Protein AF-0000000065783781 (afdb_homodimer)

pLDDT: mean 93.39, std 8.39, range [45.81, 98.94]

InterPro domains:
  IPR029063 S-adenosyl-L-methionine-dependent methyltransferase superfamily [G3DSA:3.40.50.150] (153-317)
  IPR029063 S-adenosyl-L-methionine-dependent methyltransferase superfamily [SSF53335] (139-315)
  IPR030899 2-ketoarginine methyltransferase [TIGR04543] (5-331)
  IPR036388 Winged helix-like DNA-binding domain superfamily [G3DSA:1.10.10.10] (6-95)
  IPR036390 Winged helix DNA-binding domain superfamily [SSF46785] (12-87)

Nearest PDB structures (foldseek):
  8r4z-assembly1_A  TM=9.096E-01  e=6.735E-35  Pseudomonas syringae
  8r4z-assembly2_B-2  TM=9.282E-01  e=1.749E-34  Pseudomonas syringae
  4m74-assembly1_B  TM=7.584E-01  e=4.268E-17  Streptomyces hygroscopicus
  8tji-assembly1_B  TM=6.276E-01  e=1.238E-12  uncultured bacterium
  8tjk-assembly1_B  TM=6.195E-01  e=2.429E-12  uncultured bacterium

Structure (mmCIF, N/CA/C/O backbone):
data_AF-0000000065783781-model_v1
#
loop_
_entity.id
_entity.type
_entity.pdbx_description
1 polymer '2-ketoarginine methyltransferase'
#
loop_
_atom_site.group_PDB
_atom_site.id
_atom_site.type_symbol
_atom_site.label_atom_id
_atom_site.label_alt_id
_atom_site.label_comp_id
_atom_site.label_asym_id
_atom_site.label_entity_id
_atom_site.label_seq_id
_atom_site.pdbx_PDB_ins_code
_atom_site.Cartn_x
_atom_site.Cartn_y
_atom_site.Cartn_z
_atom_site.occupancy
_atom_site.B_iso_or_equiv
_atom_site.auth_seq_id
_atom_site.auth_comp_id
_atom_site.auth_asym_id
_atom_site.auth_atom_id
_atom_site.pdbx_PDB_model_num
ATOM 1 N N . MET A 1 1 ? 18.641 -25.359 -0.852 1 66.5 1 MET A N 1
ATOM 2 C CA . MET A 1 1 ? 18.094 -24.234 -0.11 1 66.5 1 MET A CA 1
ATOM 3 C C . MET A 1 1 ? 18.266 -24.422 1.392 1 66.5 1 MET A C 1
ATOM 5 O O . MET A 1 1 ? 18.188 -25.547 1.891 1 66.5 1 MET A O 1
ATOM 9 N N . ASP A 1 2 ? 18.703 -23.359 1.989 1 77.12 2 ASP A N 1
ATOM 10 C CA . ASP A 1 2 ? 19.078 -23.469 3.396 1 77.12 2 ASP A CA 1
ATOM 11 C C . ASP A 1 2 ? 17.844 -23.547 4.289 1 77.12 2 ASP A C 1
ATOM 13 O O . ASP A 1 2 ? 16.766 -23.094 3.9 1 77.12 2 ASP A O 1
ATOM 17 N N . GLU A 1 3 ? 17.859 -24.266 5.387 1 80.88 3 GLU A N 1
ATOM 18 C CA . GLU A 1 3 ? 16.781 -24.609 6.316 1 80.88 3 GLU A CA 1
ATOM 19 C C . GLU A 1 3 ? 16.141 -23.344 6.898 1 80.88 3 GLU A C 1
ATOM 21 O O . GLU A 1 3 ? 14.977 -23.375 7.312 1 80.88 3 GLU A O 1
ATOM 26 N N . GLY A 1 4 ? 16.625 -22.25 6.766 1 92 4 GLY A N 1
ATOM 27 C CA . GLY A 1 4 ? 16.078 -21.062 7.375 1 92 4 GLY A CA 1
ATOM 28 C C . GLY A 1 4 ? 15.453 -20.109 6.371 1 92 4 GLY A C 1
ATOM 29 O O . GLY A 1 4 ? 14.961 -19.047 6.738 1 92 4 GLY A O 1
ATOM 30 N N . PHE A 1 5 ? 15.289 -20.609 5.184 1 94.81 5 PHE A N 1
ATOM 31 C CA . PHE A 1 5 ? 14.844 -19.719 4.121 1 94.81 5 PHE A CA 1
ATOM 32 C C . PHE A 1 5 ? 13.398 -19.281 4.34 1 94.81 5 PHE A C 1
ATOM 34 O O . PHE A 1 5 ? 13.078 -18.094 4.266 1 94.81 5 PHE A O 1
ATOM 41 N N . GLU A 1 6 ? 12.539 -20.219 4.609 1 95.38 6 GLU A N 1
ATOM 42 C CA . GLU A 1 6 ? 11.125 -19.906 4.758 1 95.38 6 GLU A CA 1
ATOM 43 C C . GLU A 1 6 ? 10.898 -18.922 5.891 1 95.38 6 GLU A C 1
ATOM 45 O O . GLU A 1 6 ? 10.117 -17.969 5.746 1 95.38 6 GLU A O 1
ATOM 50 N N . LEU A 1 7 ? 11.594 -19.141 7.008 1 95.81 7 LEU A N 1
ATOM 51 C CA . LEU A 1 7 ? 11.438 -18.25 8.156 1 95.81 7 LEU A CA 1
ATOM 52 C C . LEU A 1 7 ? 11.906 -16.844 7.809 1 95.81 7 LEU A C 1
ATOM 54 O O . LEU A 1 7 ? 11.266 -15.859 8.188 1 95.81 7 LEU A O 1
ATOM 58 N N . ARG A 1 8 ? 13.008 -16.75 7.125 1 96.81 8 ARG A N 1
ATOM 59 C CA . ARG A 1 8 ? 13.516 -15.445 6.695 1 96.81 8 ARG A CA 1
ATOM 60 C C . ARG A 1 8 ? 12.578 -14.805 5.676 1 96.81 8 ARG A C 1
ATOM 62 O O . ARG A 1 8 ? 12.414 -13.586 5.66 1 96.81 8 ARG A O 1
ATOM 69 N N . LEU A 1 9 ? 11.992 -15.625 4.824 1 97.38 9 LEU A N 1
ATOM 70 C CA . LEU A 1 9 ? 11.016 -15.133 3.855 1 97.38 9 LEU A CA 1
ATOM 71 C C . LEU A 1 9 ? 9.805 -14.539 4.559 1 97.38 9 LEU A C 1
ATOM 73 O O . LEU A 1 9 ? 9.336 -13.461 4.199 1 97.38 9 LEU A O 1
ATOM 77 N N . ILE A 1 10 ? 9.336 -15.273 5.566 1 97.69 10 ILE A N 1
ATOM 78 C CA . ILE A 1 10 ? 8.18 -14.805 6.328 1 97.69 10 ILE A CA 1
ATOM 79 C C . ILE A 1 10 ? 8.492 -13.438 6.945 1 97.69 10 ILE A C 1
ATOM 81 O O . ILE A 1 10 ? 7.68 -12.516 6.867 1 97.69 10 ILE A O 1
ATOM 85 N N . GLU A 1 11 ? 9.656 -13.305 7.488 1 97.5 11 GLU A N 1
ATOM 86 C CA . GLU A 1 11 ? 10.078 -12.031 8.078 1 97.5 11 GLU A CA 1
ATOM 87 C C . GLU A 1 11 ? 10.195 -10.945 7.012 1 97.5 11 GLU A C 1
ATOM 89 O O . GLU A 1 11 ? 9.742 -9.812 7.223 1 97.5 11 GLU A O 1
ATOM 94 N N . ALA A 1 12 ? 10.766 -11.281 5.883 1 97.94 12 ALA A N 1
ATOM 95 C CA . ALA A 1 12 ? 10.992 -10.328 4.801 1 97.94 12 ALA A CA 1
ATOM 96 C C . ALA A 1 12 ? 9.672 -9.844 4.211 1 97.94 12 ALA A C 1
ATOM 98 O O . ALA A 1 12 ? 9.602 -8.758 3.625 1 97.94 12 ALA A O 1
ATOM 99 N N . LEU A 1 13 ? 8.578 -10.602 4.41 1 98.44 13 LEU A N 1
ATOM 100 C CA . LEU A 1 13 ? 7.309 -10.297 3.762 1 98.44 13 LEU A CA 1
ATOM 101 C C . LEU A 1 13 ? 6.383 -9.539 4.711 1 98.44 13 LEU A C 1
ATOM 103 O O . LEU A 1 13 ? 5.285 -9.133 4.324 1 98.44 13 LEU A O 1
ATOM 107 N N . GLN A 1 14 ? 6.859 -9.266 5.949 1 98.38 14 GLN A N 1
ATOM 108 C CA . GLN A 1 14 ? 5.984 -8.586 6.902 1 98.38 14 GLN A CA 1
ATOM 109 C C . GLN A 1 14 ? 5.555 -7.219 6.383 1 98.38 14 GLN A C 1
ATOM 111 O O . GLN A 1 14 ? 4.395 -6.828 6.527 1 98.38 14 GLN A O 1
ATOM 116 N N . PRO A 1 15 ? 6.434 -6.449 5.723 1 98.56 15 PRO A N 1
ATOM 117 C CA . PRO A 1 15 ? 5.957 -5.195 5.133 1 98.56 15 PRO A CA 1
ATOM 118 C C . PRO A 1 15 ? 4.887 -5.414 4.066 1 98.56 15 PRO A C 1
ATOM 120 O O . PRO A 1 15 ? 3.92 -4.648 3.99 1 98.56 15 PRO A O 1
ATOM 123 N N . VAL A 1 16 ? 4.973 -6.449 3.303 1 98.5 16 VAL A N 1
ATOM 124 C CA . VAL A 1 16 ? 3.99 -6.762 2.271 1 98.5 16 VAL A CA 1
ATOM 125 C C . VAL A 1 16 ? 2.652 -7.113 2.918 1 98.5 16 VAL A C 1
ATOM 127 O O . VAL A 1 16 ? 1.595 -6.707 2.436 1 98.5 16 VAL A O 1
ATOM 130 N N . ARG A 1 17 ? 2.766 -7.91 4.027 1 98.56 17 ARG A N 1
ATOM 131 C CA . ARG A 1 17 ? 1.555 -8.203 4.785 1 98.56 17 ARG A CA 1
ATOM 132 C C . ARG A 1 17 ? 0.883 -6.922 5.266 1 98.56 17 ARG A C 1
ATOM 134 O O . ARG A 1 17 ? -0.334 -6.77 5.141 1 98.56 17 ARG A O 1
ATOM 141 N N . GLY A 1 18 ? 1.664 -6.008 5.793 1 98.5 18 GLY A N 1
ATOM 142 C CA . GLY A 1 18 ? 1.136 -4.723 6.223 1 98.5 18 GLY A CA 1
ATOM 143 C C . GLY A 1 18 ? 0.535 -3.916 5.09 1 98.5 18 GLY A C 1
ATOM 144 O O . GLY A 1 18 ? -0.519 -3.297 5.25 1 98.5 18 GLY A O 1
ATOM 145 N N . PHE A 1 19 ? 1.188 -3.973 3.969 1 98.56 19 PHE A N 1
ATOM 146 C CA . PHE A 1 19 ? 0.732 -3.277 2.771 1 98.56 19 PHE A CA 1
ATOM 147 C C . PHE A 1 19 ? -0.665 -3.742 2.373 1 98.56 19 PHE A C 1
ATOM 149 O O . PHE A 1 19 ? -1.574 -2.924 2.215 1 98.56 19 PHE A O 1
ATOM 156 N N . ALA A 1 20 ? -0.857 -5.023 2.234 1 98.62 20 ALA A N 1
ATOM 157 C CA . ALA A 1 20 ? -2.158 -5.57 1.859 1 98.62 20 ALA A CA 1
ATOM 158 C C . ALA A 1 20 ? -3.205 -5.277 2.93 1 98.62 20 ALA A C 1
ATOM 160 O O . ALA A 1 20 ? -4.344 -4.922 2.613 1 98.62 20 ALA A O 1
ATOM 161 N N . LEU A 1 21 ? -2.801 -5.387 4.18 1 98.81 21 LEU A N 1
ATOM 162 C CA . LEU A 1 21 ? -3.73 -5.195 5.285 1 98.81 21 LEU A CA 1
ATOM 163 C C . LEU A 1 21 ? -4.191 -3.744 5.363 1 98.81 21 LEU A C 1
ATOM 165 O O . LEU A 1 21 ? -5.367 -3.475 5.625 1 98.81 21 LEU A O 1
ATOM 169 N N . ALA A 1 22 ? -3.264 -2.809 5.188 1 98.88 22 ALA A N 1
ATOM 170 C CA . ALA A 1 22 ? -3.645 -1.397 5.191 1 98.88 22 ALA A CA 1
ATOM 171 C C . ALA A 1 22 ? -4.703 -1.111 4.133 1 98.88 22 ALA A C 1
ATOM 173 O O . ALA A 1 22 ? -5.672 -0.393 4.391 1 98.88 22 ALA A O 1
ATOM 174 N N . GLN A 1 23 ? -4.516 -1.652 2.922 1 98.69 23 GLN A N 1
ATOM 175 C CA . GLN A 1 23 ? -5.523 -1.535 1.872 1 98.69 23 GLN A CA 1
ATOM 176 C C . GLN A 1 23 ? -6.84 -2.182 2.295 1 98.69 23 GLN A C 1
ATOM 178 O O . GLN A 1 23 ? -7.91 -1.608 2.092 1 98.69 23 GLN A O 1
ATOM 183 N N . GLY A 1 24 ? -6.738 -3.348 2.895 1 98.81 24 GLY A N 1
ATOM 184 C CA . GLY A 1 24 ? -7.938 -4.023 3.367 1 98.81 24 GLY A CA 1
ATOM 185 C C . GLY A 1 24 ? -8.734 -3.195 4.355 1 98.81 24 GLY A C 1
ATOM 186 O O . GLY A 1 24 ? -9.961 -3.076 4.227 1 98.81 24 GLY A O 1
ATOM 187 N N . ILE A 1 25 ? -8.055 -2.629 5.324 1 98.94 25 ILE A N 1
ATOM 188 C CA . ILE A 1 25 ? -8.711 -1.839 6.363 1 98.94 25 ILE A CA 1
ATOM 189 C C . ILE A 1 25 ? -9.312 -0.58 5.746 1 98.94 25 ILE A C 1
ATOM 191 O O . ILE A 1 25 ? -10.461 -0.23 6.035 1 98.94 25 ILE A O 1
ATOM 195 N N . TYR A 1 26 ? -8.562 0.104 4.895 1 98.88 26 TYR A N 1
ATOM 196 C CA . TYR A 1 26 ? -9.094 1.285 4.223 1 98.88 26 TYR A CA 1
ATOM 197 C C . TYR A 1 26 ? -10.375 0.951 3.463 1 98.88 26 TYR A C 1
ATOM 199 O O . TYR A 1 26 ? -11.367 1.675 3.559 1 98.88 26 TYR A O 1
ATOM 207 N N . HIS A 1 27 ? -10.398 -0.127 2.721 1 98.88 27 HIS A N 1
ATOM 208 C CA . HIS A 1 27 ? -11.539 -0.45 1.869 1 98.88 27 HIS A CA 1
ATOM 209 C C . HIS A 1 27 ? -12.688 -1.021 2.686 1 98.88 27 HIS A C 1
ATOM 211 O O . HIS A 1 27 ? -13.844 -0.998 2.244 1 98.88 27 HIS A O 1
ATOM 217 N N . LEU A 1 28 ? -12.328 -1.609 3.896 1 98.88 28 LEU A N 1
ATOM 218 C CA . LEU A 1 28 ? -13.398 -1.927 4.84 1 98.88 28 LEU A CA 1
ATOM 219 C C . LEU A 1 28 ? -14.211 -0.682 5.18 1 98.88 28 LEU A C 1
ATOM 221 O O . LEU A 1 28 ? -15.445 -0.729 5.215 1 98.88 28 LEU A O 1
ATOM 225 N N . PHE A 1 29 ? -13.531 0.434 5.375 1 98.62 29 PHE A N 1
ATOM 226 C CA . PHE A 1 29 ? -14.188 1.71 5.625 1 98.62 29 PHE A CA 1
ATOM 227 C C . PHE A 1 29 ? -14.844 2.24 4.352 1 98.62 29 PHE A C 1
ATOM 229 O O . PHE A 1 29 ? -16.031 2.572 4.348 1 98.62 29 PHE A O 1
ATOM 236 N N . ASN A 1 30 ? -14.094 2.266 3.273 1 98 30 ASN A N 1
ATOM 237 C CA . ASN A 1 30 ? -14.484 2.939 2.039 1 98 30 ASN A CA 1
ATOM 238 C C . ASN A 1 30 ? -15.688 2.271 1.388 1 98 30 ASN A C 1
ATOM 240 O O . ASN A 1 30 ? -16.469 2.924 0.684 1 98 30 ASN A O 1
ATOM 244 N N . SER A 1 31 ? -15.922 1.004 1.597 1 98.25 31 SER A N 1
ATOM 245 C CA . SER A 1 31 ? -17.016 0.25 0.979 1 98.25 31 SER A CA 1
ATOM 246 C C . SER A 1 31 ? -18.312 0.431 1.746 1 98.25 31 SER A C 1
ATOM 248 O O . SER A 1 31 ? -19.375 0.018 1.278 1 98.25 31 SER A O 1
ATOM 250 N N . GLY A 1 32 ? -18.219 0.948 2.943 1 97.88 32 GLY A N 1
ATOM 251 C CA . GLY A 1 32 ? -19.391 1.062 3.791 1 97.88 32 GLY A CA 1
ATOM 252 C C . GLY A 1 32 ? -19.625 -0.156 4.664 1 97.88 32 GLY A C 1
ATOM 253 O O . GLY A 1 32 ? -20.516 -0.159 5.516 1 97.88 32 GLY A O 1
ATOM 254 N N . LEU A 1 33 ? -18.828 -1.147 4.531 1 98.75 33 LEU A N 1
ATOM 255 C CA . LEU A 1 33 ? -18.984 -2.395 5.273 1 98.75 33 LEU A CA 1
ATOM 256 C C . LEU A 1 33 ? -18.766 -2.164 6.766 1 98.75 33 LEU A C 1
ATOM 258 O O . LEU A 1 33 ? -19.5 -2.723 7.59 1 98.75 33 LEU A O 1
ATOM 262 N N . TYR A 1 34 ? -17.797 -1.378 7.141 1 98.75 34 TYR A N 1
ATOM 263 C CA . TYR A 1 34 ? -17.5 -1.153 8.555 1 98.75 34 TYR A CA 1
ATOM 264 C C . TYR A 1 34 ? -18.719 -0.582 9.273 1 98.75 34 TYR A C 1
ATOM 266 O O . TYR A 1 34 ? -19.062 -1.03 10.375 1 98.75 34 TYR A O 1
ATOM 274 N N . GLU A 1 35 ? -19.359 0.42 8.656 1 97.75 35 GLU A N 1
ATOM 275 C CA . GLU A 1 35 ? -20.531 1.056 9.273 1 97.75 35 GLU A CA 1
ATOM 276 C C . GLU A 1 35 ? -21.641 0.047 9.516 1 97.75 35 GLU A C 1
ATOM 278 O O . GLU A 1 35 ? -22.281 0.061 10.57 1 97.75 35 GLU A O 1
ATOM 283 N N . ARG A 1 36 ? -21.875 -0.758 8.57 1 97.94 36 ARG A N 1
ATOM 284 C CA . ARG A 1 36 ? -22.922 -1.776 8.703 1 97.94 36 ARG A CA 1
ATOM 285 C C . ARG A 1 36 ? -22.578 -2.748 9.828 1 97.94 36 ARG A C 1
ATOM 287 O O . ARG A 1 36 ? -23.453 -3.107 10.625 1 97.94 36 ARG A O 1
ATOM 294 N N . LEU A 1 37 ? -21.375 -3.162 9.859 1 98.56 37 LEU A N 1
ATOM 295 C CA . LEU A 1 37 ? -20.969 -4.16 10.836 1 98.56 37 LEU A CA 1
ATOM 296 C C . LEU A 1 37 ? -20.859 -3.551 12.227 1 98.56 37 LEU A C 1
ATOM 298 O O . LEU A 1 37 ? -20.953 -4.262 13.227 1 98.56 37 LEU A O 1
ATOM 302 N N . ALA A 1 38 ? -20.609 -2.25 12.32 1 97.88 38 ALA A N 1
ATOM 303 C CA . ALA A 1 38 ? -20.562 -1.561 13.609 1 97.88 38 ALA A CA 1
ATOM 304 C C . ALA A 1 38 ? -21.906 -1.611 14.305 1 97.88 38 ALA A C 1
ATOM 306 O O . ALA A 1 38 ? -21.984 -1.562 15.531 1 97.88 38 ALA A O 1
ATOM 307 N N . ASP A 1 39 ? -22.938 -1.729 13.516 1 96.38 39 ASP A N 1
ATOM 308 C CA . ASP A 1 39 ? -24.297 -1.817 14.062 1 96.38 39 ASP A CA 1
ATOM 309 C C . ASP A 1 39 ? -24.578 -3.213 14.617 1 96.38 39 ASP A C 1
ATOM 311 O O . ASP A 1 39 ? -25.531 -3.406 15.375 1 96.38 39 ASP A O 1
ATOM 315 N N . GLY A 1 40 ? -23.828 -4.164 14.289 1 97.5 40 GLY A N 1
ATOM 316 C CA . GLY A 1 40 ? -23.969 -5.535 14.75 1 97.5 40 GLY A CA 1
ATOM 317 C C . GLY A 1 40 ? -23.688 -6.562 13.672 1 97.5 40 GLY A C 1
ATOM 318 O O . GLY A 1 40 ? -23.422 -6.207 12.523 1 97.5 40 GLY A O 1
ATOM 319 N N . PRO A 1 41 ? -23.688 -7.871 14.055 1 98.19 41 PRO A N 1
ATOM 320 C CA . PRO A 1 41 ? -23.469 -8.938 13.086 1 98.19 41 PRO A CA 1
ATOM 321 C C . PRO A 1 41 ? -24.438 -8.891 11.914 1 98.19 41 PRO A C 1
ATOM 323 O O . PRO A 1 41 ? -25.609 -8.523 12.086 1 98.19 41 PRO A O 1
ATOM 326 N N . GLN A 1 42 ? -23.969 -9.211 10.734 1 98.31 42 GLN A N 1
ATOM 327 C CA . GLN A 1 42 ? -24.766 -9.164 9.508 1 98.31 42 GLN A CA 1
ATOM 328 C C . GLN A 1 42 ? -24.688 -10.492 8.758 1 98.31 42 GLN A C 1
ATOM 330 O O . GLN A 1 42 ? -23.688 -11.195 8.836 1 98.31 42 GLN A O 1
ATOM 335 N N . GLU A 1 43 ? -25.766 -10.82 8.031 1 97.88 43 GLU A N 1
ATOM 336 C CA . GLU A 1 43 ? -25.688 -11.859 7.008 1 97.88 43 GLU A CA 1
ATOM 337 C C . GLU A 1 43 ? -25.031 -11.328 5.73 1 97.88 43 GLU A C 1
ATOM 339 O O . GLU A 1 43 ? -25.453 -10.297 5.203 1 97.88 43 GLU A O 1
ATOM 344 N N . VAL A 1 44 ? -24.094 -12.094 5.176 1 97.44 44 VAL A N 1
ATOM 345 C CA . VAL A 1 44 ? -23.219 -11.586 4.117 1 97.44 44 VAL A CA 1
ATOM 346 C C . VAL A 1 44 ? -24.047 -11.32 2.859 1 97.44 44 VAL A C 1
ATOM 348 O O . VAL A 1 44 ? -23.953 -10.242 2.27 1 97.44 44 VAL A O 1
ATOM 351 N N . PRO A 1 45 ? -24.891 -12.234 2.434 1 96.56 45 PRO A N 1
ATOM 352 C CA . PRO A 1 45 ? -25.656 -11.961 1.21 1 96.56 45 PRO A CA 1
ATOM 353 C C . PRO A 1 45 ? -26.562 -10.75 1.342 1 96.56 45 PRO A C 1
ATOM 355 O O . PRO A 1 45 ? -26.609 -9.906 0.438 1 96.56 45 PRO A O 1
ATOM 358 N N . GLY A 1 46 ? -27.266 -10.609 2.422 1 97.31 46 GLY A N 1
ATOM 359 C CA . GLY A 1 46 ? -28.141 -9.477 2.652 1 97.31 46 GLY A CA 1
ATOM 360 C C . GLY A 1 46 ? -27.406 -8.156 2.74 1 97.31 46 GLY A C 1
ATOM 361 O O . GLY A 1 46 ? -27.828 -7.16 2.152 1 97.31 46 GLY A O 1
ATOM 362 N N . MET A 1 47 ? -26.328 -8.148 3.484 1 97.94 47 MET A N 1
ATOM 363 C CA . MET A 1 47 ? -25.516 -6.953 3.637 1 97.94 47 MET A CA 1
ATOM 364 C C . MET A 1 47 ? -24.938 -6.508 2.293 1 97.94 47 MET A C 1
ATOM 366 O O . MET A 1 47 ? -24.969 -5.324 1.964 1 97.94 47 MET A O 1
ATOM 370 N N . SER A 1 48 ? -24.453 -7.457 1.511 1 97.69 48 SER A N 1
ATOM 371 C CA . SER A 1 48 ? -23.875 -7.148 0.199 1 97.69 48 SER A CA 1
ATOM 372 C C . SER A 1 48 ? -24.938 -6.551 -0.728 1 97.69 48 SER A C 1
ATOM 374 O O . SER A 1 48 ? -24.672 -5.57 -1.426 1 97.69 48 SER A O 1
ATOM 376 N N . ALA A 1 49 ? -26.109 -7.117 -0.708 1 97.25 49 ALA A N 1
ATOM 377 C CA . ALA A 1 49 ? -27.203 -6.625 -1.544 1 97.25 49 ALA A CA 1
ATOM 378 C C . ALA A 1 49 ? -27.594 -5.207 -1.152 1 97.25 49 ALA A C 1
ATOM 380 O O . ALA A 1 49 ? -27.797 -4.352 -2.018 1 97.25 49 ALA A O 1
ATOM 381 N N . SER A 1 50 ? -27.688 -4.965 0.086 1 97.06 50 SER A N 1
ATOM 382 C CA . SER A 1 50 ? -28.109 -3.664 0.584 1 97.06 50 SER A CA 1
ATOM 383 C C . SER A 1 50 ? -27.094 -2.58 0.237 1 97.06 50 SER A C 1
ATOM 385 O O . SER A 1 50 ? -27.453 -1.415 0.058 1 97.06 50 SER A O 1
ATOM 387 N N . LEU A 1 51 ? -25.828 -2.973 0.102 1 97.56 51 LEU A N 1
ATOM 388 C CA . LEU A 1 51 ? -24.766 -2.016 -0.189 1 97.56 51 LEU A CA 1
ATOM 389 C C . LEU A 1 51 ? -24.453 -1.989 -1.681 1 97.56 51 LEU A C 1
ATOM 391 O O . LEU A 1 51 ? -23.578 -1.237 -2.123 1 97.56 51 LEU A O 1
ATOM 395 N N . GLY A 1 52 ? -25.156 -2.861 -2.418 1 97.5 52 GLY A N 1
ATOM 396 C CA . GLY A 1 52 ? -24.906 -2.926 -3.85 1 97.5 52 GLY A CA 1
ATOM 397 C C . GLY A 1 52 ? -23.578 -3.562 -4.199 1 97.5 52 GLY A C 1
ATOM 398 O O . GLY A 1 52 ? -22.969 -3.23 -5.219 1 97.5 52 GLY A O 1
ATOM 399 N N . LEU A 1 53 ? -23.094 -4.441 -3.359 1 98.12 53 LEU A N 1
ATOM 400 C CA . LEU A 1 53 ? -21.797 -5.086 -3.57 1 98.12 53 LEU A CA 1
ATOM 401 C C . LEU A 1 53 ? -21.984 -6.484 -4.152 1 98.12 53 LEU A C 1
ATOM 403 O O . LEU A 1 53 ? -23 -7.133 -3.914 1 98.12 53 LEU A O 1
ATOM 407 N N . ASP A 1 54 ? -21.016 -6.918 -4.969 1 96.69 54 ASP A N 1
ATOM 408 C CA . ASP A 1 54 ? -20.984 -8.305 -5.43 1 96.69 54 ASP A CA 1
ATOM 409 C C . ASP A 1 54 ? -20.797 -9.266 -4.262 1 96.69 54 ASP A C 1
ATOM 411 O O . ASP A 1 54 ? -19.781 -9.211 -3.561 1 96.69 54 ASP A O 1
ATOM 415 N N . ALA A 1 55 ? -21.703 -10.172 -4.074 1 95.06 55 ALA A N 1
ATOM 416 C CA . ALA A 1 55 ? -21.734 -11.016 -2.887 1 95.06 55 ALA A CA 1
ATOM 417 C C . ALA A 1 55 ? -20.516 -11.93 -2.824 1 95.06 55 ALA A C 1
ATOM 419 O O . ALA A 1 55 ? -19.922 -12.109 -1.758 1 95.06 55 ALA A O 1
ATOM 420 N N . SER A 1 56 ? -20.172 -12.578 -3.928 1 94.69 56 SER A N 1
ATOM 421 C CA . SER A 1 56 ? -19.047 -13.516 -3.955 1 94.69 56 SER A CA 1
ATOM 422 C C . SER A 1 56 ? -17.734 -12.82 -3.668 1 94.69 56 SER A C 1
ATOM 424 O O . SER A 1 56 ? -16.938 -13.289 -2.848 1 94.69 56 SER A O 1
ATOM 426 N N . ARG A 1 57 ? -17.531 -11.727 -4.312 1 97.06 57 ARG A N 1
ATOM 427 C CA . ARG A 1 57 ? -16.297 -10.977 -4.105 1 97.06 57 ARG A CA 1
ATOM 428 C C . ARG A 1 57 ? -16.234 -10.398 -2.697 1 97.06 57 ARG A C 1
ATOM 430 O O . ARG A 1 57 ? -15.172 -10.367 -2.074 1 97.06 57 ARG A O 1
ATOM 437 N N . THR A 1 58 ? -17.391 -9.906 -2.246 1 98.19 58 THR A N 1
ATOM 438 C CA . THR A 1 58 ? -17.453 -9.406 -0.878 1 98.19 58 THR A CA 1
ATOM 439 C C . THR A 1 58 ? -17.109 -10.508 0.119 1 98.19 58 THR A C 1
ATOM 441 O O . THR A 1 58 ? -16.359 -10.273 1.077 1 98.19 58 THR A O 1
ATOM 444 N N . SER A 1 59 ? -17.609 -11.695 -0.099 1 97.69 59 SER A N 1
ATOM 445 C CA . SER A 1 59 ? -17.297 -12.828 0.771 1 97.69 59 SER A CA 1
ATOM 446 C C . SER A 1 59 ? -15.789 -13.086 0.819 1 97.69 59 SER A C 1
ATOM 448 O O . SER A 1 59 ? -15.234 -13.359 1.886 1 97.69 59 SER A O 1
ATOM 450 N N . GLY A 1 60 ? -15.141 -13.055 -0.36 1 97.94 60 GLY A N 1
ATOM 451 C CA . GLY A 1 60 ? -13.695 -13.219 -0.402 1 97.94 60 GLY A CA 1
ATOM 452 C C . GLY A 1 60 ? -12.953 -12.141 0.369 1 97.94 60 GLY A C 1
ATOM 453 O O . GLY A 1 60 ? -11.992 -12.438 1.081 1 97.94 60 GLY A O 1
ATOM 454 N N . PHE A 1 61 ? -13.422 -10.906 0.235 1 98.81 61 PHE A N 1
ATOM 455 C CA . PHE A 1 61 ? -12.812 -9.773 0.93 1 98.81 61 PHE A CA 1
ATOM 456 C C . PHE A 1 61 ? -12.984 -9.914 2.438 1 98.81 61 PHE A C 1
ATOM 458 O O . PHE A 1 61 ? -12.031 -9.695 3.197 1 98.81 61 PHE A O 1
ATOM 465 N N . LEU A 1 62 ? -14.18 -10.312 2.904 1 98.81 62 LEU A N 1
ATOM 466 C CA . LEU A 1 62 ? -14.453 -10.508 4.324 1 98.81 62 LEU A CA 1
ATOM 467 C C . LEU A 1 62 ? -13.617 -11.648 4.887 1 98.81 62 LEU A C 1
ATOM 469 O O . LEU A 1 62 ? -13.133 -11.57 6.02 1 98.81 62 LEU A O 1
ATOM 473 N N . ARG A 1 63 ? -13.406 -12.719 4.129 1 98.5 63 ARG A N 1
ATOM 474 C CA . ARG A 1 63 ? -12.562 -13.836 4.543 1 98.5 63 ARG A CA 1
ATOM 475 C C . ARG A 1 63 ? -11.125 -13.375 4.77 1 98.5 63 ARG A C 1
ATOM 477 O O . ARG A 1 63 ? -10.484 -13.789 5.742 1 98.5 63 ARG A O 1
ATOM 484 N N . TYR A 1 64 ? -10.594 -12.539 3.902 1 98.75 64 TYR A N 1
ATOM 485 C CA . TYR A 1 64 ? -9.258 -11.977 4.062 1 98.75 64 TYR A CA 1
ATOM 486 C C . TYR A 1 64 ? -9.117 -11.281 5.41 1 98.75 64 TYR A C 1
ATOM 488 O O . TYR A 1 64 ? -8.172 -11.531 6.152 1 98.75 64 TYR A O 1
ATOM 496 N N . LEU A 1 65 ? -10.094 -10.391 5.738 1 98.88 65 LEU A N 1
ATOM 497 C CA . LEU A 1 65 ? -10.039 -9.602 6.969 1 98.88 65 LEU A CA 1
ATOM 498 C C . LEU A 1 65 ? -10.266 -10.484 8.188 1 98.88 65 LEU A C 1
ATOM 500 O O . LEU A 1 65 ? -9.719 -10.219 9.266 1 98.88 65 LEU A O 1
ATOM 504 N N . ALA A 1 66 ? -11.047 -11.562 8.023 1 98.69 66 ALA A N 1
ATOM 505 C CA . ALA A 1 66 ? -11.227 -12.516 9.117 1 98.69 66 ALA A CA 1
ATOM 506 C C . ALA A 1 66 ? -9.922 -13.219 9.453 1 98.69 66 ALA A C 1
ATOM 508 O O . ALA A 1 66 ? -9.602 -13.43 10.625 1 98.69 66 ALA A O 1
ATOM 509 N N . ASN A 1 67 ? -9.156 -13.586 8.422 1 98.5 67 ASN A N 1
ATOM 510 C CA . ASN A 1 67 ? -7.863 -14.227 8.633 1 98.5 67 ASN A CA 1
ATOM 511 C C . ASN A 1 67 ? -6.895 -13.312 9.375 1 98.5 67 ASN A C 1
ATOM 513 O O . ASN A 1 67 ? -5.984 -13.781 10.062 1 98.5 67 ASN A O 1
ATOM 517 N N . GLU A 1 68 ? -7.117 -12.008 9.289 1 98.25 68 GLU A N 1
ATOM 518 C CA . GLU A 1 68 ? -6.305 -11.023 9.992 1 98.25 68 GLU A CA 1
ATOM 519 C C . GLU A 1 68 ? -6.934 -10.648 11.336 1 98.25 68 GLU A C 1
ATOM 521 O O . GLU A 1 68 ? -6.469 -9.727 12.008 1 98.25 68 GLU A O 1
ATOM 526 N N . ASN A 1 69 ? -8.008 -11.234 11.664 1 98 69 ASN A N 1
ATOM 527 C CA . ASN A 1 69 ? -8.648 -11.172 12.969 1 98 69 ASN A CA 1
ATOM 528 C C . ASN A 1 69 ? -9.375 -9.844 13.172 1 98 69 ASN A C 1
ATOM 530 O O . ASN A 1 69 ? -9.508 -9.375 14.305 1 98 69 ASN A O 1
ATOM 534 N N . TYR A 1 70 ? -9.797 -9.203 12.133 1 98.69 70 TYR A N 1
ATOM 535 C CA . TYR A 1 70 ? -10.602 -7.992 12.266 1 98.69 70 TYR A CA 1
ATOM 536 C C . TYR A 1 70 ?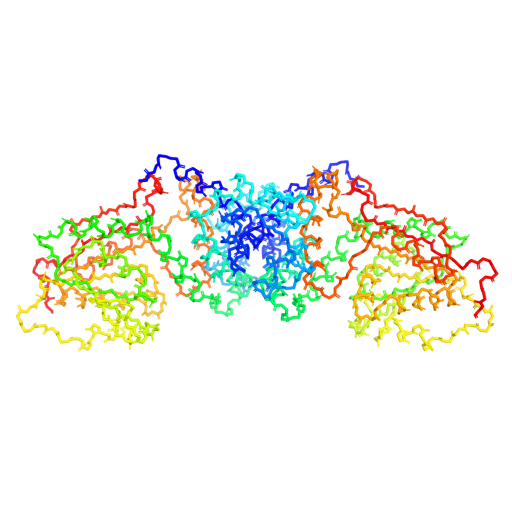 -12.086 -8.312 12.188 1 98.69 70 TYR A C 1
ATOM 538 O O . TYR A 1 70 ? -12.93 -7.543 12.656 1 98.69 70 TYR A O 1
ATOM 546 N N . LEU A 1 71 ? -12.352 -9.477 11.602 1 98.81 71 LEU A N 1
ATOM 547 C CA . LEU A 1 71 ? -13.719 -9.961 11.477 1 98.81 71 LEU A CA 1
ATOM 548 C C . LEU A 1 71 ? -13.828 -11.406 11.961 1 98.81 71 LEU A C 1
ATOM 550 O O . LEU A 1 71 ? -12.828 -12.117 12.023 1 98.81 71 LEU A O 1
ATOM 554 N N . ALA A 1 72 ? -14.961 -11.75 12.336 1 98.69 72 ALA A N 1
ATOM 555 C CA . ALA A 1 72 ? -15.312 -13.133 12.664 1 98.69 72 ALA A CA 1
ATOM 556 C C . ALA A 1 72 ? -16.406 -13.648 11.734 1 98.69 72 ALA A C 1
ATOM 558 O O . ALA A 1 72 ? -17.438 -13 11.555 1 98.69 72 ALA A O 1
ATOM 559 N N . LEU A 1 73 ? -16.125 -14.758 11.117 1 97.75 73 LEU A N 1
ATOM 560 C CA . LEU A 1 73 ? -17.078 -15.391 10.211 1 97.75 73 LEU A CA 1
ATOM 561 C C . LEU A 1 73 ? -17.656 -16.656 10.836 1 97.75 73 LEU A C 1
ATOM 563 O O . LEU A 1 73 ? -16.938 -17.469 11.414 1 97.75 73 LEU A O 1
ATOM 567 N N . SER A 1 74 ? -18.906 -16.781 10.859 1 96.5 74 SER A N 1
ATOM 568 C CA . SER A 1 74 ? -19.656 -17.953 11.289 1 96.5 74 SER A CA 1
ATOM 569 C C . SER A 1 74 ? -20.781 -18.281 10.312 1 96.5 74 SER A C 1
ATOM 571 O O . SER A 1 74 ? -21.844 -17.672 10.359 1 96.5 74 SER A O 1
ATOM 573 N N . GLY A 1 75 ? -20.547 -19.281 9.516 1 92.62 75 GLY A N 1
ATOM 574 C CA . GLY A 1 75 ? -21.484 -19.5 8.43 1 92.62 75 GLY A CA 1
ATOM 575 C C . GLY A 1 75 ? -21.578 -18.328 7.477 1 92.62 75 GLY A C 1
ATOM 576 O O . GLY A 1 75 ? -20.562 -17.875 6.953 1 92.62 75 GLY A O 1
ATOM 577 N N . ASP A 1 76 ? -22.781 -17.812 7.336 1 93.88 76 ASP A N 1
ATOM 578 C CA . ASP A 1 76 ? -22.984 -16.688 6.43 1 93.88 76 ASP A CA 1
ATOM 579 C C . ASP A 1 76 ? -23 -15.359 7.195 1 93.88 76 ASP A C 1
ATOM 581 O O . ASP A 1 76 ? -23.297 -14.312 6.625 1 93.88 76 ASP A O 1
ATOM 585 N N . THR A 1 77 ? -22.641 -15.469 8.43 1 97.88 77 THR A N 1
ATOM 586 C CA . THR A 1 77 ? -22.672 -14.273 9.258 1 97.88 77 THR A CA 1
ATOM 587 C C . THR A 1 77 ? -21.266 -13.719 9.477 1 97.88 77 THR A C 1
ATOM 589 O O . THR A 1 77 ? -20.312 -14.492 9.641 1 97.88 77 THR A O 1
ATOM 592 N N . VAL A 1 78 ? -21.219 -12.422 9.484 1 98.69 78 VAL A N 1
ATOM 593 C CA . VAL A 1 78 ? -19.953 -11.742 9.727 1 98.69 78 VAL A CA 1
ATOM 594 C C . VAL A 1 78 ? -20.141 -10.664 10.797 1 98.69 78 VAL A C 1
ATOM 596 O O . VAL A 1 78 ? -21.203 -10.031 10.867 1 98.69 78 VAL A O 1
ATOM 599 N N . ALA A 1 79 ? -19.141 -10.523 11.695 1 98.81 79 ALA A N 1
ATOM 600 C CA . ALA A 1 79 ? -19.141 -9.516 12.75 1 98.81 79 ALA A CA 1
ATOM 601 C C . ALA A 1 79 ? -17.75 -8.906 12.914 1 98.81 79 ALA A C 1
ATOM 603 O O . ALA A 1 79 ? -16.734 -9.531 12.57 1 98.81 79 ALA A O 1
ATOM 604 N N . LEU A 1 80 ? -17.719 -7.691 13.398 1 98.81 80 LEU A N 1
ATOM 605 C CA . LEU A 1 80 ? -16.438 -7.137 13.828 1 98.81 80 LEU A CA 1
ATOM 606 C C . LEU A 1 80 ? -15.914 -7.863 15.062 1 98.81 80 LEU A C 1
ATOM 608 O O . LEU A 1 80 ? -16.688 -8.164 15.984 1 98.81 80 LEU A O 1
ATOM 612 N N . THR A 1 81 ? -14.656 -8.234 15.094 1 98.75 81 THR A N 1
ATOM 613 C CA . THR A 1 81 ? -14.008 -8.602 16.344 1 98.75 81 THR A CA 1
ATOM 614 C C . THR A 1 81 ? -13.758 -7.375 17.219 1 98.75 81 THR A C 1
ATOM 616 O O . THR A 1 81 ? -14.086 -6.254 16.812 1 98.75 81 THR A O 1
ATOM 619 N N . GLU A 1 82 ? -13.227 -7.602 18.406 1 98.19 82 GLU A N 1
ATOM 620 C CA . GLU A 1 82 ? -12.828 -6.473 19.234 1 98.19 82 GLU A CA 1
ATOM 621 C C . GLU A 1 82 ? -11.773 -5.621 18.531 1 98.19 82 GLU A C 1
ATOM 623 O O . GLU A 1 82 ? -11.844 -4.391 18.562 1 98.19 82 GLU A O 1
ATOM 628 N N . LYS A 1 83 ? -10.844 -6.309 17.922 1 98.19 83 LYS A N 1
ATOM 629 C CA . LYS A 1 83 ? -9.797 -5.633 17.172 1 98.19 83 LYS A CA 1
ATOM 630 C C . LYS A 1 83 ? -10.383 -4.805 16.031 1 98.19 83 LYS A C 1
ATOM 632 O O . LYS A 1 83 ? -9.945 -3.68 15.781 1 98.19 83 LYS A O 1
ATOM 637 N N . GLY A 1 84 ? -11.391 -5.324 15.328 1 98.62 84 GLY A N 1
ATOM 638 C CA . GLY A 1 84 ? -12.07 -4.613 14.25 1 98.62 84 GLY A CA 1
ATOM 639 C C . GLY A 1 84 ? -12.844 -3.402 14.734 1 98.62 84 GLY A C 1
ATOM 640 O O . GLY A 1 84 ? -12.781 -2.336 14.117 1 98.62 84 GLY A O 1
ATOM 641 N N . ARG A 1 85 ? -13.523 -3.576 15.812 1 98.19 85 ARG A N 1
ATOM 642 C CA . ARG A 1 85 ? -14.32 -2.492 16.359 1 98.19 85 ARG A CA 1
ATOM 643 C C . ARG A 1 85 ? -13.438 -1.328 16.797 1 98.19 85 ARG A C 1
ATOM 645 O O . ARG A 1 85 ? -13.836 -0.166 16.688 1 98.19 85 ARG A O 1
ATOM 652 N N . ALA A 1 86 ? -12.273 -1.633 17.25 1 97.44 86 ALA A N 1
ATOM 653 C CA . ALA A 1 86 ? -11.352 -0.637 17.781 1 97.44 86 ALA A CA 1
ATOM 654 C C . ALA A 1 86 ? -10.797 0.248 16.656 1 97.44 86 ALA A C 1
ATOM 656 O O . ALA A 1 86 ? -10.195 1.291 16.922 1 97.44 86 ALA A O 1
ATOM 657 N N . LEU A 1 87 ? -11.047 -0.02 15.352 1 97.94 87 LEU A N 1
ATOM 658 C CA . LEU A 1 87 ? -10.5 0.72 14.219 1 97.94 87 LEU A CA 1
ATOM 659 C C . LEU A 1 87 ? -11.219 2.055 14.047 1 97.94 87 LEU A C 1
ATOM 661 O O . LEU A 1 87 ? -10.68 2.977 13.422 1 97.94 87 LEU A O 1
ATOM 665 N N . GLY A 1 88 ? -12.391 2.143 14.547 1 97.38 88 GLY A N 1
ATOM 666 C CA . GLY A 1 88 ? -13.312 3.234 14.25 1 97.38 88 GLY A CA 1
ATOM 667 C C . GLY A 1 88 ? -12.656 4.598 14.32 1 97.38 88 GLY A C 1
ATOM 668 O O . GLY A 1 88 ? -12.602 5.324 13.328 1 97.38 88 GLY A O 1
ATOM 669 N N . PRO A 1 89 ? -12.062 4.914 15.438 1 96.19 89 PRO A N 1
ATOM 670 C CA . PRO A 1 89 ? -11.492 6.25 15.633 1 96.19 89 PRO A CA 1
ATOM 671 C C . PRO A 1 89 ? -10.328 6.535 14.688 1 96.19 89 PRO A C 1
ATOM 673 O O . PRO A 1 89 ? -9.961 7.695 14.484 1 96.19 89 PRO A O 1
ATOM 676 N N . TYR A 1 90 ? -9.75 5.535 14.039 1 97.75 90 TYR A N 1
ATOM 677 C CA . TYR A 1 90 ? -8.492 5.719 13.32 1 97.75 90 TYR A CA 1
ATOM 678 C C . TYR A 1 90 ? -8.727 5.734 11.812 1 97.75 90 TYR A C 1
ATOM 680 O O . TYR A 1 90 ? -7.777 5.805 11.031 1 97.75 90 TYR A O 1
ATOM 688 N N . ARG A 1 91 ? -10.008 5.723 11.414 1 97.81 91 ARG A N 1
ATOM 689 C CA . ARG A 1 91 ? -10.422 5.773 10.023 1 97.81 91 ARG A CA 1
ATOM 690 C C . ARG A 1 91 ? -9.75 6.934 9.289 1 97.81 91 ARG A C 1
ATOM 692 O O . ARG A 1 91 ? -9.25 6.77 8.18 1 97.81 91 ARG A O 1
ATOM 699 N N . PRO A 1 92 ? -9.648 8.117 9.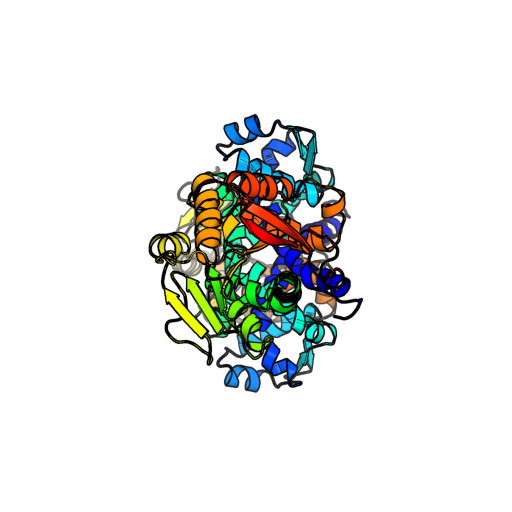875 1 96.56 92 PRO A N 1
ATOM 700 C CA . PRO A 1 92 ? -9.109 9.258 9.133 1 96.56 92 PRO A CA 1
ATOM 701 C C . PRO A 1 92 ? -7.656 9.047 8.703 1 96.56 92 PRO A C 1
ATOM 703 O O . PRO A 1 92 ? -7.25 9.516 7.637 1 96.56 92 PRO A O 1
ATOM 706 N N . TRP A 1 93 ? -6.859 8.359 9.516 1 98.38 93 TRP A N 1
ATOM 707 C CA . TRP A 1 93 ? -5.465 8.094 9.172 1 98.38 93 TRP A CA 1
ATOM 708 C C . TRP A 1 93 ? -5.367 7.176 7.957 1 98.38 93 TRP A C 1
ATOM 710 O O . TRP A 1 93 ? -4.488 7.348 7.105 1 98.38 93 TRP A O 1
ATOM 720 N N . TYR A 1 94 ? -6.242 6.184 7.875 1 98.75 94 TYR A N 1
ATOM 721 C CA . TYR A 1 94 ? -6.281 5.305 6.715 1 98.75 94 TYR A CA 1
ATOM 722 C C . TYR A 1 94 ? -6.777 6.051 5.48 1 98.75 94 TYR A C 1
ATOM 724 O O . TYR A 1 94 ? -6.285 5.832 4.375 1 98.75 94 TYR A O 1
ATOM 732 N N . GLU A 1 95 ? -7.777 6.918 5.684 1 97.12 95 GLU A N 1
ATOM 733 C CA . GLU A 1 95 ? -8.281 7.715 4.57 1 97.12 95 GLU A CA 1
ATOM 734 C C . GLU A 1 95 ? -7.207 8.641 4.02 1 97.12 95 GLU A C 1
ATOM 736 O O . GLU A 1 95 ? -7.109 8.836 2.805 1 97.12 95 GLU A O 1
ATOM 741 N N . LEU A 1 96 ? -6.402 9.18 4.871 1 97.12 96 LEU A N 1
ATOM 742 C CA . LEU A 1 96 ? -5.332 10.07 4.43 1 97.12 96 LEU A CA 1
ATOM 743 C C . LEU A 1 96 ? -4.203 9.281 3.775 1 97.12 96 LEU A C 1
ATOM 745 O O . LEU A 1 96 ? -3.914 9.469 2.592 1 97.12 96 LEU A O 1
ATOM 749 N N . LEU A 1 97 ? -3.607 8.312 4.516 1 98.31 97 LEU A N 1
ATOM 750 C CA . LEU A 1 97 ? -2.328 7.734 4.125 1 98.31 97 LEU A CA 1
ATOM 751 C C . LEU A 1 97 ? -2.521 6.652 3.07 1 98.31 97 LEU A C 1
ATOM 753 O O . LEU A 1 97 ? -1.621 6.395 2.266 1 98.31 97 LEU A O 1
ATOM 757 N N . VAL A 1 98 ? -3.654 5.969 3.072 1 98.5 98 VAL A N 1
ATOM 758 C CA . VAL A 1 98 ? -3.924 4.949 2.062 1 98.5 98 VAL A CA 1
ATOM 759 C C . VAL A 1 98 ? -4.852 5.516 0.99 1 98.5 98 VAL A C 1
ATOM 761 O O . VAL A 1 98 ? -4.453 5.66 -0.168 1 98.5 98 VAL A O 1
ATOM 764 N N . GLY A 1 99 ? -6.008 6.031 1.397 1 97.75 99 GLY A N 1
ATOM 765 C CA . GLY A 1 99 ? -6.926 6.617 0.432 1 97.75 99 GLY A CA 1
ATOM 766 C C . GLY A 1 99 ? -6.32 7.773 -0.343 1 97.75 99 GLY A C 1
ATOM 767 O O . GLY A 1 99 ? -6.367 7.793 -1.575 1 97.75 99 GLY A O 1
ATOM 768 N N . GLY A 1 100 ? -5.691 8.672 0.337 1 96.94 100 GLY A N 1
ATOM 769 C CA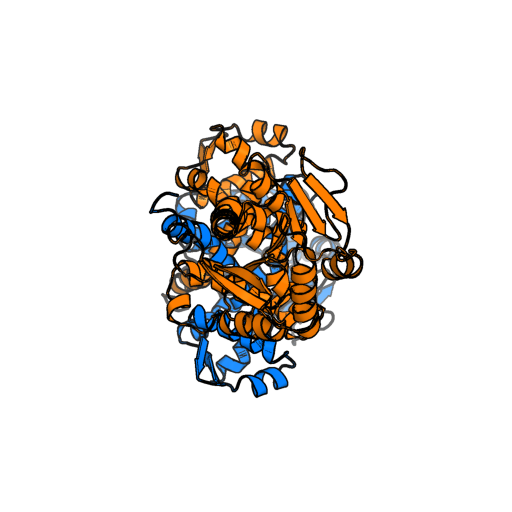 . GLY A 1 100 ? -5.18 9.898 -0.255 1 96.94 100 GLY A CA 1
ATOM 770 C C . GLY A 1 100 ? -3.84 9.719 -0.942 1 96.94 100 GLY A C 1
ATOM 771 O O . GLY A 1 100 ? -3.613 10.258 -2.025 1 96.94 100 GLY A O 1
ATOM 772 N N . TYR A 1 101 ? -2.982 8.812 -0.335 1 98.06 101 TYR A N 1
ATOM 773 C CA . TYR A 1 101 ? -1.593 8.914 -0.766 1 98.06 101 TYR A CA 1
ATOM 774 C C . TYR A 1 101 ? -1.085 7.574 -1.286 1 98.06 101 TYR A C 1
ATOM 776 O O . TYR A 1 101 ? 0.095 7.438 -1.62 1 98.06 101 TYR A O 1
ATOM 784 N N . ALA A 1 102 ? -1.914 6.52 -1.411 1 97.69 102 ALA A N 1
ATOM 785 C CA . ALA A 1 102 ? -1.432 5.242 -1.934 1 97.69 102 ALA A CA 1
ATOM 786 C C . ALA A 1 102 ? -0.771 5.426 -3.297 1 97.69 102 ALA A C 1
ATOM 788 O O . ALA A 1 102 ? 0.306 4.879 -3.551 1 97.69 102 ALA A O 1
ATOM 789 N N . GLU A 1 103 ? -1.41 6.176 -4.176 1 96.06 103 GLU A N 1
ATOM 790 C CA . GLU A 1 103 ? -0.849 6.375 -5.512 1 96.06 103 GLU A CA 1
ATOM 791 C C . GLU A 1 103 ? 0.475 7.129 -5.445 1 96.06 103 GLU A C 1
ATOM 793 O O . GLU A 1 103 ? 1.371 6.895 -6.258 1 96.06 103 GLU A O 1
ATOM 798 N N . THR A 1 104 ? 0.619 8.039 -4.457 1 98.06 104 THR A N 1
ATOM 799 C CA . THR A 1 104 ? 1.854 8.789 -4.266 1 98.06 104 THR A CA 1
ATOM 800 C C . THR A 1 104 ? 3.031 7.844 -4.043 1 98.06 104 THR A C 1
ATOM 802 O O . THR A 1 104 ? 4.07 7.973 -4.695 1 98.06 104 THR A O 1
ATOM 805 N N . PHE A 1 105 ? 2.838 6.863 -3.178 1 98.25 105 PHE A N 1
ATOM 806 C CA . PHE A 1 105 ? 3.904 5.934 -2.824 1 98.25 105 PHE A CA 1
ATOM 807 C C . PHE A 1 105 ? 4.262 5.043 -4.008 1 98.25 105 PHE A C 1
ATOM 809 O O . PHE A 1 105 ? 5.402 4.594 -4.133 1 98.25 105 PHE A O 1
ATOM 816 N N . GLN A 1 106 ? 3.336 4.816 -4.914 1 97.19 106 GLN A N 1
ATOM 817 C CA . GLN A 1 106 ? 3.578 3.982 -6.086 1 97.19 106 GLN A CA 1
ATOM 818 C C . GLN A 1 106 ? 4.445 4.707 -7.109 1 97.19 106 GLN A C 1
ATOM 820 O O . GLN A 1 106 ? 4.961 4.09 -8.047 1 97.19 106 GLN A O 1
ATOM 825 N N . GLN A 1 107 ? 4.625 5.988 -6.938 1 98.06 107 GLN A N 1
ATOM 826 C CA . GLN A 1 107 ? 5.309 6.789 -7.941 1 98.06 107 GLN A CA 1
ATOM 827 C C . GLN A 1 107 ? 6.711 7.18 -7.473 1 98.06 107 GLN A C 1
ATOM 829 O O . GLN A 1 107 ? 7.348 8.055 -8.062 1 98.06 107 GLN A O 1
ATOM 834 N N . ILE A 1 108 ? 7.211 6.551 -6.418 1 98.69 108 ILE A N 1
ATOM 835 C CA . ILE A 1 108 ? 8.484 6.922 -5.812 1 98.69 108 ILE A CA 1
ATOM 836 C C . ILE A 1 108 ? 9.578 6.938 -6.875 1 98.69 108 ILE A C 1
ATOM 838 O O . ILE A 1 108 ? 10.258 7.953 -7.062 1 98.69 108 ILE A O 1
ATOM 842 N N . THR A 1 109 ? 9.734 5.855 -7.637 1 98.44 109 THR A N 1
ATOM 843 C CA . THR A 1 109 ? 10.82 5.773 -8.617 1 98.44 109 THR A CA 1
ATOM 844 C C . THR A 1 109 ? 10.633 6.82 -9.711 1 98.44 109 THR A C 1
ATOM 846 O O . THR A 1 109 ? 11.609 7.422 -10.172 1 98.44 109 THR A O 1
ATOM 849 N N . ASP A 1 110 ? 9.398 7.039 -10.164 1 97.62 110 ASP A N 1
ATOM 850 C CA . ASP A 1 110 ? 9.133 8.062 -11.164 1 97.62 110 ASP A CA 1
ATOM 851 C C . ASP A 1 110 ? 9.586 9.438 -10.688 1 97.62 110 ASP A C 1
ATOM 853 O O . ASP A 1 110 ? 10.195 10.195 -11.445 1 97.62 110 ASP A O 1
ATOM 857 N N . VAL A 1 111 ? 9.258 9.734 -9.445 1 98.19 111 VAL A N 1
ATOM 858 C CA . VAL A 1 111 ? 9.609 11.023 -8.875 1 98.19 111 VAL A CA 1
ATOM 859 C C . VAL A 1 111 ? 11.133 11.133 -8.742 1 98.19 111 VAL A C 1
ATOM 861 O O . VAL A 1 111 ? 11.719 12.172 -9.055 1 98.19 111 VAL A O 1
ATOM 864 N N . LEU A 1 112 ? 11.797 10.047 -8.273 1 98.12 112 LEU A N 1
ATOM 865 C CA . LEU A 1 112 ? 13.25 10.055 -8.148 1 98.12 112 LEU A CA 1
ATOM 866 C C . LEU A 1 112 ? 13.914 10.25 -9.508 1 98.12 112 LEU A C 1
ATOM 868 O O . LEU A 1 112 ? 14.984 10.859 -9.594 1 98.12 112 LEU A O 1
ATOM 872 N N . ASN A 1 113 ? 13.258 9.797 -10.547 1 97.25 113 ASN A N 1
ATOM 873 C CA . ASN A 1 113 ? 13.781 9.906 -11.906 1 97.25 113 ASN A CA 1
ATOM 874 C C . ASN A 1 113 ? 13.539 11.297 -12.484 1 97.25 113 ASN A C 1
ATOM 876 O O . ASN A 1 113 ? 13.906 11.57 -13.633 1 97.25 113 ASN A O 1
ATOM 880 N N . GLY A 1 114 ? 12.891 12.172 -11.766 1 91 114 GLY A N 1
ATOM 881 C CA . GLY A 1 114 ? 12.727 13.562 -12.172 1 91 114 GLY A CA 1
ATOM 882 C C . GLY A 1 114 ? 11.461 13.805 -12.969 1 91 114 GLY A C 1
ATOM 883 O O . GLY A 1 114 ? 11.359 14.789 -13.695 1 91 114 GLY A O 1
ATOM 884 N N . LYS A 1 115 ? 10.5 12.914 -12.945 1 87.62 115 LYS A N 1
ATOM 885 C CA . LYS A 1 115 ? 9.266 13.039 -13.711 1 87.62 115 LYS A CA 1
ATOM 886 C C . LYS A 1 115 ? 8.281 13.969 -13.016 1 87.62 115 LYS A C 1
ATOM 888 O O . LYS A 1 115 ? 7.066 13.828 -13.172 1 87.62 115 LYS A O 1
ATOM 893 N N . GLY A 1 116 ? 8.773 14.898 -12.219 1 94.12 116 GLY A N 1
ATOM 894 C CA . GLY A 1 116 ? 7.871 15.812 -11.539 1 94.12 116 GLY A CA 1
ATOM 895 C C . GLY A 1 116 ? 7.406 15.289 -10.195 1 94.12 116 GLY A C 1
ATOM 896 O O . GLY A 1 116 ? 8.102 14.5 -9.547 1 94.12 116 GLY A O 1
ATOM 897 N N . TYR A 1 117 ? 6.238 15.836 -9.711 1 97.06 117 TYR A N 1
ATOM 898 C CA . TYR A 1 117 ? 5.719 15.461 -8.398 1 97.06 117 TYR A CA 1
ATOM 899 C C . TYR A 1 117 ? 4.73 14.305 -8.516 1 97.06 117 TYR A C 1
ATOM 901 O O . TYR A 1 117 ? 4.066 14.148 -9.539 1 97.06 117 TYR A O 1
ATOM 909 N N . ALA A 1 118 ? 4.691 13.516 -7.5 1 97.94 118 ALA A N 1
ATOM 910 C CA . ALA A 1 118 ? 3.699 12.445 -7.426 1 97.94 118 ALA A CA 1
ATOM 911 C C . ALA A 1 118 ? 2.291 13.008 -7.273 1 97.94 118 ALA A C 1
ATOM 913 O O . ALA A 1 118 ? 2.102 14.055 -6.645 1 97.94 118 ALA A O 1
ATOM 914 N N . THR A 1 119 ? 1.343 12.297 -7.828 1 96.44 119 THR A N 1
ATOM 915 C CA . THR A 1 119 ? -0.063 12.656 -7.68 1 96.44 119 THR A CA 1
ATOM 916 C C . THR A 1 119 ? -0.614 12.141 -6.352 1 96.44 119 THR A C 1
ATOM 918 O O . THR A 1 119 ? 0.022 11.32 -5.688 1 96.44 119 THR A O 1
ATOM 921 N N . ARG A 1 120 ? -1.741 12.664 -5.91 1 95.56 120 ARG A N 1
ATOM 922 C CA . ARG A 1 120 ? -2.504 12.234 -4.738 1 95.56 120 ARG A CA 1
ATOM 923 C C . ARG A 1 120 ? -4 12.398 -4.973 1 95.56 120 ARG A C 1
ATOM 925 O O . ARG A 1 120 ? -4.418 13.062 -5.926 1 95.56 120 ARG A O 1
ATOM 932 N N . ASP A 1 121 ? -4.793 11.695 -4.238 1 93.81 121 ASP A N 1
ATOM 933 C CA . ASP A 1 121 ? -6.23 11.945 -4.211 1 93.81 121 ASP A CA 1
ATOM 934 C C . ASP A 1 121 ? -6.57 13.086 -3.254 1 93.81 121 ASP A C 1
ATOM 936 O O . ASP A 1 121 ? -6.746 12.867 -2.053 1 93.81 121 ASP A O 1
ATOM 940 N N . GLY A 1 122 ? -6.738 14.266 -3.795 1 88.25 122 GLY A N 1
ATOM 941 C CA . GLY A 1 122 ? -6.945 15.461 -2.994 1 88.25 122 GLY A CA 1
ATOM 942 C C . GLY A 1 122 ? -8.188 15.391 -2.123 1 88.25 122 GLY A C 1
ATOM 943 O O . GLY A 1 122 ? -8.195 15.906 -1.004 1 88.25 122 GLY A O 1
ATOM 944 N N . ARG A 1 123 ? -9.219 14.773 -2.645 1 86.38 123 ARG A N 1
ATOM 945 C CA . ARG A 1 123 ? -10.453 14.641 -1.884 1 86.38 123 ARG A CA 1
ATOM 946 C C . ARG A 1 123 ? -10.242 13.805 -0.627 1 86.38 123 ARG A C 1
ATOM 948 O O . ARG A 1 123 ? -10.617 14.211 0.471 1 86.38 123 ARG A O 1
ATOM 955 N N . LEU A 1 124 ? -9.586 12.688 -0.742 1 91.75 124 LEU A N 1
ATOM 956 C CA . LEU A 1 124 ? -9.375 11.797 0.396 1 91.75 124 LEU A CA 1
ATOM 957 C C . LEU A 1 124 ? -8.328 12.375 1.346 1 91.75 124 LEU A C 1
ATOM 959 O O . LEU A 1 124 ? -8.406 12.164 2.559 1 91.75 124 LEU A O 1
ATOM 963 N N . VAL A 1 125 ? -7.355 13.086 0.822 1 91.94 125 VAL A N 1
ATOM 964 C CA . VAL A 1 125 ? -6.426 13.812 1.685 1 91.94 125 VAL A CA 1
ATOM 965 C C . VAL A 1 125 ? -7.195 14.789 2.566 1 91.94 125 VAL A C 1
ATOM 967 O O . VAL A 1 125 ? -6.961 14.859 3.775 1 91.94 125 VAL A O 1
ATOM 970 N N . GLY A 1 126 ? -8.117 15.508 1.931 1 85.69 126 GLY A N 1
ATOM 971 C CA . GLY A 1 126 ? -8.938 16.438 2.684 1 85.69 126 GLY A CA 1
ATOM 972 C C . GLY A 1 126 ? -9.773 15.773 3.756 1 85.69 126 GLY A C 1
ATOM 973 O O . GLY A 1 126 ? -9.797 16.219 4.906 1 85.69 126 GLY A O 1
ATOM 974 N N . ILE A 1 127 ? -10.453 14.672 3.422 1 87.62 127 ILE A N 1
ATOM 975 C CA . ILE A 1 127 ? -11.32 13.938 4.336 1 87.62 127 ILE A CA 1
ATOM 976 C C . ILE A 1 127 ? -10.492 13.391 5.5 1 87.62 127 ILE A C 1
ATOM 978 O O . ILE A 1 127 ? -10.859 13.57 6.664 1 87.62 127 ILE A O 1
ATOM 982 N N . GLY A 1 128 ? -9.398 12.758 5.184 1 93.25 128 GLY A N 1
ATOM 983 C CA . GLY A 1 128 ? -8.547 12.203 6.219 1 93.25 128 GLY A CA 1
ATOM 984 C C . GLY A 1 128 ? -7.969 13.258 7.145 1 93.25 128 GLY A C 1
ATOM 985 O O . GLY A 1 128 ? -7.996 13.102 8.367 1 93.25 128 GLY A O 1
ATOM 986 N N . SER A 1 129 ? -7.469 14.32 6.523 1 91.69 129 SER A N 1
ATOM 987 C CA . SER A 1 129 ? -6.879 15.398 7.305 1 91.69 129 SER A CA 1
ATOM 988 C C . SER A 1 129 ? -7.906 16.031 8.242 1 91.69 129 SER A C 1
ATOM 990 O O . SER A 1 129 ? -7.605 16.328 9.398 1 91.69 129 SER A O 1
ATOM 992 N N . CYS A 1 130 ? -9.078 16.234 7.758 1 86.88 130 CYS A N 1
ATOM 993 C CA . CYS A 1 130 ? -10.148 16.797 8.57 1 86.88 130 CYS A CA 1
ATOM 994 C C . CYS A 1 130 ? -10.492 15.867 9.734 1 86.88 130 CYS A C 1
ATOM 996 O O . CYS A 1 130 ? -10.656 16.312 10.867 1 86.88 130 CYS A O 1
ATOM 998 N N . GLY A 1 131 ? -10.633 14.609 9.438 1 91.5 131 GLY A N 1
ATOM 999 C CA . GLY A 1 131 ? -10.906 13.648 10.5 1 91.5 131 GLY A CA 1
ATOM 1000 C C . GLY A 1 131 ? -9.836 13.625 11.57 1 91.5 131 GLY A C 1
ATOM 1001 O O . GLY A 1 131 ? -10.148 13.602 12.766 1 91.5 131 GLY A O 1
ATOM 1002 N N . MET A 1 132 ? -8.617 13.664 11.164 1 95.69 132 MET A N 1
ATOM 1003 C CA . MET A 1 132 ? -7.504 13.68 12.109 1 95.69 132 MET A CA 1
ATOM 1004 C C . MET A 1 132 ? -7.52 14.961 12.945 1 95.69 132 MET A C 1
ATOM 1006 O O . MET A 1 132 ? -7.195 14.93 14.133 1 95.69 132 MET A O 1
ATOM 1010 N N . SER A 1 133 ? -7.883 16.016 12.305 1 93.81 133 SER A N 1
ATOM 1011 C CA . SER A 1 133 ? -7.812 17.328 12.938 1 93.81 133 SER A CA 1
ATOM 1012 C C . SER A 1 133 ? -8.758 17.422 14.133 1 93.81 133 SER A C 1
ATOM 1014 O O . SER A 1 133 ? -8.555 18.234 15.031 1 93.81 133 SER A O 1
ATOM 1016 N N . ALA A 1 134 ? -9.773 16.609 14.109 1 91.62 134 ALA A N 1
ATOM 1017 C CA . ALA A 1 134 ? -10.672 16.578 15.266 1 91.62 134 ALA A CA 1
ATOM 1018 C C . ALA A 1 134 ? -9.922 16.188 16.531 1 91.62 134 ALA A C 1
ATOM 1020 O O . ALA A 1 134 ? -10.297 16.609 17.641 1 91.62 134 ALA A O 1
ATOM 1021 N N . TYR A 1 135 ? -8.836 15.523 16.344 1 94.06 135 TYR A N 1
ATOM 1022 C CA . TYR A 1 135 ? -8.086 15.023 17.484 1 94.06 135 TYR A CA 1
ATOM 1023 C C . TYR A 1 135 ? -6.883 15.914 17.797 1 94.06 135 TYR A C 1
ATOM 1025 O O . TYR A 1 135 ? -6.434 15.992 18.938 1 94.06 135 TYR A O 1
ATOM 1033 N N . ASP A 1 136 ? -6.355 16.516 16.75 1 95.25 136 ASP A N 1
ATOM 1034 C CA . ASP A 1 136 ? -5.066 17.156 16.984 1 95.25 136 ASP A CA 1
ATOM 1035 C C . ASP A 1 136 ? -5.109 18.625 16.609 1 95.25 136 ASP A C 1
ATOM 1037 O O . ASP A 1 136 ? -5.094 19.5 17.484 1 95.25 136 ASP A O 1
ATOM 1041 N N . ALA A 1 137 ? -5.453 18.969 15.383 1 96.38 137 ALA A N 1
ATOM 1042 C CA . ALA A 1 137 ? -5.316 20.344 14.891 1 96.38 137 ALA A CA 1
ATOM 1043 C C . ALA A 1 137 ? -6.445 21.234 15.414 1 96.38 137 ALA A C 1
ATOM 1045 O O . ALA A 1 137 ? -6.227 22.391 15.75 1 96.38 137 ALA A O 1
ATOM 1046 N N . LEU A 1 138 ? -7.645 20.734 15.492 1 94.94 138 LEU A N 1
ATOM 1047 C CA . LEU A 1 138 ? -8.773 21.562 15.922 1 94.94 138 LEU A CA 1
ATOM 1048 C C . LEU A 1 138 ? -8.609 22 17.375 1 94.94 138 LEU A C 1
ATOM 1050 O O . LEU A 1 138 ? -8.688 23.203 17.672 1 94.94 138 LEU A O 1
ATOM 1054 N N . PRO A 1 139 ? -8.375 21.062 18.297 1 95.31 139 PRO A N 1
ATOM 1055 C CA . PRO A 1 139 ? -8.109 21.516 19.672 1 95.31 139 PRO A CA 1
ATOM 1056 C C . PRO A 1 139 ? -6.926 22.469 19.766 1 95.31 139 PRO A C 1
ATOM 1058 O O . PRO A 1 139 ? -6.953 23.422 20.547 1 95.31 139 PRO A O 1
ATOM 1061 N N . LEU A 1 140 ? -5.918 22.234 18.969 1 97.31 140 LEU A N 1
ATOM 1062 C CA . LEU A 1 140 ? -4.738 23.094 18.953 1 97.31 140 LEU A CA 1
ATOM 1063 C C . LEU A 1 140 ? -5.105 24.516 18.531 1 97.31 140 LEU A C 1
ATOM 1065 O O . LEU A 1 140 ? -4.699 25.484 19.172 1 97.31 140 LEU A O 1
ATOM 1069 N N . VAL A 1 141 ? -5.879 24.672 17.484 1 96.69 141 VAL A N 1
ATOM 1070 C CA . VAL A 1 141 ? -6.289 25.969 16.969 1 96.69 141 VAL A CA 1
ATOM 1071 C C . VAL A 1 141 ? -7.18 26.672 18 1 96.69 141 VAL A C 1
ATOM 1073 O O . VAL A 1 141 ? -7.066 27.875 18.219 1 96.69 141 VAL A O 1
ATOM 1076 N N . ARG A 1 142 ? -8.039 25.938 18.672 1 94.69 142 ARG A N 1
ATOM 1077 C CA . ARG A 1 142 ? -8.883 26.5 19.719 1 94.69 142 ARG A CA 1
ATOM 1078 C C . ARG A 1 142 ? -8.039 27.062 20.859 1 94.69 142 ARG A C 1
ATOM 1080 O O . ARG A 1 142 ? -8.344 28.125 21.406 1 94.69 142 ARG A O 1
ATOM 1087 N N . GLU A 1 143 ? -7.07 26.328 21.188 1 95.62 143 GLU A N 1
ATOM 1088 C CA . GLU A 1 143 ? -6.16 26.812 22.219 1 95.62 143 GLU A CA 1
ATOM 1089 C C . GLU A 1 143 ? -5.453 28.094 21.781 1 95.62 143 GLU A C 1
ATOM 1091 O O . GLU A 1 143 ? -5.305 29.031 22.578 1 95.62 143 GLU A O 1
ATOM 1096 N N . LEU A 1 144 ? -5.004 28.094 20.547 1 96.69 144 LEU A N 1
ATOM 1097 C CA . LEU A 1 144 ? -4.367 29.297 20.016 1 96.69 144 LEU A CA 1
ATOM 1098 C C . LEU A 1 144 ? -5.328 30.484 20.062 1 96.69 144 LEU A C 1
ATOM 1100 O O . LEU A 1 144 ? -4.938 31.578 20.453 1 96.69 144 LEU A O 1
ATOM 1104 N N . MET A 1 145 ? -6.535 30.266 19.672 1 93.25 145 MET A N 1
ATOM 1105 C CA . MET A 1 145 ? -7.543 31.312 19.641 1 93.25 145 MET A CA 1
ATOM 1106 C C . MET A 1 145 ? -7.844 31.844 21.047 1 93.25 145 MET A C 1
ATOM 1108 O O . MET A 1 145 ? -8.18 33 21.219 1 93.25 145 MET A O 1
ATOM 1112 N N . SER A 1 146 ? -7.719 30.953 22.047 1 93.19 146 SER A N 1
ATOM 1113 C CA . SER A 1 146 ? -7.949 31.359 23.422 1 93.19 146 SER A CA 1
ATOM 1114 C C . SER A 1 146 ? -6.898 32.344 23.891 1 93.19 146 SER A C 1
ATOM 1116 O O . SER A 1 146 ? -7.094 33.031 24.906 1 93.19 146 SER A O 1
ATOM 1118 N N . ASP A 1 147 ? -5.805 32.438 23.203 1 94.44 147 ASP A N 1
ATOM 1119 C CA . ASP A 1 147 ? -4.73 33.375 23.547 1 94.44 147 ASP A CA 1
ATOM 1120 C C . ASP A 1 147 ? -4.93 34.719 22.891 1 94.44 147 ASP A C 1
ATOM 1122 O O . ASP A 1 147 ? -4.141 35.656 23.094 1 94.44 147 ASP A O 1
ATOM 1126 N N . LEU A 1 148 ? -6 34.875 22.062 1 93.69 148 LEU A N 1
ATOM 1127 C CA . LEU A 1 148 ? -6.352 36.156 21.5 1 93.69 148 LEU A CA 1
ATOM 1128 C C . LEU A 1 148 ? -6.812 37.125 22.578 1 93.69 148 LEU A C 1
ATOM 1130 O O . LEU A 1 148 ? -7.34 36.719 23.609 1 93.69 148 LEU A O 1
ATOM 1134 N N . PRO A 1 149 ? -6.633 38.438 22.328 1 90.81 149 PRO A N 1
ATOM 1135 C CA . PRO A 1 149 ? -7.094 39.406 23.312 1 90.81 149 PRO A CA 1
ATOM 1136 C C . PRO A 1 149 ? -8.602 39.375 23.531 1 90.81 149 PRO A C 1
ATOM 1138 O O . PRO A 1 149 ? -9.078 39.656 24.641 1 90.81 149 PRO A O 1
ATOM 1141 N N . ALA A 1 150 ? -9.305 39.094 22.484 1 90.12 150 ALA A N 1
ATOM 1142 C CA . ALA A 1 150 ? -10.75 38.875 22.531 1 90.12 150 ALA A CA 1
ATOM 1143 C C . ALA A 1 150 ? -11.188 37.781 21.562 1 90.12 150 ALA A C 1
ATOM 1145 O O . ALA A 1 150 ? -10.508 37.5 20.578 1 90.12 150 ALA A O 1
ATOM 1146 N N . ALA A 1 151 ? -12.297 37.188 21.906 1 89 151 ALA A N 1
ATOM 1147 C CA . ALA A 1 151 ? -12.836 36.188 21.016 1 89 151 ALA A CA 1
ATOM 1148 C C . ALA A 1 151 ? -13.148 36.75 19.641 1 89 151 ALA A C 1
ATOM 1150 O O . ALA A 1 151 ? -13.781 37.781 19.516 1 89 151 ALA A O 1
ATOM 1151 N N . PRO A 1 152 ? -12.672 36.031 18.641 1 91.44 152 PRO A N 1
ATOM 1152 C CA . PRO A 1 152 ? -12.969 36.562 17.312 1 91.44 152 PRO A CA 1
ATOM 1153 C C . PRO A 1 152 ? -14.43 36.375 16.906 1 91.44 152 PRO A C 1
ATOM 1155 O O . PRO A 1 152 ? -15.062 35.406 17.312 1 91.44 152 PRO A O 1
ATOM 1158 N N . ALA A 1 153 ? -14.898 37.344 16.156 1 91.44 153 ALA A N 1
ATOM 1159 C CA . ALA A 1 153 ? -16.25 37.219 15.602 1 91.44 153 ALA A CA 1
ATOM 1160 C C . ALA A 1 153 ? -16.266 36.344 14.367 1 91.44 153 ALA A C 1
ATOM 1162 O O . ALA A 1 153 ? -17.297 35.719 14.047 1 91.44 153 ALA A O 1
ATOM 1163 N N . SER A 1 154 ? -15.117 36.25 13.703 1 93.38 154 SER A N 1
ATOM 1164 C CA . SER A 1 154 ? -15.055 35.469 12.484 1 93.38 154 SER A CA 1
ATOM 1165 C C . SER A 1 154 ? -13.664 34.875 12.273 1 93.38 154 SER A C 1
ATOM 1167 O O . SER A 1 154 ? -12.664 35.469 12.703 1 93.38 154 SER A O 1
ATOM 1169 N N . VAL A 1 155 ? -13.672 33.719 11.633 1 95.12 155 VAL A N 1
ATOM 1170 C CA . VAL A 1 155 ? -12.438 33.031 11.234 1 95.12 155 VAL A CA 1
ATOM 1171 C C . VAL A 1 155 ? -12.383 32.938 9.711 1 95.12 155 VAL A C 1
ATOM 1173 O O . VAL A 1 155 ? -13.352 32.5 9.078 1 95.12 155 VAL A O 1
ATOM 1176 N N . VAL A 1 156 ? -11.305 33.375 9.156 1 95.19 156 VAL A N 1
ATOM 1177 C CA . VAL A 1 156 ? -11.047 33.188 7.734 1 95.19 156 VAL A CA 1
ATOM 1178 C C . VAL A 1 156 ? -10.047 32.062 7.547 1 95.19 156 VAL A C 1
ATOM 1180 O O . VAL A 1 156 ? -8.852 32.219 7.797 1 95.19 156 VAL A O 1
ATOM 1183 N N . ASP A 1 157 ? -10.523 30.922 7.082 1 96.19 157 ASP A N 1
ATOM 1184 C CA . ASP A 1 157 ? -9.688 29.75 6.852 1 96.19 157 ASP A CA 1
ATOM 1185 C C . ASP A 1 157 ? -9.078 29.766 5.453 1 96.19 157 ASP A C 1
ATOM 1187 O O . ASP A 1 157 ? -9.75 29.438 4.473 1 96.19 157 ASP A O 1
ATOM 1191 N N . LEU A 1 158 ? -7.777 30.172 5.43 1 95.62 158 LEU A N 1
ATOM 1192 C CA . LEU A 1 158 ? -7.043 30.172 4.168 1 95.62 158 LEU A CA 1
ATOM 1193 C C . LEU A 1 158 ? -6.668 28.75 3.758 1 95.62 158 LEU A C 1
ATOM 1195 O O . LEU A 1 158 ? -5.918 28.078 4.461 1 95.62 158 LEU A O 1
ATOM 1199 N N . GLY A 1 159 ? -7.219 28.203 2.729 1 92.19 159 GLY A N 1
ATOM 1200 C CA . GLY A 1 159 ? -7.066 26.812 2.35 1 92.19 159 GLY A CA 1
ATOM 1201 C C . GLY A 1 159 ? -8 25.875 3.1 1 92.19 159 GLY A C 1
ATOM 1202 O O . GLY A 1 159 ? -7.559 24.906 3.719 1 92.19 159 GLY A O 1
ATOM 1203 N N . CYS A 1 160 ? -9.281 26.094 2.979 1 90.5 160 CYS A N 1
ATOM 1204 C CA . CYS A 1 160 ? -10.258 25.422 3.82 1 90.5 160 CYS A CA 1
ATOM 1205 C C . CYS A 1 160 ? -10.578 24.031 3.273 1 90.5 160 CYS A C 1
ATOM 1207 O O . CYS A 1 160 ? -11.203 23.219 3.955 1 90.5 160 CYS A O 1
ATOM 1209 N N . GLY A 1 161 ? -10.078 23.75 2.041 1 85.38 161 GLY A N 1
ATOM 1210 C CA . GLY A 1 161 ? -10.445 22.469 1.444 1 85.38 161 GLY A CA 1
ATOM 1211 C C . GLY A 1 161 ? -11.945 22.281 1.312 1 85.38 161 GLY A C 1
ATOM 1212 O O . GLY A 1 161 ? -12.641 23.141 0.754 1 85.38 161 GLY A O 1
ATOM 1213 N N . ASP A 1 162 ? -12.461 21.266 1.884 1 81.69 162 ASP A N 1
ATOM 1214 C CA . ASP A 1 162 ? -13.891 21.016 1.784 1 81.69 162 ASP A CA 1
ATOM 1215 C C . ASP A 1 162 ? -14.656 21.703 2.908 1 81.69 162 ASP A C 1
ATOM 1217 O O . ASP A 1 162 ? -15.875 21.562 3.02 1 81.69 162 ASP A O 1
ATOM 1221 N N . GLY A 1 163 ? -13.922 22.328 3.756 1 87.38 163 GLY A N 1
ATOM 1222 C CA . GLY A 1 163 ? -14.547 23.172 4.762 1 87.38 163 GLY A CA 1
ATOM 1223 C C . GLY A 1 163 ? -14.867 22.438 6.047 1 87.38 163 GLY A C 1
ATOM 1224 O O . GLY A 1 163 ? -15.32 23.047 7.023 1 87.38 163 GLY A O 1
ATOM 1225 N N . THR A 1 164 ? -14.586 21.188 6.148 1 84.5 164 THR A N 1
ATOM 1226 C CA . THR A 1 164 ? -14.953 20.391 7.305 1 84.5 164 THR A CA 1
ATOM 1227 C C . THR A 1 164 ? -14.211 20.859 8.555 1 84.5 164 THR A C 1
ATOM 1229 O O . THR A 1 164 ? -14.789 20.922 9.641 1 84.5 164 THR A O 1
ATOM 1232 N N . PHE A 1 165 ? -12.984 21.172 8.398 1 88.94 165 PHE A N 1
ATOM 1233 C CA . PHE A 1 165 ? -12.203 21.672 9.508 1 88.94 165 PHE A CA 1
ATOM 1234 C C . PHE A 1 165 ? -12.805 22.969 10.047 1 88.94 165 PHE A C 1
ATOM 1236 O O . PHE A 1 165 ? -12.977 23.125 11.25 1 88.94 165 PHE A O 1
ATOM 1243 N N . LEU A 1 166 ? -13.109 23.828 9.148 1 91.62 166 LEU A N 1
ATOM 1244 C CA . LEU A 1 166 ? -13.688 25.125 9.508 1 91.62 166 LEU A CA 1
ATOM 1245 C C . LEU A 1 166 ? -15.039 24.953 10.18 1 91.62 166 LEU A C 1
ATOM 1247 O O . LEU A 1 166 ? -15.352 25.641 11.156 1 91.62 166 LEU A O 1
ATOM 1251 N N . ALA A 1 167 ? -15.797 24.062 9.641 1 89.19 167 ALA A N 1
ATOM 1252 C CA . ALA A 1 167 ? -17.094 23.766 10.25 1 89.19 167 ALA A CA 1
ATOM 1253 C C . ALA A 1 167 ? -16.938 23.297 11.688 1 89.19 167 ALA A C 1
ATOM 1255 O O . ALA A 1 167 ? -17.688 23.688 12.57 1 89.19 167 ALA A O 1
ATOM 1256 N N . GLY A 1 168 ? -15.977 22.453 11.883 1 87.88 168 GLY A N 1
ATOM 1257 C CA . GLY A 1 168 ? -15.688 21.984 13.227 1 87.88 168 GLY A CA 1
ATOM 1258 C C . GLY A 1 168 ? -15.266 23.094 14.18 1 87.88 168 GLY A C 1
ATOM 1259 O O . GLY A 1 168 ? -15.617 23.062 15.359 1 87.88 168 GLY A O 1
ATOM 1260 N N . LEU A 1 169 ? -14.578 23.984 13.68 1 89.56 169 LEU A N 1
ATOM 1261 C CA . LEU A 1 169 ? -14.109 25.109 14.484 1 89.56 169 LEU A CA 1
ATOM 1262 C C . LEU A 1 169 ? -15.273 26.016 14.875 1 89.56 169 LEU A C 1
ATOM 1264 O O . LEU A 1 169 ? -15.359 26.469 16.016 1 89.56 169 LEU A O 1
ATOM 1268 N N . VAL A 1 170 ? -16.188 26.297 13.938 1 87.75 170 VAL A N 1
ATOM 1269 C CA . VAL A 1 170 ? -17.328 27.188 14.141 1 87.75 170 VAL A CA 1
ATOM 1270 C C . VAL A 1 170 ? -18.344 26.531 15.062 1 87.75 170 VAL A C 1
ATOM 1272 O O . VAL A 1 170 ? -18.953 27.203 15.914 1 87.75 170 VAL A O 1
ATOM 1275 N N . ASP A 1 171 ? -18.625 25.297 14.852 1 82.12 171 ASP A N 1
ATOM 1276 C CA . ASP A 1 171 ? -19.609 24.547 15.641 1 82.12 171 ASP A CA 1
ATOM 1277 C C . ASP A 1 171 ? -19.234 24.578 17.125 1 82.12 171 ASP A C 1
ATOM 1279 O O . ASP A 1 171 ? -20.109 24.656 17.984 1 82.12 171 ASP A O 1
ATOM 1283 N N . GLY A 1 172 ? -18.062 24.578 17.422 1 70.94 172 GLY A N 1
ATOM 1284 C CA . GLY A 1 172 ? -17.625 24.516 18.812 1 70.94 172 GLY A CA 1
ATOM 1285 C C . GLY A 1 172 ? -17.562 25.875 19.484 1 70.94 172 GLY A C 1
ATOM 1286 O O . GLY A 1 172 ? -17.344 25.969 20.688 1 70.94 172 GLY A O 1
ATOM 1287 N N . SER A 1 173 ? -17.781 26.953 18.734 1 68.88 173 SER A N 1
ATOM 1288 C CA . SER A 1 173 ? -17.516 28.281 19.312 1 68.88 173 SER A CA 1
ATOM 1289 C C . SER A 1 173 ? -18.797 29.094 19.422 1 68.88 173 SER A C 1
ATOM 1291 O O . SER A 1 173 ? -18.828 30.125 20.094 1 68.88 173 SER A O 1
ATOM 1293 N N . GLY A 1 174 ? -20.031 28.578 19.156 1 64.44 174 GLY A N 1
ATOM 1294 C CA . GLY A 1 174 ? -21.375 29.125 19.297 1 64.44 174 GLY A CA 1
ATOM 1295 C C . GLY A 1 174 ? -21.578 30.422 18.516 1 64.44 174 GLY A C 1
ATOM 1296 O O . GLY A 1 174 ? -22.625 30.625 17.906 1 64.44 174 GLY A O 1
ATOM 1297 N N . THR A 1 175 ? -20.656 31.438 18.609 1 77.19 175 THR A N 1
ATOM 1298 C CA . THR A 1 175 ? -20.953 32.781 18.094 1 77.19 175 THR A CA 1
ATOM 1299 C C . THR A 1 175 ? -19.969 33.156 16.984 1 77.19 175 THR A C 1
ATOM 1301 O O . THR A 1 175 ? -20.094 34.188 16.375 1 77.19 175 THR A O 1
ATOM 1304 N N . VAL A 1 176 ? -19.109 32.312 16.547 1 87.25 176 VAL A N 1
ATOM 1305 C CA . VAL A 1 176 ? -18.078 32.656 15.562 1 87.25 176 VAL A CA 1
ATOM 1306 C C . VAL A 1 176 ? -18.547 32.219 14.172 1 87.25 176 VAL A C 1
ATOM 1308 O O . VAL A 1 176 ? -19.094 31.141 14 1 87.25 176 VAL A O 1
ATOM 1311 N N . THR A 1 177 ? -18.422 33.156 13.219 1 92.38 177 THR A N 1
ATOM 1312 C CA . THR A 1 177 ? -18.703 32.781 11.828 1 92.38 177 THR A CA 1
ATOM 1313 C C . THR A 1 177 ? -17.406 32.438 11.094 1 92.38 177 THR A C 1
ATOM 1315 O O . THR A 1 177 ? -16.312 32.719 11.57 1 92.38 177 THR A O 1
ATOM 1318 N N . GLY A 1 178 ? -17.594 31.641 10.039 1 94 178 GLY A N 1
ATOM 1319 C CA . GLY A 1 178 ? -16.438 31.156 9.289 1 94 178 GLY A CA 1
ATOM 1320 C C . GLY A 1 178 ? -16.5 31.516 7.82 1 94 178 GLY A C 1
ATOM 1321 O O . GLY A 1 178 ? -17.562 31.469 7.203 1 94 178 GLY A O 1
ATOM 1322 N N . ILE A 1 179 ? -15.391 31.984 7.289 1 93.06 179 ILE A N 1
ATOM 1323 C CA . ILE A 1 179 ? -15.195 32.188 5.855 1 93.06 179 ILE A CA 1
ATOM 1324 C C . ILE A 1 179 ? -14.086 31.25 5.359 1 93.06 179 ILE A C 1
ATOM 1326 O O . ILE A 1 179 ? -12.945 31.328 5.82 1 93.06 179 ILE A O 1
ATOM 1330 N N . GLY A 1 180 ? -14.438 30.359 4.457 1 95.12 180 GLY A N 1
ATOM 1331 C CA . GLY A 1 180 ? -13.461 29.438 3.891 1 95.12 180 GLY A CA 1
ATOM 1332 C C . GLY A 1 180 ? -13.008 29.828 2.5 1 95.12 180 GLY A C 1
ATOM 1333 O O . GLY A 1 180 ? -13.828 30.094 1.619 1 95.12 180 GLY A O 1
ATOM 1334 N N . ILE A 1 181 ? -11.68 29.906 2.32 1 94.19 181 ILE A N 1
ATOM 1335 C CA . ILE A 1 181 ? -11.086 30.266 1.038 1 94.19 181 ILE A CA 1
ATOM 1336 C C . ILE A 1 181 ? -10.367 29.047 0.443 1 94.19 181 ILE A C 1
ATOM 1338 O O . ILE A 1 181 ? -9.43 28.531 1.038 1 94.19 181 ILE A O 1
ATOM 1342 N N . ASP A 1 182 ? -10.805 28.594 -0.722 1 92.81 182 ASP A N 1
ATOM 1343 C CA . ASP A 1 182 ? -10.156 27.5 -1.448 1 92.81 182 ASP A CA 1
ATOM 1344 C C . ASP A 1 182 ? -10.648 27.438 -2.893 1 92.81 182 ASP A C 1
ATOM 1346 O O . ASP A 1 182 ? -11.828 27.656 -3.162 1 92.81 182 ASP A O 1
ATOM 1350 N N . PRO A 1 183 ? -9.711 27.125 -3.801 1 87.94 183 PRO A N 1
ATOM 1351 C CA . PRO A 1 183 ? -10.164 27.016 -5.188 1 87.94 183 PRO A CA 1
ATOM 1352 C C . PRO A 1 183 ? -11.227 25.922 -5.375 1 87.94 183 PRO A C 1
ATOM 1354 O O . PRO A 1 183 ? -12.031 26 -6.305 1 87.94 183 PRO A O 1
ATOM 1357 N N . TYR A 1 184 ? -11.258 24.984 -4.488 1 82.56 184 TYR A N 1
ATOM 1358 C CA . TYR A 1 184 ? -12.172 23.844 -4.629 1 82.56 184 TYR A CA 1
ATOM 1359 C C . TYR A 1 184 ? -13.172 23.797 -3.482 1 82.56 184 TYR A C 1
ATOM 1361 O O . TYR A 1 184 ? -13.695 22.734 -3.152 1 82.56 184 TYR A O 1
ATOM 1369 N N . ALA A 1 185 ? -13.336 24.922 -2.809 1 86.25 185 ALA A N 1
ATOM 1370 C CA . ALA A 1 185 ? -14.297 25 -1.71 1 86.25 185 ALA A CA 1
ATOM 1371 C C . ALA A 1 185 ? -15.703 24.641 -2.184 1 86.25 185 ALA A C 1
ATOM 1373 O O . ALA A 1 185 ? -16.016 24.766 -3.371 1 86.25 185 ALA A O 1
ATOM 1374 N N . PRO A 1 186 ? -16.484 24.109 -1.291 1 84.5 186 PRO A N 1
ATOM 1375 C CA . PRO A 1 186 ? -17.859 23.781 -1.67 1 84.5 186 PRO A CA 1
ATOM 1376 C C . PRO A 1 186 ? -18.625 24.984 -2.211 1 84.5 186 PRO A C 1
ATOM 1378 O O . PRO A 1 186 ? -18.359 26.125 -1.81 1 84.5 186 PRO A O 1
ATOM 1381 N N . GLU A 1 187 ? -19.531 24.703 -3.098 1 81.19 187 GLU A N 1
ATOM 1382 C CA . GLU A 1 187 ? -20.359 25.75 -3.654 1 81.19 187 GLU A CA 1
ATOM 1383 C C . GLU A 1 187 ? -21.391 26.234 -2.635 1 81.19 187 GLU A C 1
ATOM 1385 O O . GLU A 1 187 ? -21.672 27.438 -2.547 1 81.19 187 GLU A O 1
ATOM 1390 N N . GLU A 1 188 ? -21.906 25.203 -1.938 1 76.5 188 GLU A N 1
ATOM 1391 C CA . GLU A 1 188 ? -22.922 25.547 -0.946 1 76.5 188 GLU A CA 1
ATOM 1392 C C . GLU A 1 188 ? -22.406 25.297 0.471 1 76.5 188 GLU A C 1
ATOM 1394 O O . GLU A 1 188 ? -21.562 24.438 0.689 1 76.5 188 GLU A O 1
ATOM 1399 N N . SER A 1 189 ? -22.844 26.25 1.32 1 70.81 189 SER A N 1
ATOM 1400 C CA . SER A 1 189 ? -22.453 26.125 2.721 1 70.81 189 SER A CA 1
ATOM 1401 C C . SER A 1 189 ? -23.297 25.078 3.445 1 70.81 189 SER A C 1
ATOM 1403 O O . SER A 1 189 ? -24.531 25.109 3.367 1 70.81 189 SER A O 1
ATOM 1405 N N . PRO A 1 190 ? -22.609 24.172 4.074 1 64.69 190 PRO A N 1
ATOM 1406 C CA . PRO A 1 190 ? -23.375 23.109 4.746 1 64.69 190 PRO A CA 1
ATOM 1407 C C . PRO A 1 190 ? -24.062 23.594 6.023 1 64.69 190 PRO A C 1
ATOM 1409 O O . PRO A 1 190 ? -24.891 22.891 6.594 1 64.69 190 PRO A O 1
ATOM 1412 N N . ALA A 1 191 ? -23.641 24.766 6.496 1 72 191 ALA A N 1
ATOM 1413 C CA . ALA A 1 191 ? -24.156 25.141 7.805 1 72 191 ALA A CA 1
ATOM 1414 C C . ALA A 1 191 ? -24.297 26.656 7.926 1 72 191 ALA A C 1
ATOM 1416 O O . ALA A 1 191 ? -23.656 27.406 7.18 1 72 191 ALA A O 1
ATOM 1417 N N . GLU A 1 192 ? -25.203 27.094 8.828 1 78.12 192 GLU A N 1
ATOM 1418 C CA . GLU A 1 192 ? -25.344 28.516 9.141 1 78.12 192 GLU A CA 1
ATOM 1419 C C . GLU A 1 192 ? -24.047 29.078 9.703 1 78.12 192 GLU A C 1
ATOM 1421 O O . GLU A 1 192 ? -23.359 28.406 10.469 1 78.12 192 GLU A O 1
ATOM 1426 N N . GLY A 1 193 ? -23.641 30.234 9.242 1 85.69 193 GLY A N 1
ATOM 1427 C CA . GLY A 1 193 ? -22.469 30.906 9.766 1 85.69 193 GLY A CA 1
ATOM 1428 C C . GLY A 1 193 ? -21.203 30.625 8.977 1 85.69 193 GLY A C 1
ATOM 1429 O O . GLY A 1 193 ? -20.125 31.109 9.32 1 85.69 193 GLY A O 1
ATOM 1430 N N . LEU A 1 194 ? -21.406 29.781 7.957 1 90.75 194 LEU A N 1
ATOM 1431 C CA . LEU A 1 194 ? -20.266 29.453 7.109 1 90.75 194 LEU A CA 1
ATOM 1432 C C . LEU A 1 194 ? -20.453 30 5.699 1 90.75 194 LEU A C 1
ATOM 1434 O O . LEU A 1 194 ? -21.562 29.922 5.141 1 90.75 194 LEU A O 1
ATOM 1438 N N . ARG A 1 195 ? -19.453 30.641 5.227 1 91.44 195 ARG A N 1
ATOM 1439 C CA . ARG A 1 195 ? -19.391 31.094 3.84 1 91.44 195 ARG A CA 1
ATOM 1440 C C . ARG A 1 195 ? -18.125 30.609 3.156 1 91.44 195 ARG A C 1
ATOM 1442 O O . ARG A 1 195 ? -17.047 30.594 3.768 1 91.44 195 ARG A O 1
ATOM 1449 N N . PHE A 1 196 ? -18.234 30.25 1.877 1 93.25 196 PHE A N 1
ATOM 1450 C CA . PHE A 1 196 ? -17.078 29.781 1.123 1 93.25 196 PHE A CA 1
ATOM 1451 C C . PHE A 1 196 ? -16.812 30.688 -0.074 1 93.25 196 PHE A C 1
ATOM 1453 O O . PHE A 1 196 ? -17.75 31.203 -0.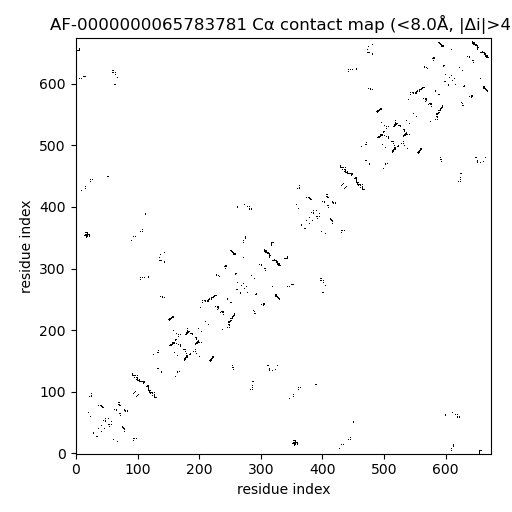696 1 93.25 196 PHE A O 1
ATOM 1460 N N . VAL A 1 197 ? -15.617 30.953 -0.317 1 91.81 197 VAL A N 1
ATOM 1461 C CA . VAL A 1 197 ? -15.156 31.719 -1.475 1 91.81 197 VAL A CA 1
ATOM 1462 C C . VAL A 1 197 ? -14.18 30.875 -2.293 1 91.81 197 VAL A C 1
ATOM 1464 O O . VAL A 1 197 ? -13.148 30.422 -1.778 1 91.81 197 VAL A O 1
ATOM 1467 N N . ARG A 1 198 ? -14.516 30.625 -3.533 1 92.62 198 ARG A N 1
ATOM 1468 C CA . ARG A 1 198 ? -13.656 29.859 -4.414 1 92.62 198 ARG A CA 1
ATOM 1469 C C . ARG A 1 198 ? -12.523 30.719 -4.977 1 92.62 198 ARG A C 1
ATOM 1471 O O . ARG A 1 198 ? -12.695 31.375 -6.004 1 92.62 198 ARG A O 1
ATOM 1478 N N . SER A 1 199 ? -11.438 30.672 -4.301 1 92.12 199 SER A N 1
ATOM 1479 C CA . SER A 1 199 ? -10.242 31.422 -4.645 1 92.12 199 SER A CA 1
ATOM 1480 C C . SER A 1 199 ? -9.008 30.859 -3.957 1 92.12 199 SER A C 1
ATOM 1482 O O . SER A 1 199 ? -9.117 30.172 -2.945 1 92.12 199 SER A O 1
ATOM 1484 N N . GLY A 1 200 ? -7.883 31.141 -4.555 1 92.31 200 GLY A N 1
ATOM 1485 C CA . GLY A 1 200 ? -6.656 30.844 -3.83 1 92.31 200 GLY A CA 1
ATOM 1486 C C . GLY A 1 200 ? -6.406 31.797 -2.674 1 92.31 200 GLY A C 1
ATOM 1487 O O . GLY A 1 200 ? -6.82 32.969 -2.719 1 92.31 200 GLY A O 1
ATOM 1488 N N . ALA A 1 201 ? -5.746 31.312 -1.678 1 92.75 201 ALA A N 1
ATOM 1489 C CA . ALA A 1 201 ? -5.477 32.094 -0.478 1 92.75 201 ALA A CA 1
ATOM 1490 C C . ALA A 1 201 ? -4.738 33.406 -0.823 1 92.75 201 ALA A C 1
ATOM 1492 O O . ALA A 1 201 ? -5.102 34.469 -0.346 1 92.75 201 ALA A O 1
ATOM 1493 N N . THR A 1 202 ? -3.719 33.281 -1.656 1 90.12 202 THR A N 1
ATOM 1494 C CA . THR A 1 202 ? -2.908 34.438 -2.033 1 90.12 202 THR A CA 1
ATOM 1495 C C . THR A 1 202 ? -3.742 35.438 -2.811 1 90.12 202 THR A C 1
ATOM 1497 O O . THR A 1 202 ? -3.674 36.656 -2.543 1 90.12 202 THR A O 1
ATOM 1500 N N . ASP A 1 203 ? -4.488 34.969 -3.73 1 91 203 ASP A N 1
ATOM 1501 C CA . ASP A 1 203 ? -5.336 35.844 -4.535 1 91 203 ASP A CA 1
ATOM 1502 C C . ASP A 1 203 ? -6.395 36.531 -3.674 1 91 203 ASP A C 1
ATOM 1504 O O . ASP A 1 203 ? -6.652 37.719 -3.832 1 91 203 ASP A O 1
ATOM 1508 N N . TYR A 1 204 ? -6.996 35.781 -2.846 1 92.88 204 TYR A N 1
ATOM 1509 C CA . TYR A 1 204 ? -8.016 36.312 -1.948 1 92.88 204 TYR A CA 1
ATOM 1510 C C . TYR A 1 204 ? -7.453 37.438 -1.098 1 92.88 204 TYR A C 1
ATOM 1512 O O . TYR A 1 204 ? -8.078 38.5 -0.972 1 92.88 204 TYR A O 1
ATOM 1520 N N . LEU A 1 205 ? -6.293 37.281 -0.508 1 91.62 205 LEU A N 1
ATOM 1521 C CA . LEU A 1 205 ? -5.695 38.281 0.387 1 91.62 205 LEU A CA 1
ATOM 1522 C C . LEU A 1 205 ? -5.254 39.5 -0.384 1 91.62 205 LEU A C 1
ATOM 1524 O O . LEU A 1 205 ? -5.273 40.625 0.154 1 91.62 205 LEU A O 1
ATOM 1528 N N . ARG A 1 206 ? -4.863 39.281 -1.615 1 85.62 206 ARG A N 1
ATOM 1529 C CA . ARG A 1 206 ? -4.457 40.406 -2.457 1 85.62 206 ARG A CA 1
ATOM 1530 C C . ARG A 1 206 ? -5.656 41.281 -2.834 1 85.62 206 ARG A C 1
ATOM 1532 O O . ARG A 1 206 ? -5.535 42.5 -2.945 1 85.62 206 ARG A O 1
ATOM 1539 N N . GLU A 1 207 ? -6.711 40.625 -3.084 1 83.94 207 GLU A N 1
ATOM 1540 C CA . GLU A 1 207 ? -7.902 41.312 -3.561 1 83.94 207 GLU A CA 1
ATOM 1541 C C . GLU A 1 207 ? -8.688 41.906 -2.4 1 83.94 207 GLU A C 1
ATOM 1543 O O . GLU A 1 207 ? -9.492 42.812 -2.6 1 83.94 207 GLU A O 1
ATOM 1548 N N . ALA A 1 208 ? -8.461 41.312 -1.335 1 75.19 208 ALA A N 1
ATOM 1549 C CA . ALA A 1 208 ? -9.242 41.75 -0.184 1 75.19 208 ALA A CA 1
ATOM 1550 C C . ALA A 1 208 ? -8.852 43.188 0.216 1 75.19 208 ALA A C 1
ATOM 1552 O O . ALA A 1 208 ? -7.664 43.531 0.23 1 75.19 208 ALA A O 1
ATOM 1553 N N . ASP A 1 209 ? -9.836 44 0.317 1 67.31 209 ASP A N 1
ATOM 1554 C CA . ASP A 1 209 ? -9.625 45.375 0.725 1 67.31 209 ASP A CA 1
ATOM 1555 C C . ASP A 1 209 ? -9.148 45.469 2.174 1 67.31 209 ASP A C 1
ATOM 1557 O O . ASP A 1 209 ? -9.672 44.75 3.043 1 67.31 209 ASP A O 1
ATOM 1561 N N . THR A 1 210 ? -7.934 45.969 2.332 1 67.38 210 THR A N 1
ATOM 1562 C CA . THR A 1 210 ? -7.535 46.281 3.703 1 67.38 210 THR A CA 1
ATOM 1563 C C . THR A 1 210 ? -8.414 47.375 4.293 1 67.38 210 THR A C 1
ATOM 1565 O O . THR A 1 210 ? -8.625 48.438 3.666 1 67.38 210 THR A O 1
ATOM 1568 N N . PRO A 1 211 ? -8.977 47.031 5.371 1 64.31 211 PRO A N 1
ATOM 1569 C CA . PRO A 1 211 ? -9.797 48.094 5.965 1 64.31 211 PRO A CA 1
ATOM 1570 C C . PRO A 1 211 ? -9.023 49.375 6.156 1 64.31 211 PRO A C 1
ATOM 1572 O O . PRO A 1 211 ? -7.828 49.344 6.465 1 64.31 211 PRO A O 1
ATOM 1575 N N . GLU A 1 212 ? -9.68 50.406 5.828 1 64.38 212 GLU A N 1
ATOM 1576 C CA . GLU A 1 212 ? -9.086 51.719 6.008 1 64.38 212 GLU A CA 1
ATOM 1577 C C . GLU A 1 212 ? -8.633 51.938 7.449 1 64.38 212 GLU A C 1
ATOM 1579 O O . GLU A 1 212 ? -7.625 52.594 7.699 1 64.38 212 GLU A O 1
ATOM 1584 N N . SER A 1 213 ? -9.414 51.375 8.312 1 69.25 213 SER A N 1
ATOM 1585 C CA . SER A 1 213 ? -9.188 51.625 9.734 1 69.25 213 SER A CA 1
ATOM 1586 C C . SER A 1 213 ? -8.133 50.656 10.289 1 69.25 213 SER A C 1
ATOM 1588 O O . SER A 1 213 ? -7.824 50.688 11.484 1 69.25 213 SER A O 1
ATOM 1590 N N . GLY A 1 214 ? -7.605 49.875 9.43 1 73.38 214 GLY A N 1
ATOM 1591 C CA . GLY A 1 214 ? -6.633 48.906 9.906 1 73.38 214 GLY A CA 1
ATOM 1592 C C . GLY A 1 214 ? -7.172 47.5 9.945 1 73.38 214 GLY A C 1
ATOM 1593 O O . GLY A 1 214 ? -8.258 47.219 9.422 1 73.38 214 GLY A O 1
ATOM 1594 N N . PRO A 1 215 ? -6.355 46.719 10.461 1 75.06 215 PRO A N 1
ATOM 1595 C CA . PRO A 1 215 ? -6.777 45.312 10.508 1 75.06 215 PRO A CA 1
ATOM 1596 C C . PRO A 1 215 ? -8.078 45.125 11.289 1 75.06 215 PRO A C 1
ATOM 1598 O O . PRO A 1 215 ? -8.32 45.812 12.273 1 75.06 215 PRO A O 1
ATOM 1601 N N . ASP A 1 216 ? -8.953 44.25 10.797 1 79.88 216 ASP A N 1
ATOM 1602 C CA . ASP A 1 216 ? -10.164 43.875 11.523 1 79.88 216 ASP A CA 1
ATOM 1603 C C . ASP A 1 216 ? -9.844 42.969 12.688 1 79.88 216 ASP A C 1
ATOM 1605 O O . ASP A 1 216 ? -9.672 41.75 12.492 1 79.88 216 ASP A O 1
ATOM 1609 N N . SER A 1 217 ? -9.789 43.5 13.875 1 78.56 217 SER A N 1
ATOM 1610 C CA . SER A 1 217 ? -9.359 42.75 15.055 1 78.56 217 SER A CA 1
ATOM 1611 C C . SER A 1 217 ? -10.398 41.719 15.461 1 78.56 217 SER A C 1
ATOM 1613 O O . SER A 1 217 ? -10.117 40.844 16.297 1 78.56 217 SER A O 1
ATOM 1615 N N . SER A 1 218 ? -11.523 41.812 14.891 1 84.75 218 SER A N 1
ATOM 1616 C CA . SER A 1 218 ? -12.562 40.844 15.203 1 84.75 218 SER A CA 1
ATOM 1617 C C . SER A 1 218 ? -12.438 39.594 14.328 1 84.75 218 SER A C 1
ATOM 1619 O O . SER A 1 218 ? -13.172 38.625 14.523 1 84.75 218 SER A O 1
ATOM 1621 N N . GLN A 1 219 ? -11.445 39.656 13.445 1 91.12 219 GLN A N 1
ATOM 1622 C CA . GLN A 1 219 ? -11.242 38.531 12.523 1 91.12 219 GLN A CA 1
ATOM 1623 C C . GLN A 1 219 ? -9.867 37.906 12.734 1 91.12 219 GLN A C 1
ATOM 1625 O O . GLN A 1 219 ? -8.891 38.594 13.023 1 91.12 219 GLN A O 1
ATOM 1630 N N . ILE A 1 220 ? -9.844 36.594 12.648 1 94.81 220 ILE A N 1
ATOM 1631 C CA . ILE A 1 220 ? -8.555 35.906 12.641 1 94.81 220 ILE A CA 1
ATOM 1632 C C . ILE A 1 220 ? -8.422 35.062 11.367 1 94.81 220 ILE A C 1
ATOM 1634 O O . ILE A 1 220 ? -9.391 34.438 10.938 1 94.81 220 ILE A O 1
ATOM 1638 N N . CYS A 1 221 ? -7.285 35.156 10.773 1 96.5 221 CYS A N 1
ATOM 1639 C CA . CYS A 1 221 ? -6.969 34.25 9.664 1 96.5 221 CYS A CA 1
ATOM 1640 C C . CYS A 1 221 ? -6.336 32.969 10.172 1 96.5 221 CYS A C 1
ATOM 1642 O O . CYS A 1 221 ? -5.664 32.938 11.211 1 96.5 221 CYS A O 1
ATOM 1644 N N . LEU A 1 222 ? -6.656 31.922 9.484 1 97.56 222 LEU A N 1
ATOM 1645 C CA . LEU A 1 222 ? -6.113 30.594 9.797 1 97.56 222 LEU A CA 1
ATOM 1646 C C . LEU A 1 222 ? -5.441 29.984 8.57 1 97.56 222 LEU A C 1
ATOM 1648 O O . LEU A 1 222 ? -6.004 30.016 7.473 1 97.56 222 LEU A O 1
ATOM 1652 N N . ALA A 1 223 ? -4.23 29.562 8.695 1 97.5 223 ALA A N 1
ATOM 1653 C CA . ALA A 1 223 ? -3.506 28.766 7.707 1 97.5 223 ALA A CA 1
ATOM 1654 C C . ALA A 1 223 ? -3.029 27.453 8.305 1 97.5 223 ALA A C 1
ATOM 1656 O O . ALA A 1 223 ? -1.932 27.375 8.859 1 97.5 223 ALA A O 1
ATOM 1657 N N . ALA A 1 224 ? -3.855 26.453 8.18 1 96.44 224 ALA A N 1
ATOM 1658 C CA . ALA A 1 224 ? -3.51 25.125 8.688 1 96.44 224 ALA A CA 1
ATOM 1659 C C . ALA A 1 224 ? -3.043 24.203 7.566 1 96.44 224 ALA A C 1
ATOM 1661 O O . ALA A 1 224 ? -3.828 23.844 6.688 1 96.44 224 ALA A O 1
ATOM 1662 N N . PHE A 1 225 ? -1.753 23.797 7.602 1 95.56 225 PHE A N 1
ATOM 1663 C CA . PHE A 1 225 ? -1.143 22.906 6.625 1 95.56 225 PHE A CA 1
ATOM 1664 C C . PHE A 1 225 ? -1.196 23.5 5.227 1 95.56 225 PHE A C 1
ATOM 1666 O O . PHE A 1 225 ? -1.36 22.781 4.238 1 95.56 225 PHE A O 1
ATOM 1673 N N . LEU A 1 226 ? -1.156 24.812 5.148 1 95.19 226 LEU A N 1
ATOM 1674 C CA . LEU A 1 226 ? -1.262 25.547 3.891 1 95.19 226 LEU A CA 1
ATOM 1675 C C . LEU A 1 226 ? 0.099 26.078 3.453 1 95.19 226 LEU A C 1
ATOM 1677 O O . LEU A 1 226 ? 0.427 26.047 2.266 1 95.19 226 LEU A O 1
ATOM 1681 N N . LEU A 1 227 ? 0.859 26.625 4.426 1 97.75 227 LEU A N 1
ATOM 1682 C CA . LEU A 1 227 ? 2.096 27.312 4.082 1 97.75 227 LEU A CA 1
ATOM 1683 C C . LEU A 1 227 ? 3.068 26.375 3.381 1 97.75 227 LEU A C 1
ATOM 1685 O O . LEU A 1 227 ? 3.828 26.797 2.504 1 97.75 227 LEU A O 1
ATOM 1689 N N . GLN A 1 228 ? 3.049 25.094 3.777 1 97.31 228 GLN A N 1
ATOM 1690 C CA . GLN A 1 228 ? 3.893 24.094 3.133 1 97.31 228 GLN A CA 1
ATOM 1691 C C . GLN A 1 228 ? 3.576 23.984 1.645 1 97.31 228 GLN A C 1
ATOM 1693 O O . GLN A 1 228 ? 4.465 23.734 0.832 1 97.31 228 GLN A O 1
ATOM 1698 N N . GLU A 1 229 ? 2.316 24.125 1.258 1 95.12 229 GLU A N 1
ATOM 1699 C CA . GLU A 1 229 ? 1.913 24.109 -0.144 1 95.12 229 GLU A CA 1
ATOM 1700 C C . GLU A 1 229 ? 2.375 25.359 -0.876 1 95.12 229 GLU A C 1
ATOM 1702 O O . GLU A 1 229 ? 2.971 25.281 -1.952 1 95.12 229 GLU A O 1
ATOM 1707 N N . VAL A 1 230 ? 2.129 26.531 -0.314 1 96.19 230 VAL A N 1
ATOM 1708 C CA . VAL A 1 230 ? 2.51 27.797 -0.922 1 96.19 230 VAL A CA 1
ATOM 1709 C C . VAL A 1 230 ? 4.027 27.859 -1.091 1 96.19 230 VAL A C 1
ATOM 1711 O O . VAL A 1 230 ? 4.527 28.328 -2.119 1 96.19 230 VAL A O 1
ATOM 1714 N N . LEU A 1 231 ? 4.703 27.359 -0.095 1 97.75 231 LEU A N 1
ATOM 1715 C CA . LEU A 1 231 ? 6.16 27.375 -0.124 1 97.75 231 LEU A CA 1
ATOM 1716 C C . LEU A 1 231 ? 6.688 26.594 -1.316 1 97.75 231 LEU A C 1
ATOM 1718 O O . LEU A 1 231 ? 7.566 27.062 -2.041 1 97.75 231 LEU A O 1
ATOM 1722 N N . GLU A 1 232 ? 6.184 25.391 -1.543 1 96.44 232 GLU A N 1
ATOM 1723 C CA . GLU A 1 232 ? 6.66 24.547 -2.631 1 96.44 232 GLU A CA 1
ATOM 1724 C C . GLU A 1 232 ? 6.195 25.078 -3.986 1 96.44 232 GLU A C 1
ATOM 1726 O O . GLU A 1 232 ? 6.957 25.062 -4.953 1 96.44 232 GLU A O 1
ATOM 1731 N N . GLN A 1 233 ? 5.039 25.578 -4.031 1 94.69 233 GLN A N 1
ATOM 1732 C CA . GLN A 1 233 ? 4.402 25.906 -5.301 1 94.69 233 GLN A CA 1
ATOM 1733 C C . GLN A 1 233 ? 4.789 27.312 -5.762 1 94.69 233 GLN A C 1
ATOM 1735 O O . GLN A 1 233 ? 4.887 27.578 -6.961 1 94.69 233 GLN A O 1
ATOM 1740 N N . GLU A 1 234 ? 5.004 28.219 -4.797 1 95.56 234 GLU A N 1
ATOM 1741 C CA . GLU A 1 234 ? 5.164 29.625 -5.168 1 95.56 234 GLU A CA 1
ATOM 1742 C C . GLU A 1 234 ? 6.457 30.203 -4.594 1 95.56 234 GLU A C 1
ATOM 1744 O O . GLU A 1 234 ? 6.895 31.281 -5.004 1 95.56 234 GLU A O 1
ATOM 1749 N N . GLY A 1 235 ? 7.059 29.531 -3.613 1 96.88 235 GLY A N 1
ATOM 1750 C CA . GLY A 1 235 ? 8.352 29.953 -3.105 1 96.88 235 GLY A CA 1
ATOM 1751 C C . GLY A 1 235 ? 8.266 30.703 -1.792 1 96.88 235 GLY A C 1
ATOM 1752 O O . GLY A 1 235 ? 7.164 31.031 -1.329 1 96.88 235 GLY A O 1
ATOM 1753 N N . ARG A 1 236 ? 9.375 30.969 -1.189 1 97.81 236 ARG A N 1
ATOM 1754 C CA . ARG A 1 236 ? 9.508 31.594 0.12 1 97.81 236 ARG A CA 1
ATOM 1755 C C . ARG A 1 236 ? 8.883 33 0.122 1 97.81 236 ARG A C 1
ATOM 1757 O O . ARG A 1 236 ? 8.18 33.344 1.064 1 97.81 236 ARG A O 1
ATOM 1764 N N . GLY A 1 237 ? 9.117 33.719 -0.909 1 97.44 237 GLY A N 1
ATOM 1765 C CA . GLY A 1 237 ? 8.57 35.062 -1.007 1 97.44 237 GLY A CA 1
ATOM 1766 C C . GLY A 1 237 ? 7.059 35.094 -0.966 1 97.44 237 GLY A C 1
ATOM 1767 O O . GLY A 1 237 ? 6.469 36 -0.365 1 97.44 237 GLY A O 1
ATOM 1768 N N . ALA A 1 238 ? 6.457 34.156 -1.56 1 96.75 238 ALA A N 1
ATOM 1769 C CA . ALA A 1 238 ? 4.996 34.094 -1.579 1 96.75 238 ALA A CA 1
ATOM 1770 C C . ALA A 1 238 ? 4.441 33.812 -0.183 1 96.75 238 ALA A C 1
ATOM 1772 O O . ALA A 1 238 ? 3.393 34.344 0.188 1 96.75 238 ALA A O 1
ATOM 1773 N N . VAL A 1 239 ? 5.117 33 0.582 1 98.06 239 VAL A N 1
ATOM 1774 C CA . VAL A 1 239 ? 4.684 32.719 1.945 1 98.06 239 VAL A CA 1
ATOM 1775 C C . VAL A 1 239 ? 4.812 33.969 2.805 1 98.06 239 VAL A C 1
ATOM 1777 O O . VAL A 1 239 ? 3.916 34.281 3.588 1 98.06 239 VAL A O 1
ATOM 1780 N N . VAL A 1 240 ? 5.938 34.656 2.666 1 97.69 240 VAL A N 1
ATOM 1781 C CA . VAL A 1 240 ? 6.16 35.906 3.398 1 97.69 240 VAL A CA 1
ATOM 1782 C C . VAL A 1 240 ? 5.031 36.875 3.104 1 97.69 240 VAL A C 1
ATOM 1784 O O . VAL A 1 240 ? 4.457 37.469 4.023 1 97.69 240 VAL A O 1
ATOM 1787 N N . GLU A 1 241 ? 4.707 37.031 1.851 1 95.69 241 GLU A N 1
ATOM 1788 C CA . GLU A 1 241 ? 3.65 37.938 1.452 1 95.69 241 GLU A CA 1
ATOM 1789 C C . GLU A 1 241 ? 2.295 37.5 1.99 1 95.69 241 GLU A C 1
ATOM 1791 O O . GLU A 1 241 ? 1.478 38.344 2.393 1 95.69 241 GLU A O 1
ATOM 1796 N N . LEU A 1 242 ? 2.008 36.25 1.941 1 96.81 242 LEU A N 1
ATOM 1797 C CA . LEU A 1 242 ? 0.753 35.719 2.463 1 96.81 242 LEU A CA 1
ATOM 1798 C C . LEU A 1 242 ? 0.594 36.031 3.941 1 96.81 242 LEU A C 1
ATOM 1800 O O . LEU A 1 242 ? -0.472 36.469 4.371 1 96.81 242 LEU A O 1
ATOM 1804 N N . VAL A 1 243 ? 1.673 35.812 4.703 1 97.38 243 VAL A N 1
ATOM 1805 C CA . VAL A 1 243 ? 1.654 36.094 6.137 1 97.38 243 VAL A CA 1
ATOM 1806 C C . VAL A 1 243 ? 1.427 37.594 6.367 1 97.38 243 VAL A C 1
ATOM 1808 O O . VAL A 1 243 ? 0.576 37.969 7.172 1 97.38 243 VAL A O 1
ATOM 1811 N N . ARG A 1 244 ? 2.117 38.438 5.613 1 94.69 244 ARG A N 1
ATOM 1812 C CA . ARG A 1 244 ? 1.97 39.875 5.734 1 94.69 244 ARG A CA 1
ATOM 1813 C C . ARG A 1 244 ? 0.54 40.312 5.426 1 94.69 244 ARG A C 1
ATOM 1815 O O . ARG A 1 244 ? -0.053 41.094 6.176 1 94.69 244 ARG A O 1
ATOM 1822 N N . ALA A 1 245 ? 0.058 39.812 4.332 1 93.88 245 ALA A N 1
ATOM 1823 C CA . ALA A 1 245 ? -1.276 40.188 3.875 1 93.88 245 ALA A CA 1
ATOM 1824 C C . ALA A 1 245 ? -2.344 39.719 4.867 1 93.88 245 ALA A C 1
ATOM 1826 O O . ALA A 1 245 ? -3.311 40.469 5.121 1 93.88 245 ALA A O 1
ATOM 1827 N N . ALA A 1 246 ? -2.213 38.562 5.41 1 95.19 246 ALA A N 1
ATOM 1828 C CA . ALA A 1 246 ? -3.16 38.031 6.398 1 95.19 246 ALA A CA 1
ATOM 1829 C C . ALA A 1 246 ? -3.168 38.906 7.652 1 95.19 246 ALA A C 1
ATOM 1831 O O . ALA A 1 246 ? -4.234 39.219 8.195 1 95.19 246 ALA A O 1
ATOM 1832 N N . LEU A 1 247 ? -1.983 39.312 8.086 1 93.62 247 LEU A N 1
ATOM 1833 C CA . LEU A 1 247 ? -1.863 40.125 9.289 1 93.62 247 LEU A CA 1
ATOM 1834 C C . LEU A 1 247 ? -2.373 41.531 9.039 1 93.62 247 LEU A C 1
ATOM 1836 O O . LEU A 1 247 ? -2.898 42.188 9.945 1 93.62 247 LEU A O 1
ATOM 1840 N N . ARG A 1 248 ? -2.18 42 7.812 1 90.31 248 ARG A N 1
ATOM 1841 C CA . ARG A 1 248 ? -2.729 43.312 7.453 1 90.31 248 ARG A CA 1
ATOM 1842 C C . ARG A 1 248 ? -4.254 43.281 7.5 1 90.31 248 ARG A C 1
ATOM 1844 O O . ARG A 1 248 ? -4.875 44.281 7.855 1 90.31 248 ARG A O 1
ATOM 1851 N N . ARG A 1 249 ? -4.797 42.219 7.219 1 89 249 ARG A N 1
ATOM 1852 C CA . ARG A 1 249 ? -6.25 42.094 7.148 1 89 249 ARG A CA 1
ATOM 1853 C C . ARG A 1 249 ? -6.852 41.906 8.539 1 89 249 ARG A C 1
ATOM 1855 O O . ARG A 1 249 ? -7.785 42.625 8.914 1 89 249 ARG A O 1
ATOM 1862 N N . SER A 1 250 ? -6.359 40.969 9.352 1 89.38 250 SER A N 1
ATOM 1863 C CA . SER A 1 250 ? -7.043 40.562 10.57 1 89.38 250 SER A CA 1
ATOM 1864 C C . SER A 1 250 ? -6.227 40.906 11.812 1 89.38 250 SER A C 1
ATOM 1866 O O . SER A 1 250 ? -6.723 40.812 12.93 1 89.38 250 SER A O 1
ATOM 1868 N N . GLY A 1 251 ? -5.02 41.312 11.695 1 89.94 251 GLY A N 1
ATOM 1869 C CA . GLY A 1 251 ? -4.16 41.594 12.828 1 89.94 251 GLY A CA 1
ATOM 1870 C C . GLY A 1 251 ? -3.545 40.375 13.461 1 89.94 251 GLY A C 1
ATOM 1871 O O . GLY A 1 251 ? -2.5 40.438 14.102 1 89.94 251 GLY A O 1
ATOM 1872 N N . HIS A 1 252 ? -4.293 39.219 13.398 1 95.88 252 HIS A N 1
ATOM 1873 C CA . HIS A 1 252 ? -3.773 37.969 13.906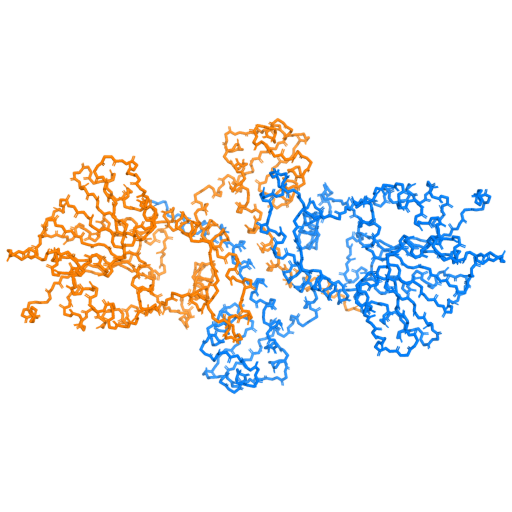 1 95.88 252 HIS A CA 1
ATOM 1874 C C . HIS A 1 252 ? -3.904 36.875 12.867 1 95.88 252 HIS A C 1
ATOM 1876 O O . HIS A 1 252 ? -4.828 36.875 12.055 1 95.88 252 HIS A O 1
ATOM 1882 N N . LEU A 1 253 ? -2.963 35.969 12.906 1 97.44 253 LEU A N 1
ATOM 1883 C CA . LEU A 1 253 ? -2.928 34.781 12.039 1 97.44 253 LEU A CA 1
ATOM 1884 C C . LEU A 1 253 ? -2.551 33.531 12.828 1 97.44 253 LEU A C 1
ATOM 1886 O O . LEU A 1 253 ? -1.527 33.5 13.516 1 97.44 253 LEU A O 1
ATOM 1890 N N . ALA A 1 254 ? -3.418 32.562 12.836 1 98.19 254 ALA A N 1
ATOM 1891 C CA . ALA A 1 254 ? -3.08 31.234 13.375 1 98.19 254 ALA A CA 1
ATOM 1892 C C . ALA A 1 254 ? -2.51 30.328 12.289 1 98.19 254 ALA A C 1
ATOM 1894 O O . ALA A 1 254 ? -3.066 30.25 11.188 1 98.19 254 ALA A O 1
ATOM 1895 N N . VAL A 1 255 ? -1.371 29.703 12.57 1 98.69 255 VAL A N 1
ATOM 1896 C CA . VAL A 1 255 ? -0.713 28.797 11.633 1 98.69 255 VAL A CA 1
ATOM 1897 C C . VAL A 1 255 ? -0.521 27.422 12.289 1 98.69 255 VAL A C 1
ATOM 1899 O O . VAL A 1 255 ? -0.157 27.344 13.461 1 98.69 255 VAL A O 1
ATOM 1902 N N . VAL A 1 256 ? -0.832 26.375 11.609 1 98.38 256 VAL A N 1
ATOM 1903 C CA . VAL A 1 256 ? -0.525 25.016 12.039 1 98.38 256 VAL A CA 1
ATOM 1904 C C . VAL A 1 256 ? 0.299 24.312 10.969 1 98.38 256 VAL A C 1
ATOM 1906 O O . VAL A 1 256 ? -0.084 24.281 9.797 1 98.38 256 VAL A O 1
ATOM 1909 N N . GLU A 1 257 ? 1.453 23.812 11.258 1 98.25 257 GLU A N 1
ATOM 1910 C CA . GLU A 1 257 ? 2.334 23.031 10.383 1 98.25 257 GLU A CA 1
ATOM 1911 C C . GLU A 1 257 ? 2.932 21.844 11.117 1 98.25 257 GLU A C 1
ATOM 1913 O O . GLU A 1 257 ? 2.736 21.688 12.32 1 98.25 257 GLU A O 1
ATOM 1918 N N . VAL A 1 258 ? 3.578 21 10.398 1 98.25 258 VAL A N 1
ATOM 1919 C CA . VAL A 1 258 ? 4.301 19.859 10.969 1 98.25 258 VAL A CA 1
ATOM 1920 C C . VAL A 1 258 ? 5.801 20.156 10.969 1 98.25 258 VAL A C 1
ATOM 1922 O O . VAL A 1 258 ? 6.371 20.484 9.922 1 98.25 258 VAL A O 1
ATOM 1925 N N . ASP A 1 259 ? 6.426 20.078 12.141 1 98.56 259 ASP A N 1
ATOM 1926 C CA . ASP A 1 259 ? 7.867 20.266 12.281 1 98.56 259 ASP A CA 1
ATOM 1927 C C . ASP A 1 259 ? 8.633 19.188 11.531 1 98.56 259 ASP A C 1
ATOM 1929 O O . ASP A 1 259 ? 8.477 17.984 11.812 1 98.56 259 ASP A O 1
ATOM 1933 N N . HIS A 1 260 ? 9.484 19.531 10.562 1 98.5 260 HIS A N 1
ATOM 1934 C CA . HIS A 1 260 ? 10.234 18.594 9.742 1 98.5 260 HIS A CA 1
ATOM 1935 C C . HIS A 1 260 ? 11.531 18.172 10.43 1 98.5 260 HIS A C 1
ATOM 1937 O O . HIS A 1 260 ? 12.555 18.859 10.312 1 98.5 260 HIS A O 1
ATOM 1943 N N . ARG A 1 261 ? 11.555 16.938 11 1 98 261 ARG A N 1
ATOM 1944 C CA . ARG A 1 261 ? 12.719 16.438 11.727 1 98 261 ARG A CA 1
ATOM 1945 C C . ARG A 1 261 ? 12.992 14.977 11.391 1 98 261 ARG A C 1
ATOM 1947 O O . ARG A 1 261 ? 13.133 14.148 12.289 1 98 261 ARG A O 1
ATOM 1954 N N . PRO A 1 262 ? 13.133 14.656 10.133 1 97.38 262 PRO A N 1
ATOM 1955 C CA . PRO A 1 262 ? 13.297 13.25 9.75 1 97.38 262 PRO A CA 1
ATOM 1956 C C . PRO A 1 262 ? 14.625 12.664 10.219 1 97.38 262 PRO A C 1
ATOM 1958 O O . PRO A 1 262 ? 14.758 11.438 10.32 1 97.38 262 PRO A O 1
ATOM 1961 N N . ALA A 1 263 ? 15.641 13.492 10.477 1 96.75 263 ALA A N 1
ATOM 1962 C CA . ALA A 1 263 ? 16.969 13.016 10.852 1 96.75 263 ALA A CA 1
ATOM 1963 C C . ALA A 1 263 ? 17.109 12.961 12.367 1 96.75 263 ALA A C 1
ATOM 1965 O O . ALA A 1 263 ? 18.172 12.586 12.883 1 96.75 263 ALA A O 1
ATOM 1966 N N . ASP A 1 264 ? 16.078 13.336 13.109 1 96.88 264 ASP A N 1
ATOM 1967 C CA . ASP A 1 264 ? 16.141 13.336 14.562 1 96.88 264 ASP A CA 1
ATOM 1968 C C . ASP A 1 264 ? 15.891 11.945 15.133 1 96.88 264 ASP A C 1
ATOM 1970 O O . ASP A 1 264 ? 14.766 11.43 15.07 1 96.88 264 ASP A O 1
ATOM 1974 N N . PRO A 1 265 ? 16.859 11.344 15.734 1 94.31 265 PRO A N 1
ATOM 1975 C CA . PRO A 1 265 ? 16.703 9.977 16.219 1 94.31 265 PRO A CA 1
ATOM 1976 C C . PRO A 1 265 ? 15.641 9.844 17.312 1 94.31 265 PRO A C 1
ATOM 1978 O O . PRO A 1 265 ? 14.992 8.805 17.422 1 94.31 265 PRO A O 1
ATOM 1981 N N . GLN A 1 266 ? 15.523 10.875 18.094 1 93.81 266 GLN A N 1
ATOM 1982 C CA . GLN A 1 266 ? 14.516 10.82 19.141 1 93.81 266 GLN A CA 1
ATOM 1983 C C . GLN A 1 266 ? 13.109 10.711 18.547 1 93.81 266 GLN A C 1
ATOM 1985 O O . GLN A 1 266 ? 12.273 9.961 19.062 1 93.81 266 GLN A O 1
ATOM 1990 N N . VAL A 1 267 ? 12.852 11.461 17.5 1 94.06 267 VAL A N 1
ATOM 1991 C CA . VAL A 1 267 ? 11.57 11.414 16.797 1 94.06 267 VAL A CA 1
ATOM 1992 C C . VAL A 1 267 ? 11.375 10.031 16.188 1 94.06 267 VAL A C 1
ATOM 1994 O O . VAL A 1 267 ? 10.305 9.43 16.312 1 94.06 267 VAL A O 1
ATOM 1997 N N . MET A 1 268 ? 12.422 9.484 15.609 1 94.44 268 MET A N 1
ATOM 1998 C CA . MET A 1 268 ? 12.289 8.273 14.805 1 94.44 268 MET A CA 1
ATOM 1999 C C . MET A 1 268 ? 12.336 7.027 15.68 1 94.44 268 MET A C 1
ATOM 2001 O O . MET A 1 268 ? 12.055 5.922 15.211 1 94.44 268 MET A O 1
ATOM 2005 N N . ARG A 1 269 ? 12.594 7.164 16.969 1 93.88 269 ARG A N 1
ATOM 2006 C CA . ARG A 1 269 ? 12.508 6.062 17.922 1 93.88 269 ARG A CA 1
ATOM 2007 C C . ARG A 1 269 ? 11.117 5.98 18.547 1 93.88 269 ARG A C 1
ATOM 2009 O O . ARG A 1 269 ? 10.758 4.977 19.156 1 93.88 269 ARG A O 1
ATOM 2016 N N . HIS A 1 270 ? 10.406 7.07 18.406 1 96 270 HIS A N 1
ATOM 2017 C CA . HIS A 1 270 ? 9.031 7.113 18.891 1 96 270 HIS A CA 1
ATOM 2018 C C . HIS A 1 270 ? 8.102 6.305 18 1 96 270 HIS A C 1
ATOM 2020 O O . HIS A 1 270 ? 8.25 6.312 16.766 1 96 270 HIS A O 1
ATOM 2026 N N . GLY A 1 271 ? 7.141 5.578 18.562 1 96.94 271 GLY A N 1
ATOM 2027 C CA . GLY A 1 271 ? 6.203 4.77 17.812 1 96.94 271 GLY A CA 1
ATOM 2028 C C . GLY A 1 271 ? 5.465 5.551 16.734 1 96.94 271 GLY A C 1
ATOM 2029 O O . GLY A 1 271 ? 5.336 5.094 15.602 1 96.94 271 GLY A O 1
ATOM 2030 N N . LEU A 1 272 ? 5.016 6.734 17.031 1 96.75 272 LEU A N 1
ATOM 2031 C CA . LEU A 1 272 ? 4.312 7.574 16.062 1 96.75 272 LEU A CA 1
ATOM 2032 C C . LEU A 1 272 ? 5.281 8.133 15.031 1 96.75 272 LEU A C 1
ATOM 2034 O O . LEU A 1 272 ? 4.887 8.406 13.898 1 96.75 272 LEU A O 1
ATOM 2038 N N . GLY A 1 273 ? 6.52 8.32 15.477 1 97.44 273 GLY A N 1
ATOM 2039 C CA . GLY A 1 273 ? 7.547 8.727 14.531 1 97.44 273 GLY A CA 1
ATOM 2040 C C . GLY A 1 273 ? 7.691 7.777 13.359 1 97.44 273 GLY A C 1
ATOM 2041 O O . GLY A 1 273 ? 7.672 8.211 12.203 1 97.44 273 GLY A O 1
ATOM 2042 N N . LEU A 1 274 ? 7.68 6.508 13.633 1 96.06 274 LEU A N 1
ATOM 2043 C CA . LEU A 1 274 ? 7.891 5.504 12.594 1 96.06 274 LEU A CA 1
ATOM 2044 C C . LEU A 1 274 ? 6.582 5.188 11.875 1 96.06 274 LEU A C 1
ATOM 2046 O O . LEU A 1 274 ? 6.566 5.043 10.648 1 96.06 274 LEU A O 1
ATOM 2050 N N . ALA A 1 275 ? 5.52 5.125 12.672 1 97.06 275 ALA A N 1
ATOM 2051 C CA . ALA A 1 275 ? 4.273 4.609 12.109 1 97.06 275 ALA A CA 1
ATOM 2052 C C . ALA A 1 275 ? 3.551 5.68 11.297 1 97.06 275 ALA A C 1
ATOM 2054 O O . ALA A 1 275 ? 2.846 5.363 10.336 1 97.06 275 ALA A O 1
ATOM 2055 N N . TYR A 1 276 ? 3.744 6.918 11.617 1 98.12 276 TYR A N 1
ATOM 2056 C CA . TYR A 1 276 ? 3.01 7.98 10.938 1 98.12 276 TYR A CA 1
ATOM 2057 C C . TYR A 1 276 ? 3.963 8.984 10.305 1 98.12 276 TYR A C 1
ATOM 2059 O O . TYR A 1 276 ? 3.91 9.219 9.094 1 98.12 276 TYR A O 1
ATOM 2067 N N . TYR A 1 277 ? 4.879 9.539 11.047 1 98.5 277 TYR A N 1
ATOM 2068 C CA . TYR A 1 277 ? 5.609 10.719 10.586 1 98.5 277 TYR A CA 1
ATOM 2069 C C . TYR A 1 277 ? 6.664 10.336 9.555 1 98.5 277 TYR A C 1
ATOM 2071 O O . TYR A 1 277 ? 6.938 11.102 8.625 1 98.5 277 TYR A O 1
ATOM 2079 N N . ASN A 1 278 ? 7.332 9.188 9.703 1 98.62 278 ASN A N 1
ATOM 2080 C CA . ASN A 1 278 ? 8.312 8.766 8.703 1 98.62 278 ASN A CA 1
ATOM 2081 C C . ASN A 1 278 ? 7.688 8.648 7.32 1 98.62 278 ASN A C 1
ATOM 2083 O O . ASN A 1 278 ? 8.188 9.234 6.355 1 98.62 278 ASN A O 1
ATOM 2087 N N . PRO A 1 279 ? 6.551 7.945 7.211 1 98.62 279 PRO A N 1
ATOM 2088 C CA . PRO A 1 279 ? 5.879 7.949 5.91 1 98.62 279 PRO A CA 1
ATOM 2089 C C . PRO A 1 279 ? 5.375 9.336 5.508 1 98.62 279 PRO A C 1
ATOM 2091 O O . PRO A 1 279 ? 5.363 9.672 4.324 1 98.62 279 PRO A O 1
ATOM 2094 N N . TYR A 1 280 ? 4.926 10.109 6.438 1 98.44 280 TYR A N 1
ATOM 2095 C CA . TYR A 1 280 ? 4.449 11.461 6.176 1 98.44 280 TYR A CA 1
ATOM 2096 C C . TYR A 1 280 ? 5.562 12.336 5.605 1 98.44 280 TYR A C 1
ATOM 2098 O O . TYR A 1 280 ? 5.348 13.078 4.645 1 98.44 280 TYR A O 1
ATOM 2106 N N . TYR A 1 281 ? 6.758 12.25 6.168 1 98.5 281 TYR A N 1
ATOM 2107 C CA . TYR A 1 281 ? 7.91 12.977 5.641 1 98.5 281 TYR A CA 1
ATOM 2108 C C . TYR A 1 281 ? 8.242 12.523 4.227 1 98.5 281 TYR A C 1
ATOM 2110 O O . TYR A 1 281 ? 8.555 13.344 3.361 1 98.5 281 TYR A O 1
ATOM 2118 N N . LEU A 1 282 ? 8.148 11.219 3.99 1 98.56 282 LEU A N 1
ATOM 2119 C CA . LEU A 1 282 ? 8.445 10.688 2.662 1 98.56 282 LEU A CA 1
ATOM 2120 C C . LEU A 1 282 ? 7.469 11.242 1.628 1 98.56 282 LEU A C 1
ATOM 2122 O O . LEU A 1 282 ? 7.879 11.648 0.537 1 98.56 282 LEU A O 1
ATOM 2126 N N . LEU A 1 283 ? 6.172 11.219 1.957 1 97.88 283 LEU A N 1
ATOM 2127 C CA . LEU A 1 283 ? 5.211 11.664 0.954 1 97.88 283 LEU A CA 1
ATOM 2128 C C . LEU A 1 283 ? 5.426 13.133 0.605 1 97.88 283 LEU A C 1
ATOM 2130 O O . LEU A 1 283 ? 5.141 13.562 -0.516 1 97.88 283 LEU A O 1
ATOM 2134 N N . HIS A 1 284 ? 6.043 13.914 1.48 1 97.88 284 HIS A N 1
ATOM 2135 C CA . HIS A 1 284 ? 6.293 15.328 1.206 1 97.88 284 HIS A CA 1
ATOM 2136 C C . HIS A 1 284 ? 7.566 15.508 0.391 1 97.88 284 HIS A C 1
ATOM 2138 O O . HIS A 1 284 ? 7.801 16.578 -0.168 1 97.88 284 HIS A O 1
ATOM 2144 N N . VAL A 1 285 ? 8.422 14.508 0.357 1 97.19 285 VAL A N 1
ATOM 2145 C CA . VAL A 1 285 ? 9.523 14.453 -0.598 1 97.19 285 VAL A CA 1
ATOM 2146 C C . VAL A 1 285 ? 8.977 14.234 -2.006 1 97.19 285 VAL A C 1
ATOM 2148 O O . VAL A 1 285 ? 9.539 14.727 -2.984 1 97.19 285 VAL A O 1
ATOM 2151 N N . LEU A 1 286 ? 7.852 13.602 -2.111 1 98.25 286 LEU A N 1
ATOM 2152 C CA . LEU A 1 286 ? 7.34 13.078 -3.375 1 98.25 286 LEU A CA 1
ATOM 2153 C C . LEU A 1 286 ? 6.312 14.031 -3.98 1 98.25 286 LEU A C 1
ATOM 2155 O O . LEU A 1 286 ? 6.109 14.039 -5.199 1 98.25 286 LEU A O 1
ATOM 2159 N N . THR A 1 287 ? 5.652 14.773 -3.16 1 97.62 287 THR A N 1
ATOM 2160 C CA . THR A 1 287 ? 4.535 15.594 -3.615 1 97.62 287 THR A CA 1
ATOM 2161 C C . THR A 1 287 ? 4.93 17.078 -3.658 1 97.62 287 THR A C 1
ATOM 2163 O O . THR A 1 287 ? 6.035 17.438 -3.258 1 97.62 287 THR A O 1
ATOM 2166 N N . GLU A 1 288 ? 4.047 17.875 -4.203 1 95.69 288 GLU A N 1
ATOM 2167 C CA . GLU A 1 288 ? 4.309 19.312 -4.344 1 95.69 288 GLU A CA 1
ATOM 2168 C C . GLU A 1 288 ? 3.977 20.062 -3.057 1 95.69 288 GLU A C 1
ATOM 2170 O O . GLU A 1 288 ? 3.27 21.062 -3.086 1 95.69 288 GLU A O 1
ATOM 2175 N N . GLN A 1 289 ? 4.391 19.547 -1.929 1 95.88 289 GLN A N 1
ATOM 2176 C CA . GLN A 1 289 ? 4.324 20.094 -0.575 1 95.88 289 GLN A CA 1
ATOM 2177 C C . GLN A 1 289 ? 5.688 20.031 0.109 1 95.88 289 GLN A C 1
ATOM 2179 O O . GLN A 1 289 ? 6.41 19.031 -0.027 1 95.88 289 GLN A O 1
ATOM 2184 N N . ARG A 1 290 ? 6.027 21.062 0.755 1 97.25 290 ARG A N 1
ATOM 2185 C CA . ARG A 1 290 ? 7.355 21.094 1.357 1 97.25 290 ARG A CA 1
ATOM 2186 C C . ARG A 1 290 ? 7.27 21.359 2.857 1 97.25 290 ARG A C 1
ATOM 2188 O O . ARG A 1 290 ? 6.758 22.391 3.283 1 97.25 290 ARG A O 1
ATOM 2195 N N . LEU A 1 291 ? 7.75 20.453 3.633 1 98.19 291 LEU A N 1
ATOM 2196 C CA . LEU A 1 291 ? 7.84 20.641 5.078 1 98.19 291 LEU A CA 1
ATOM 2197 C C . LEU A 1 291 ? 9.133 21.359 5.453 1 98.19 291 LEU A C 1
ATOM 2199 O O . LEU A 1 291 ? 10.148 21.219 4.773 1 98.19 291 LEU A O 1
ATOM 2203 N N . GLU A 1 292 ? 9.062 22.109 6.422 1 98.56 292 GLU A N 1
ATOM 2204 C CA . GLU A 1 292 ? 10.242 22.766 6.988 1 98.56 292 GLU A CA 1
ATOM 2205 C C . GLU A 1 292 ? 10.211 22.719 8.516 1 98.56 292 GLU A C 1
ATOM 2207 O O . GLU A 1 292 ? 9.172 22.438 9.109 1 98.56 292 GLU A O 1
ATOM 2212 N N . SER A 1 293 ? 11.328 23 9.102 1 98.38 293 SER A N 1
ATOM 2213 C CA . SER A 1 293 ? 11.484 22.906 10.547 1 98.38 293 SER A CA 1
ATOM 2214 C C . SER A 1 293 ? 10.781 24.047 11.258 1 98.38 293 SER A C 1
ATOM 2216 O O . SER A 1 293 ? 10.508 25.094 10.648 1 98.38 293 SER A O 1
ATOM 2218 N N . ASP A 1 294 ? 10.5 23.828 12.5 1 98.31 294 ASP A N 1
ATOM 2219 C CA . ASP A 1 294 ? 10 24.875 13.383 1 98.31 294 ASP A CA 1
ATOM 2220 C C . ASP A 1 294 ? 10.867 26.125 13.297 1 98.31 294 ASP A C 1
ATOM 2222 O O . ASP A 1 294 ? 10.352 27.234 13.211 1 98.31 294 ASP A O 1
ATOM 2226 N N . ALA A 1 295 ? 12.164 25.969 13.297 1 98.12 295 ALA A N 1
ATOM 2227 C CA . ALA A 1 295 ? 13.109 27.078 13.227 1 98.12 295 ALA A CA 1
ATOM 2228 C C . ALA A 1 295 ? 12.961 27.844 11.906 1 98.12 295 ALA A C 1
ATOM 2230 O O . ALA A 1 295 ? 13.008 29.078 11.891 1 98.12 295 ALA A O 1
ATOM 2231 N N . PHE A 1 296 ? 12.812 27.109 10.867 1 98.56 296 PHE A N 1
ATOM 2232 C CA . PHE A 1 296 ? 12.625 27.703 9.555 1 98.56 296 PHE A CA 1
ATOM 2233 C C . PHE A 1 296 ? 11.383 28.594 9.539 1 98.56 296 PHE A C 1
ATOM 2235 O O . PHE A 1 296 ? 11.438 29.734 9.062 1 98.56 296 PHE A O 1
ATOM 2242 N N . TRP A 1 297 ? 10.266 28.125 10.055 1 98.69 297 TRP A N 1
ATOM 2243 C CA . TRP A 1 297 ? 9.016 28.875 10.039 1 98.69 297 TRP A CA 1
ATOM 2244 C C . TRP A 1 297 ? 9.125 30.141 10.891 1 98.69 297 TRP A C 1
ATOM 2246 O O . TRP A 1 297 ? 8.68 31.203 10.484 1 98.69 297 TRP A O 1
ATOM 2256 N N . ARG A 1 298 ? 9.734 30.031 12.023 1 98.38 298 ARG A N 1
ATOM 2257 C CA . ARG A 1 298 ? 9.883 31.188 12.898 1 98.38 298 ARG A CA 1
ATOM 2258 C C . ARG A 1 298 ? 10.742 32.25 12.25 1 98.38 298 ARG A C 1
ATOM 2260 O O . ARG A 1 298 ? 10.461 33.438 12.383 1 98.38 298 ARG A O 1
ATOM 2267 N N . GLU A 1 299 ? 11.773 31.812 11.57 1 98.31 299 GLU A N 1
ATOM 2268 C CA . GLU A 1 299 ? 12.594 32.75 10.828 1 98.31 299 GLU A CA 1
ATOM 2269 C C . GLU A 1 299 ? 11.789 33.438 9.719 1 98.31 299 GLU A C 1
ATOM 2271 O O . GLU A 1 299 ? 11.914 34.656 9.5 1 98.31 299 GLU A O 1
ATOM 2276 N N . LEU A 1 300 ? 11.016 32.688 9.047 1 98.5 300 LEU A N 1
ATOM 2277 C CA . LEU A 1 300 ? 10.18 33.188 7.965 1 98.5 300 LEU A CA 1
ATOM 2278 C C . LEU A 1 300 ? 9.156 34.188 8.5 1 98.5 300 LEU A C 1
ATOM 2280 O O . LEU A 1 300 ? 8.891 35.219 7.867 1 98.5 300 LEU A O 1
ATOM 2284 N N . PHE A 1 301 ? 8.539 33.938 9.648 1 98.5 301 PHE A N 1
ATOM 2285 C CA . PHE A 1 301 ? 7.594 34.844 10.273 1 98.5 301 PHE A CA 1
ATOM 2286 C C . PHE A 1 301 ? 8.266 36.156 10.602 1 98.5 301 PHE A C 1
ATOM 2288 O O . PHE A 1 301 ? 7.684 37.219 10.383 1 98.5 301 PHE A O 1
ATOM 2295 N N . GLN A 1 302 ? 9.477 36.094 11.102 1 97.5 302 GLN A N 1
ATOM 2296 C CA . GLN A 1 302 ? 10.234 37.312 11.391 1 97.5 302 GLN A CA 1
ATOM 2297 C C . GLN A 1 302 ? 10.469 38.125 10.125 1 97.5 302 GLN A C 1
ATOM 2299 O O . GLN A 1 302 ? 10.32 39.344 10.133 1 97.5 302 GLN A O 1
ATOM 2304 N N . GLU A 1 303 ? 10.852 37.438 9.094 1 97.56 303 GLU A N 1
ATOM 2305 C CA . GLU A 1 303 ? 11.062 38.062 7.801 1 97.56 303 GLU A CA 1
ATOM 2306 C C . GLU A 1 303 ? 9.789 38.75 7.32 1 97.56 303 GLU A C 1
ATOM 2308 O O . GLU A 1 303 ? 9.852 39.812 6.68 1 97.56 303 GLU A O 1
ATOM 2313 N N . ALA A 1 304 ? 8.656 38.219 7.625 1 97.31 304 ALA A N 1
ATOM 2314 C CA . ALA A 1 304 ? 7.363 38.75 7.215 1 97.31 304 ALA A CA 1
ATOM 2315 C C . ALA A 1 304 ? 6.922 39.906 8.133 1 97.31 304 ALA A C 1
ATOM 2317 O O . ALA A 1 304 ? 5.848 40.469 7.945 1 97.31 304 ALA A O 1
ATOM 2318 N N . GLY A 1 305 ? 7.727 40.156 9.117 1 96.69 305 GLY A N 1
ATOM 2319 C CA . GLY A 1 305 ? 7.363 41.219 10.07 1 96.69 305 GLY A CA 1
ATOM 2320 C C . GLY A 1 305 ? 6.359 40.75 11.109 1 96.69 305 GLY A C 1
ATOM 2321 O O . GLY A 1 305 ? 5.629 41.562 11.68 1 96.69 305 GLY A O 1
ATOM 2322 N N . ALA A 1 306 ? 6.27 39.5 11.336 1 97.69 306 ALA A N 1
ATOM 2323 C CA . ALA A 1 306 ? 5.328 38.938 12.305 1 97.69 306 ALA A CA 1
ATOM 2324 C C . ALA A 1 306 ? 6.031 38.562 13.609 1 97.69 306 ALA A C 1
ATOM 2326 O O . ALA A 1 306 ? 7.211 38.219 13.609 1 97.69 306 ALA A O 1
ATOM 2327 N N . ARG A 1 307 ? 5.34 38.719 14.625 1 96.94 307 ARG A N 1
ATOM 2328 C CA . ARG A 1 307 ? 5.758 38.25 15.938 1 96.94 307 ARG A CA 1
ATOM 2329 C C . ARG A 1 307 ? 4.918 37.062 16.375 1 96.94 307 ARG A C 1
ATOM 2331 O O . ARG A 1 307 ? 3.701 37.031 16.188 1 96.94 307 ARG A O 1
ATOM 2338 N N . VAL A 1 308 ? 5.582 36.125 17.047 1 98.06 308 VAL A N 1
ATOM 2339 C CA . VAL A 1 308 ? 4.879 34.969 17.594 1 98.06 308 VAL A CA 1
ATOM 2340 C C . VAL A 1 308 ? 4.332 35.312 18.984 1 98.06 308 VAL A C 1
ATOM 2342 O O . VAL A 1 308 ? 5.098 35.469 19.938 1 98.06 308 VAL A O 1
ATOM 2345 N N . VAL A 1 309 ? 3.041 35.375 19.094 1 96.69 309 VAL A N 1
ATOM 2346 C CA . VAL A 1 309 ? 2.375 35.594 20.375 1 96.69 309 VAL A CA 1
ATOM 2347 C C . VAL A 1 309 ? 2.465 34.344 21.234 1 96.69 309 VAL A C 1
ATOM 2349 O O . VAL A 1 309 ? 2.762 34.438 22.438 1 96.69 309 VAL A O 1
ATOM 2352 N N . THR A 1 310 ? 2.207 33.25 20.641 1 98.06 310 THR A N 1
ATOM 2353 C CA . THR A 1 310 ? 2.285 31.984 21.328 1 98.06 310 THR A CA 1
ATOM 2354 C C . THR A 1 310 ? 2.578 30.844 20.359 1 98.06 310 THR A C 1
ATOM 2356 O O . THR A 1 310 ? 2.318 30.969 19.156 1 98.06 310 THR A O 1
ATOM 2359 N N . ARG A 1 311 ? 3.275 29.875 20.797 1 98.38 311 ARG A N 1
ATOM 2360 C CA . ARG A 1 311 ? 3.562 28.625 20.125 1 98.38 311 ARG A CA 1
ATOM 2361 C C . ARG A 1 311 ? 3.088 27.438 20.953 1 98.38 311 ARG A C 1
ATOM 2363 O O . ARG A 1 311 ? 3.375 27.344 22.156 1 98.38 311 ARG A O 1
ATOM 2370 N N . ARG A 1 312 ? 2.34 26.609 20.344 1 98.12 312 ARG A N 1
ATOM 2371 C CA . ARG A 1 312 ? 1.821 25.422 21.031 1 98.12 312 ARG A CA 1
ATOM 2372 C C . ARG A 1 312 ? 1.975 24.172 20.141 1 98.12 312 ARG A C 1
ATOM 2374 O O . ARG A 1 312 ? 2.283 24.281 18.953 1 98.12 312 ARG A O 1
ATOM 2381 N N . VAL A 1 313 ? 1.848 23 20.781 1 98.06 313 VAL A N 1
ATOM 2382 C CA . VAL A 1 313 ? 1.874 21.75 20.062 1 98.06 313 VAL A CA 1
ATOM 2383 C C . VAL A 1 313 ? 0.594 20.953 20.344 1 98.06 313 VAL A C 1
ATOM 2385 O O . VAL A 1 313 ? -0.188 21.328 21.219 1 98.06 313 VAL A O 1
ATOM 2388 N N . ALA A 1 314 ? 0.36 19.938 19.578 1 96.75 314 ALA A N 1
ATOM 2389 C CA . ALA A 1 314 ? -0.832 19.109 19.734 1 96.75 314 ALA A CA 1
ATOM 2390 C C . ALA A 1 314 ? -0.882 18.484 21.125 1 96.75 314 ALA A C 1
ATOM 2392 O O . ALA A 1 314 ? 0.152 18.312 21.781 1 96.75 314 ALA A O 1
ATOM 2393 N N . ASP A 1 315 ? -2.115 18.172 21.609 1 95.62 315 ASP A N 1
ATOM 2394 C CA . ASP A 1 315 ? -2.34 17.484 22.875 1 95.62 315 ASP A CA 1
ATOM 2395 C C . ASP A 1 315 ? -1.479 16.219 22.969 1 95.62 315 ASP A C 1
ATOM 2397 O O . ASP A 1 315 ? -1.588 15.32 22.141 1 95.62 315 ASP A O 1
ATOM 2401 N N . PRO A 1 316 ? -0.65 16.125 23.969 1 94.75 316 PRO A N 1
ATOM 2402 C CA . PRO A 1 316 ? 0.269 14.992 24.094 1 94.75 316 PRO A CA 1
ATOM 2403 C C . PRO A 1 316 ? -0.457 13.664 24.25 1 94.75 316 PRO A C 1
ATOM 2405 O O . PRO A 1 316 ? 0.134 12.602 24.047 1 94.75 316 PRO A O 1
ATOM 2408 N N . ARG A 1 317 ? -1.707 13.664 24.781 1 94.69 317 ARG A N 1
ATOM 2409 C CA . ARG A 1 317 ? -2.486 12.43 24.875 1 94.69 317 ARG A CA 1
ATOM 2410 C C . ARG A 1 317 ? -2.766 11.852 23.5 1 94.69 317 ARG A C 1
ATOM 2412 O O . ARG A 1 317 ? -3.062 10.656 23.375 1 94.69 317 ARG A O 1
ATOM 2419 N N . VAL A 1 318 ? -2.713 12.695 22.406 1 95.62 318 VAL A N 1
ATOM 2420 C CA . VAL A 1 318 ? -2.955 12.289 21.031 1 95.62 318 VAL A CA 1
ATOM 2421 C C . VAL A 1 318 ? -1.624 12.125 20.297 1 95.62 318 VAL A C 1
ATOM 2423 O O . VAL A 1 318 ? -1.43 11.156 19.562 1 95.62 318 VAL A O 1
ATOM 2426 N N . ASP A 1 319 ? -0.778 12.984 20.484 1 96.25 319 ASP A N 1
ATOM 2427 C CA . ASP A 1 319 ? 0.525 13.031 19.828 1 96.25 319 ASP A CA 1
ATOM 2428 C C . ASP A 1 319 ? 1.573 13.672 20.734 1 96.25 319 ASP A C 1
ATOM 2430 O O . ASP A 1 319 ? 1.647 14.898 20.844 1 96.25 319 ASP A O 1
ATOM 2434 N N . SER A 1 320 ? 2.404 12.844 21.344 1 96.31 320 SER A N 1
ATOM 2435 C CA . SER A 1 320 ? 3.369 13.344 22.328 1 96.31 320 SER A CA 1
ATOM 2436 C C . SER A 1 320 ? 4.703 13.68 21.656 1 96.31 320 SER A C 1
ATOM 2438 O O . SER A 1 320 ? 5.668 14.031 22.344 1 96.31 320 SER A O 1
ATOM 2440 N N . THR A 1 321 ? 4.797 13.594 20.281 1 96.44 321 THR A N 1
ATOM 2441 C CA . THR A 1 321 ? 6.047 13.852 19.578 1 96.44 321 THR A CA 1
ATOM 2442 C C . THR A 1 321 ? 6.363 15.344 19.578 1 96.44 321 THR A C 1
ATOM 2444 O O . THR A 1 321 ? 7.52 15.734 19.406 1 96.44 321 THR A O 1
ATOM 2447 N N . GLY A 1 322 ? 5.277 16.156 19.641 1 96.62 322 GLY A N 1
ATOM 2448 C CA . GLY A 1 322 ? 5.441 17.609 19.578 1 96.62 322 GLY A CA 1
ATOM 2449 C C . GLY A 1 322 ? 5.68 18.109 18.172 1 96.62 322 GLY A C 1
ATOM 2450 O O . GLY A 1 322 ? 6.098 19.266 17.984 1 96.62 322 GLY A O 1
ATOM 2451 N N . LEU A 1 323 ? 5.414 17.359 17.156 1 98 323 LEU A N 1
ATOM 2452 C CA . LEU A 1 323 ? 5.781 17.703 15.789 1 98 323 LEU A CA 1
ATOM 2453 C C . LEU A 1 323 ? 4.695 18.547 15.141 1 98 323 LEU A C 1
ATOM 2455 O O . LEU A 1 323 ? 4.965 19.281 14.18 1 98 323 LEU A O 1
ATOM 2459 N N . GLU A 1 324 ? 3.467 18.391 15.531 1 98.19 324 GLU A N 1
ATOM 2460 C CA . GLU A 1 324 ? 2.43 19.328 15.086 1 98.19 324 GLU A CA 1
ATOM 2461 C C . GLU A 1 324 ? 2.463 20.609 15.891 1 98.19 324 GLU A C 1
ATOM 2463 O O . GLU A 1 324 ? 2.133 20.625 17.078 1 98.19 324 GLU A O 1
ATOM 2468 N N . VAL A 1 325 ? 2.779 21.672 15.242 1 98.5 325 VAL A N 1
ATOM 2469 C CA . VAL A 1 325 ? 3.039 22.938 15.922 1 98.5 325 VAL A CA 1
ATOM 2470 C C . VAL A 1 325 ? 2.055 24 15.438 1 98.5 325 VAL A C 1
ATOM 2472 O O . VAL A 1 325 ? 1.737 24.062 14.25 1 98.5 325 VAL A O 1
ATOM 2475 N N . GLY A 1 326 ? 1.561 24.75 16.328 1 98.69 326 GLY A N 1
ATOM 2476 C CA . GLY A 1 326 ? 0.712 25.891 16.062 1 98.69 326 GLY A CA 1
ATOM 2477 C C . GLY A 1 326 ? 1.321 27.203 16.516 1 98.69 326 GLY A C 1
ATOM 2478 O O . GLY A 1 326 ? 2 27.266 17.547 1 98.69 326 GLY A O 1
ATOM 2479 N N . TYR A 1 327 ? 1.108 28.203 15.742 1 98.75 327 TYR A N 1
ATOM 2480 C CA . TYR A 1 327 ? 1.579 29.547 16.047 1 98.75 327 TYR A CA 1
ATOM 2481 C C . TYR A 1 327 ? 0.432 30.547 16 1 98.75 327 TYR A C 1
ATOM 2483 O O . TYR A 1 327 ? -0.41 30.5 15.102 1 98.75 327 TYR A O 1
ATOM 2491 N N . LEU A 1 328 ? 0.333 31.375 16.969 1 98.44 328 LEU A N 1
ATOM 2492 C CA . LEU A 1 328 ? -0.45 32.594 16.859 1 98.44 328 LEU A CA 1
ATOM 2493 C C . LEU A 1 328 ? 0.45 33.812 16.578 1 98.44 328 LEU A C 1
ATOM 2495 O O . LEU A 1 328 ? 1.345 34.094 17.375 1 98.44 328 LEU A O 1
ATOM 2499 N N . LEU A 1 329 ? 0.216 34.406 15.453 1 98.06 329 LEU A N 1
ATOM 2500 C CA . LEU A 1 329 ? 1.075 35.5 14.992 1 98.06 329 LEU A CA 1
ATOM 2501 C C . LEU A 1 329 ? 0.345 36.844 15.062 1 98.06 329 LEU A C 1
ATOM 2503 O O . LEU A 1 329 ? -0.879 36.875 14.93 1 98.06 329 LEU A O 1
ATOM 2507 N N . THR A 1 330 ? 1.066 37.906 15.305 1 96.31 330 THR A N 1
ATOM 2508 C CA . THR A 1 330 ? 0.613 39.281 15.156 1 96.31 330 THR A CA 1
ATOM 2509 C C . THR A 1 330 ? 1.701 40.156 14.531 1 96.31 330 THR A C 1
ATOM 2511 O O . THR A 1 330 ? 2.811 39.656 14.273 1 96.31 330 THR A O 1
ATOM 2514 N N . ARG A 1 331 ? 1.32 41.344 14.117 1 93.31 331 ARG A N 1
ATOM 2515 C CA . ARG A 1 331 ? 2.301 42.25 13.523 1 93.31 331 ARG A CA 1
ATOM 2516 C C . ARG A 1 331 ? 3.291 42.75 14.562 1 93.31 331 ARG A C 1
ATOM 2518 O O . ARG A 1 331 ? 2.906 43.062 15.695 1 93.31 331 ARG A O 1
ATOM 2525 N N . ARG A 1 332 ? 4.527 42.719 14.18 1 88.69 332 ARG A N 1
ATOM 2526 C CA . ARG A 1 332 ? 5.531 43.312 15.039 1 88.69 332 ARG A CA 1
ATOM 2527 C C . ARG A 1 332 ? 5.32 44.844 15.133 1 88.69 332 ARG A C 1
ATOM 2529 O O . ARG A 1 332 ? 4.965 45.469 14.148 1 88.69 332 ARG A O 1
ATOM 2536 N N . GLU A 1 333 ? 5.414 45.438 16.406 1 74.88 333 GLU A N 1
ATOM 2537 C CA . GLU A 1 333 ? 5.34 46.875 16.562 1 74.88 333 GLU A CA 1
ATOM 2538 C C . GLU A 1 333 ? 6.387 47.562 15.703 1 74.88 333 GLU A C 1
ATOM 2540 O O . GLU A 1 333 ? 7.551 47.156 15.672 1 74.88 333 GLU A O 1
ATOM 2545 N N . GLY A 1 334 ? 6.023 48.594 14.938 1 62.41 334 GLY A N 1
ATOM 2546 C CA . GLY A 1 334 ? 6.926 49.406 14.125 1 62.41 334 GLY A CA 1
ATOM 2547 C C . GLY A 1 334 ? 7.176 48.812 12.75 1 62.41 334 GLY A C 1
ATOM 2548 O O . GLY A 1 334 ? 7.934 49.375 11.961 1 62.41 334 GLY A O 1
ATOM 2549 N N . ALA A 1 335 ? 6.93 47.562 12.508 1 55.06 335 ALA A N 1
ATOM 2550 C CA . ALA A 1 335 ? 7.125 46.969 11.18 1 55.06 335 ALA A CA 1
ATOM 2551 C C . ALA A 1 335 ? 6.316 47.719 10.125 1 55.06 335 ALA A C 1
ATOM 2553 O O . ALA A 1 335 ? 5.172 48.094 10.375 1 55.06 335 ALA A O 1
ATOM 2554 N N . ALA A 1 336 ? 7.117 48.406 9.195 1 49.12 336 ALA A N 1
ATOM 2555 C CA . ALA A 1 336 ? 6.617 49.281 8.117 1 49.12 336 ALA A CA 1
ATOM 2556 C C . ALA A 1 336 ? 5.445 48.625 7.391 1 49.12 336 ALA A C 1
ATOM 2558 O O . ALA A 1 336 ? 5.492 47.406 7.082 1 49.12 336 ALA A O 1
ATOM 2559 N N . GLN A 1 337 ? 4.23 49.344 7.168 1 45.81 337 GLN A N 1
ATOM 2560 C CA . GLN A 1 337 ? 3.014 49.031 6.43 1 45.81 337 GLN A CA 1
ATOM 2561 C C . GLN A 1 337 ? 3.334 48.594 5.008 1 45.81 337 GLN A C 1
ATOM 2563 O O . GLN A 1 337 ? 4.227 49.125 4.363 1 45.81 337 GLN A O 1
ATOM 2568 N N . MET B 1 1 ? -9.508 13.422 25.828 1 66.5 1 MET B N 1
ATOM 2569 C CA . MET B 1 1 ? -8.914 12.25 25.172 1 66.5 1 MET B CA 1
ATOM 2570 C C . MET B 1 1 ? -8.242 11.344 26.203 1 66.5 1 MET B C 1
ATOM 2572 O O . MET B 1 1 ? -7.668 11.82 27.172 1 66.5 1 MET B O 1
ATOM 2576 N N . ASP B 1 2 ? -8.523 10.094 26.016 1 77 2 ASP B N 1
ATOM 2577 C CA . ASP B 1 2 ? -8.086 9.148 27.031 1 77 2 ASP B CA 1
ATOM 2578 C C . ASP B 1 2 ? -6.59 8.875 26.922 1 77 2 ASP B C 1
ATOM 2580 O O . ASP B 1 2 ? -5.996 9.055 25.859 1 77 2 ASP B O 1
ATOM 2584 N N . GLU B 1 3 ? -5.883 8.625 27.984 1 80.88 3 GLU B N 1
ATOM 2585 C CA . GLU B 1 3 ? -4.441 8.477 28.172 1 80.88 3 GLU B CA 1
ATOM 2586 C C . GLU B 1 3 ? -3.893 7.352 27.297 1 80.88 3 GLU B C 1
ATOM 2588 O O . GLU B 1 3 ? -2.711 7.355 26.938 1 80.88 3 GLU B O 1
ATOM 2593 N N . GLY B 1 4 ? -4.617 6.578 26.734 1 92.12 4 GLY B N 1
ATOM 2594 C CA . GLY B 1 4 ? -4.125 5.453 25.953 1 92.12 4 GLY B CA 1
ATOM 2595 C C . GLY B 1 4 ? -4.332 5.621 24.453 1 92.12 4 GLY B C 1
ATOM 2596 O O . GLY B 1 4 ? -3.982 4.738 23.672 1 92.12 4 GLY B O 1
ATOM 2597 N N . PHE B 1 5 ? -4.688 6.812 24.078 1 95 5 PHE B N 1
ATOM 2598 C CA . PHE B 1 5 ? -5.066 7.012 22.688 1 95 5 PHE B CA 1
ATOM 2599 C C . PHE B 1 5 ? -3.854 6.898 21.781 1 95 5 PHE B C 1
ATOM 2601 O O . PHE B 1 5 ? -3.895 6.191 20.766 1 95 5 PHE B O 1
ATOM 2608 N N . GLU B 1 6 ? -2.795 7.566 22.109 1 95.5 6 GLU B N 1
ATOM 2609 C CA . GLU B 1 6 ? -1.613 7.566 21.266 1 95.5 6 GLU B CA 1
ATOM 2610 C C . GLU B 1 6 ? -1.072 6.152 21.062 1 95.5 6 GLU B C 1
ATOM 2612 O O . GLU B 1 6 ? -0.715 5.77 19.953 1 95.5 6 GLU B O 1
ATOM 2617 N N . LEU B 1 7 ? -1.034 5.398 22.172 1 95.94 7 LEU B N 1
ATOM 2618 C CA . LEU B 1 7 ? -0.528 4.031 22.094 1 95.94 7 LEU B CA 1
ATOM 2619 C C . LEU B 1 7 ? -1.41 3.178 21.188 1 95.94 7 LEU B C 1
ATOM 2621 O O . LEU B 1 7 ? -0.904 2.379 20.391 1 95.94 7 LEU B O 1
ATOM 2625 N N . ARG B 1 8 ? -2.693 3.33 21.328 1 96.88 8 ARG B N 1
ATOM 2626 C CA . ARG B 1 8 ? -3.627 2.598 20.469 1 96.88 8 ARG B CA 1
ATOM 2627 C C . ARG B 1 8 ? -3.52 3.059 19.031 1 96.88 8 ARG B C 1
ATOM 2629 O O . ARG B 1 8 ? -3.668 2.256 18.094 1 96.88 8 ARG B O 1
ATOM 2636 N N . LEU B 1 9 ? -3.279 4.336 18.828 1 97.44 9 LEU B N 1
ATOM 2637 C CA . LEU B 1 9 ? -3.08 4.867 17.484 1 97.44 9 LEU B CA 1
ATOM 2638 C C . LEU B 1 9 ? -1.844 4.258 16.828 1 97.44 9 LEU B C 1
ATOM 2640 O O . LEU B 1 9 ? -1.886 3.852 15.672 1 97.44 9 LEU B O 1
ATOM 2644 N N . ILE B 1 10 ? -0.778 4.188 17.625 1 97.69 10 ILE B N 1
ATOM 2645 C CA . ILE B 1 10 ? 0.458 3.602 17.125 1 97.69 10 ILE B CA 1
ATOM 2646 C C . ILE B 1 10 ? 0.202 2.162 16.672 1 97.69 10 ILE B C 1
ATOM 2648 O O . ILE B 1 10 ? 0.627 1.758 15.586 1 97.69 10 ILE B O 1
ATOM 2652 N N . GLU B 1 11 ? -0.515 1.436 17.453 1 97.5 11 GLU B N 1
ATOM 2653 C CA . GLU B 1 11 ? -0.852 0.056 17.109 1 97.5 11 GLU B CA 1
ATOM 2654 C C . GLU B 1 11 ? -1.739 -0.008 15.875 1 97.5 11 GLU B C 1
ATOM 2656 O O . GLU B 1 11 ? -1.52 -0.838 14.992 1 97.5 11 GLU B O 1
ATOM 2661 N N . ALA B 1 12 ? -2.711 0.865 15.805 1 98 12 ALA B N 1
ATOM 2662 C CA . ALA B 1 12 ? -3.67 0.882 14.703 1 98 12 ALA B CA 1
ATOM 2663 C C . ALA B 1 12 ? -2.986 1.247 13.383 1 98 12 ALA B C 1
ATOM 2665 O O . ALA B 1 12 ? -3.475 0.9 12.305 1 98 12 ALA B O 1
ATOM 2666 N N . LEU B 1 13 ? -1.81 1.895 13.445 1 98.44 13 LEU B N 1
ATOM 2667 C CA . LEU B 1 13 ? -1.161 2.41 12.242 1 98.44 13 LEU B CA 1
ATOM 2668 C C . LEU B 1 13 ? -0.081 1.45 11.758 1 98.44 13 LEU B C 1
ATOM 2670 O O . LEU B 1 13 ? 0.535 1.681 10.711 1 98.44 13 LEU B O 1
ATOM 2674 N N . GLN B 1 14 ? 0.101 0.307 12.469 1 98.38 14 GLN B N 1
ATOM 2675 C CA . GLN B 1 14 ? 1.158 -0.615 12.062 1 98.38 14 GLN B CA 1
ATOM 2676 C C . GLN B 1 14 ? 0.936 -1.115 10.641 1 98.38 14 GLN B C 1
ATOM 2678 O O . GLN B 1 14 ? 1.885 -1.226 9.859 1 98.38 14 GLN B O 1
ATOM 2683 N N . PRO B 1 15 ? -0.303 -1.403 10.219 1 98.56 15 PRO B N 1
ATOM 2684 C CA . PRO B 1 15 ? -0.493 -1.767 8.812 1 98.56 15 PRO B CA 1
ATOM 2685 C C . PRO B 1 15 ? -0.098 -0.645 7.855 1 98.56 15 PRO B C 1
ATOM 2687 O O . PRO B 1 15 ? 0.489 -0.905 6.801 1 98.56 15 PRO B O 1
ATOM 2690 N N . VAL B 1 16 ? -0.325 0.58 8.203 1 98.5 16 VAL B N 1
ATOM 2691 C CA . VAL B 1 16 ? 0.037 1.723 7.367 1 98.5 16 VAL B CA 1
ATOM 2692 C C . VAL B 1 16 ? 1.557 1.83 7.27 1 98.5 16 VAL B C 1
ATOM 2694 O O . VAL B 1 16 ? 2.098 2.115 6.195 1 98.5 16 VAL B O 1
ATOM 2697 N N . ARG B 1 17 ? 2.207 1.598 8.453 1 98.56 17 ARG B N 1
ATOM 2698 C CA . ARG B 1 17 ? 3.666 1.561 8.43 1 98.56 17 ARG B CA 1
ATOM 2699 C C . ARG B 1 17 ? 4.176 0.493 7.469 1 98.56 17 ARG B C 1
ATOM 2701 O O . ARG B 1 17 ? 5.09 0.744 6.684 1 98.56 17 ARG B O 1
ATOM 2708 N N . GLY B 1 18 ? 3.588 -0.684 7.523 1 98.5 18 GLY B N 1
ATOM 2709 C CA . GLY B 1 18 ? 3.955 -1.751 6.605 1 98.5 18 GLY B CA 1
ATOM 2710 C C . GLY B 1 18 ? 3.695 -1.402 5.152 1 98.5 18 GLY B C 1
ATOM 2711 O O . GLY B 1 18 ? 4.512 -1.702 4.281 1 98.5 18 GLY B O 1
ATOM 2712 N N . PHE B 1 19 ? 2.592 -0.744 4.934 1 98.56 19 PHE B N 1
ATOM 2713 C CA . PHE B 1 19 ? 2.201 -0.309 3.6 1 98.56 19 PHE B CA 1
ATOM 2714 C C . PHE B 1 19 ? 3.264 0.601 2.994 1 98.56 19 PHE B C 1
ATOM 2716 O O . PHE B 1 19 ? 3.75 0.347 1.892 1 98.56 19 PHE B O 1
ATOM 2723 N N . ALA B 1 20 ? 3.648 1.632 3.693 1 98.62 20 ALA B N 1
ATOM 2724 C CA . ALA B 1 20 ? 4.66 2.566 3.207 1 98.62 20 ALA B CA 1
ATOM 2725 C C . ALA B 1 20 ? 6.008 1.875 3.037 1 98.62 20 ALA B C 1
ATOM 2727 O O . ALA B 1 20 ? 6.707 2.1 2.047 1 98.62 20 ALA B O 1
ATOM 2728 N N . LEU B 1 21 ? 6.332 1.005 3.975 1 98.81 21 LEU B N 1
ATOM 2729 C CA . LEU B 1 21 ? 7.625 0.331 3.951 1 98.81 21 LEU B CA 1
ATOM 2730 C C . LEU B 1 21 ? 7.719 -0.627 2.768 1 98.81 21 LEU B C 1
ATOM 2732 O O . LEU B 1 21 ? 8.766 -0.725 2.123 1 98.81 21 LEU B O 1
ATOM 2736 N N . ALA B 1 22 ? 6.648 -1.373 2.516 1 98.88 22 ALA B N 1
ATOM 2737 C CA . ALA B 1 22 ? 6.645 -2.271 1.365 1 98.88 22 ALA B CA 1
ATOM 2738 C C . ALA B 1 22 ? 6.918 -1.509 0.072 1 98.88 22 ALA B C 1
ATOM 2740 O O . ALA B 1 22 ? 7.688 -1.966 -0.776 1 98.88 22 ALA B O 1
ATOM 2741 N N . GLN B 1 23 ? 6.27 -0.345 -0.099 1 98.69 23 GLN B N 1
ATOM 2742 C CA . GLN B 1 23 ? 6.543 0.518 -1.244 1 98.69 23 GLN B CA 1
ATOM 2743 C C . GLN B 1 23 ? 7.996 0.977 -1.251 1 98.69 23 GLN B C 1
ATOM 2745 O O . GLN B 1 23 ? 8.656 0.961 -2.295 1 98.69 23 GLN B O 1
ATOM 2750 N N . GLY B 1 24 ? 8.484 1.358 -0.094 1 98.81 24 GLY B N 1
ATOM 2751 C CA . GLY B 1 24 ? 9.875 1.776 0.003 1 98.81 24 GLY B CA 1
ATOM 2752 C C . GLY B 1 24 ? 10.852 0.708 -0.45 1 98.81 24 GLY B C 1
ATOM 2753 O O . GLY B 1 24 ? 11.773 0.989 -1.22 1 98.81 24 GLY B O 1
ATOM 2754 N N . ILE B 1 25 ? 10.648 -0.505 0.025 1 98.94 25 ILE B N 1
ATOM 2755 C CA . ILE B 1 25 ? 11.539 -1.613 -0.299 1 98.94 25 ILE B CA 1
ATOM 2756 C C . ILE B 1 25 ? 11.445 -1.935 -1.789 1 98.94 25 ILE B C 1
ATOM 2758 O O . ILE B 1 25 ? 12.461 -2.117 -2.459 1 98.94 25 ILE B O 1
ATOM 2762 N N . TYR B 1 26 ? 10.227 -2 -2.324 1 98.88 26 TYR B N 1
ATOM 2763 C CA . TYR B 1 26 ? 10.062 -2.248 -3.752 1 98.88 26 TYR B CA 1
ATOM 2764 C C . TYR B 1 26 ? 10.812 -1.21 -4.578 1 98.88 26 TYR B C 1
ATOM 2766 O O . TYR B 1 26 ? 11.523 -1.556 -5.527 1 98.88 26 TYR B O 1
ATOM 2774 N N . HIS B 1 27 ? 10.703 0.05 -4.246 1 98.88 27 HIS B N 1
ATOM 2775 C CA . HIS B 1 27 ? 11.281 1.112 -5.055 1 98.88 27 HIS B CA 1
ATOM 2776 C C . HIS B 1 27 ? 12.789 1.216 -4.824 1 98.88 27 HIS B C 1
ATOM 2778 O O . HIS B 1 27 ? 13.516 1.753 -5.664 1 98.88 27 HIS B O 1
ATOM 2784 N N . LEU B 1 28 ? 13.234 0.723 -3.605 1 98.88 28 LEU B N 1
ATOM 2785 C CA . LEU B 1 28 ? 14.68 0.548 -3.438 1 98.88 28 LEU B CA 1
ATOM 2786 C C . LEU B 1 28 ? 15.242 -0.367 -4.52 1 98.88 28 LEU B C 1
ATOM 2788 O O . LEU B 1 28 ? 16.297 -0.077 -5.094 1 98.88 28 LEU B O 1
ATOM 2792 N N . PHE B 1 29 ? 14.531 -1.428 -4.82 1 98.62 29 PHE B N 1
ATOM 2793 C CA . PHE B 1 29 ? 14.914 -2.338 -5.895 1 98.62 29 PHE B CA 1
ATOM 2794 C C . PHE B 1 29 ? 14.688 -1.695 -7.254 1 98.62 29 PHE B C 1
ATOM 2796 O O . PHE B 1 29 ? 15.594 -1.655 -8.094 1 98.62 29 PHE B O 1
ATOM 2803 N N . ASN B 1 30 ? 13.523 -1.15 -7.469 1 97.94 30 ASN B N 1
ATOM 2804 C CA . ASN B 1 30 ? 13.055 -0.692 -8.773 1 97.94 30 ASN B CA 1
ATOM 2805 C C . ASN B 1 30 ? 13.875 0.489 -9.281 1 97.94 30 ASN B C 1
ATOM 2807 O O . ASN B 1 30 ? 14.016 0.683 -10.484 1 97.94 30 ASN B O 1
ATOM 2811 N N . SER B 1 31 ? 14.461 1.283 -8.43 1 98.25 31 SER B N 1
ATOM 2812 C CA . SER B 1 31 ? 15.211 2.477 -8.797 1 98.25 31 SER B CA 1
ATOM 2813 C C . SER B 1 31 ? 16.656 2.129 -9.18 1 98.25 31 SER B C 1
ATOM 2815 O O . SER B 1 31 ? 17.391 2.977 -9.688 1 98.25 31 SER B O 1
ATOM 2817 N N . GLY B 1 32 ? 17.062 0.929 -8.852 1 97.88 32 GLY B N 1
ATOM 2818 C CA . GLY B 1 32 ? 18.453 0.543 -9.078 1 97.88 32 GLY B CA 1
ATOM 2819 C C . GLY B 1 32 ? 19.359 0.849 -7.906 1 97.88 32 GLY B C 1
ATOM 2820 O O . GLY B 1 32 ? 20.531 0.477 -7.91 1 97.88 32 GLY B O 1
ATOM 2821 N N . LEU B 1 33 ? 18.844 1.449 -6.898 1 98.75 33 LEU B N 1
ATOM 2822 C CA . LEU B 1 33 ? 19.641 1.847 -5.734 1 98.75 33 LEU B CA 1
ATOM 2823 C C . LEU B 1 33 ? 20.172 0.624 -5 1 98.75 33 LEU B C 1
ATOM 2825 O O . LEU B 1 33 ? 21.328 0.619 -4.555 1 98.75 33 LEU B O 1
ATOM 2829 N N . TYR B 1 34 ? 19.375 -0.394 -4.848 1 98.75 34 TYR B N 1
ATOM 2830 C CA . TYR B 1 34 ? 19.797 -1.578 -4.113 1 98.75 34 TYR B CA 1
ATOM 2831 C C . TYR B 1 34 ? 21.047 -2.188 -4.738 1 98.75 34 TYR B C 1
ATOM 2833 O O . TYR B 1 34 ? 22 -2.541 -4.035 1 98.75 34 TYR B O 1
ATOM 2841 N N . GLU B 1 35 ? 21.047 -2.318 -6.074 1 97.75 35 GLU B N 1
ATOM 2842 C CA . GLU B 1 35 ? 22.188 -2.914 -6.773 1 97.75 35 GLU B CA 1
ATOM 2843 C C . GLU B 1 35 ? 23.453 -2.115 -6.531 1 97.75 35 GLU B C 1
ATOM 2845 O O . GLU B 1 35 ? 24.531 -2.691 -6.312 1 97.75 35 GLU B O 1
ATOM 2850 N N . ARG B 1 36 ? 23.344 -0.857 -6.602 1 97.94 36 ARG B N 1
ATOM 2851 C CA . ARG B 1 36 ? 24.5 -0 -6.363 1 97.94 36 ARG B CA 1
ATOM 2852 C C . ARG B 1 36 ? 25.016 -0.166 -4.941 1 97.94 36 ARG B C 1
ATOM 2854 O O . ARG B 1 36 ? 26.234 -0.251 -4.723 1 97.94 36 ARG B O 1
ATOM 2861 N N . LEU B 1 37 ? 24.125 -0.174 -4.035 1 98.56 37 LEU B N 1
ATOM 2862 C CA . LEU B 1 37 ? 24.516 -0.237 -2.629 1 98.56 37 LEU B CA 1
ATOM 2863 C C . LEU B 1 37 ? 25 -1.632 -2.262 1 98.56 37 LEU B C 1
ATOM 2865 O O . LEU B 1 37 ? 25.75 -1.796 -1.29 1 98.56 37 LEU B O 1
ATOM 2869 N N . ALA B 1 38 ? 24.547 -2.652 -2.965 1 97.81 38 ALA B N 1
ATOM 2870 C CA . ALA B 1 38 ? 25.016 -4.02 -2.732 1 97.81 38 ALA B CA 1
ATOM 2871 C C . ALA B 1 38 ? 26.5 -4.148 -3.02 1 97.81 38 ALA B C 1
ATOM 2873 O O . ALA B 1 38 ? 27.188 -5 -2.441 1 97.81 38 ALA B O 1
ATOM 2874 N N . ASP B 1 39 ? 26.984 -3.299 -3.877 1 96.31 39 ASP B N 1
ATOM 2875 C CA . ASP B 1 39 ? 28.406 -3.301 -4.219 1 96.31 39 ASP B CA 1
ATOM 2876 C C . ASP B 1 39 ? 29.234 -2.635 -3.121 1 96.31 39 ASP B C 1
ATOM 2878 O O . ASP B 1 39 ? 30.453 -2.789 -3.08 1 96.31 39 ASP B O 1
ATOM 2882 N N . GLY B 1 40 ? 28.672 -1.921 -2.266 1 97.5 40 GLY B N 1
ATOM 2883 C CA . GLY B 1 40 ? 29.328 -1.247 -1.161 1 97.5 40 GLY B CA 1
ATOM 2884 C C . GLY B 1 40 ? 28.781 0.136 -0.883 1 97.5 40 GLY B C 1
ATOM 2885 O O . GLY B 1 40 ? 27.891 0.608 -1.597 1 97.5 40 GLY B O 1
ATOM 2886 N N . PRO B 1 41 ? 29.266 0.792 0.204 1 98.19 41 PRO B N 1
ATOM 2887 C CA . PRO B 1 41 ? 28.828 2.148 0.534 1 98.19 41 PRO B CA 1
ATOM 2888 C C . PRO B 1 41 ? 29.031 3.133 -0.615 1 98.19 41 PRO B C 1
ATOM 2890 O O . PRO B 1 41 ? 30 3.025 -1.36 1 98.19 41 PRO B O 1
ATOM 2893 N N . GLN B 1 42 ? 28.109 4.039 -0.785 1 98.31 42 GLN B N 1
ATOM 2894 C CA . GLN B 1 42 ? 28.141 5.023 -1.86 1 98.31 42 GLN B CA 1
ATOM 2895 C C . GLN B 1 42 ? 27.984 6.441 -1.313 1 98.31 42 GLN B C 1
ATOM 2897 O O . GLN B 1 42 ? 27.359 6.648 -0.277 1 98.31 42 GLN B O 1
ATOM 2902 N N . GLU B 1 43 ? 28.578 7.406 -2.016 1 97.88 43 GLU B N 1
ATOM 2903 C CA . GLU B 1 43 ? 28.234 8.812 -1.81 1 97.88 43 GLU B CA 1
ATOM 2904 C C . GLU B 1 43 ? 26.922 9.164 -2.512 1 97.88 43 GLU B C 1
ATOM 2906 O O . GLU B 1 43 ? 26.75 8.898 -3.705 1 97.88 43 GLU B O 1
ATOM 2911 N N . VAL B 1 44 ? 26.016 9.844 -1.8 1 97.44 44 VAL B N 1
ATOM 2912 C CA . VAL B 1 44 ? 24.641 10.016 -2.258 1 97.44 44 VAL B CA 1
ATOM 2913 C C . VAL B 1 44 ? 24.625 10.875 -3.521 1 97.44 44 VAL B C 1
ATOM 2915 O O . VAL B 1 44 ? 24 10.508 -4.52 1 97.44 44 VAL B O 1
ATOM 2918 N N . PRO B 1 45 ? 25.328 12 -3.557 1 96.56 45 PRO B N 1
ATOM 2919 C CA . PRO B 1 45 ? 25.266 12.812 -4.773 1 96.56 45 PRO B CA 1
ATOM 2920 C C . PRO B 1 45 ? 25.812 12.086 -6 1 96.56 45 PRO B C 1
ATOM 2922 O O . PRO B 1 45 ? 25.203 12.133 -7.07 1 96.56 45 PRO B O 1
ATOM 2925 N N . GLY B 1 46 ? 26.906 11.414 -5.875 1 97.31 46 GLY B N 1
ATOM 2926 C CA . GLY B 1 46 ? 27.5 10.672 -6.977 1 97.31 46 GLY B CA 1
ATOM 2927 C C . GLY B 1 46 ? 26.625 9.523 -7.449 1 97.31 46 GLY B C 1
ATOM 2928 O O . GLY B 1 46 ? 26.453 9.32 -8.656 1 97.31 46 GLY B O 1
ATOM 2929 N N . MET B 1 47 ? 26.125 8.758 -6.512 1 97.94 47 MET B N 1
ATOM 2930 C CA . MET B 1 47 ? 25.25 7.633 -6.832 1 97.94 47 MET B CA 1
ATOM 2931 C C . MET B 1 47 ? 23.984 8.109 -7.547 1 97.94 47 MET B C 1
ATOM 2933 O O . MET B 1 47 ? 23.578 7.516 -8.539 1 97.94 47 MET B O 1
ATOM 2937 N N . SER B 1 48 ? 23.391 9.195 -7.062 1 97.75 48 SER B N 1
ATOM 2938 C CA . SER B 1 48 ? 22.188 9.75 -7.672 1 97.75 48 SER B CA 1
ATOM 2939 C C . SER B 1 48 ? 22.453 10.203 -9.102 1 97.75 48 SER B C 1
ATOM 2941 O O . SER B 1 48 ? 21.656 9.938 -10 1 97.75 48 SER B O 1
ATOM 2943 N N . ALA B 1 49 ? 23.562 10.844 -9.297 1 97.25 49 ALA B N 1
ATOM 2944 C CA . ALA B 1 49 ? 23.938 11.32 -10.625 1 97.25 49 ALA B CA 1
ATOM 2945 C C . ALA B 1 49 ? 24.141 10.156 -11.594 1 97.25 49 ALA B C 1
ATOM 2947 O O . ALA B 1 49 ? 23.672 10.195 -12.734 1 97.25 49 ALA B O 1
ATOM 2948 N N . SER B 1 50 ? 24.797 9.164 -11.141 1 97.06 50 SER B N 1
ATOM 2949 C CA . SER B 1 50 ? 25.109 8.016 -11.984 1 97.06 50 SER B CA 1
ATOM 2950 C C . SER B 1 50 ? 23.859 7.262 -12.391 1 97.06 50 SER B C 1
ATOM 2952 O O . SER B 1 50 ? 23.797 6.652 -13.461 1 97.06 50 SER B O 1
ATOM 2954 N N . LEU B 1 51 ? 22.828 7.344 -11.555 1 97.56 51 LEU B N 1
ATOM 2955 C CA . LEU B 1 51 ? 21.578 6.629 -11.82 1 97.56 51 LEU B CA 1
ATOM 2956 C C . LEU B 1 51 ? 20.547 7.551 -12.469 1 97.56 51 LEU B C 1
ATOM 2958 O O . LEU B 1 51 ? 19.438 7.129 -12.766 1 97.56 51 LEU B O 1
ATOM 2962 N N . GLY B 1 52 ? 20.953 8.82 -12.609 1 97.5 52 GLY B N 1
ATOM 2963 C CA . GLY B 1 52 ? 20.031 9.781 -13.195 1 97.5 52 GLY B CA 1
ATOM 2964 C C . GLY B 1 52 ? 18.891 10.156 -12.273 1 97.5 52 GLY B C 1
ATOM 2965 O O . GLY B 1 52 ? 17.797 10.477 -12.727 1 97.5 52 GLY B O 1
ATOM 2966 N N . LEU B 1 53 ? 19.109 10.094 -10.984 1 98.12 53 LEU B N 1
ATOM 2967 C CA . LEU B 1 53 ? 18.078 10.391 -10 1 98.12 53 LEU B CA 1
ATOM 2968 C C . LEU B 1 53 ? 18.234 11.805 -9.453 1 98.12 53 LEU B C 1
ATOM 2970 O O . LEU B 1 53 ? 19.359 12.328 -9.406 1 98.12 53 LEU B O 1
ATOM 2974 N N . ASP B 1 54 ? 17.125 12.43 -9.094 1 96.69 54 ASP B N 1
ATOM 2975 C CA . ASP B 1 54 ? 17.172 13.703 -8.375 1 96.69 54 ASP B CA 1
ATOM 2976 C C . ASP B 1 54 ? 17.828 13.539 -7.008 1 96.69 54 ASP B C 1
ATOM 2978 O O . ASP B 1 54 ? 17.328 12.789 -6.164 1 96.69 54 ASP B O 1
ATOM 2982 N N . ALA B 1 55 ? 18.875 14.258 -6.758 1 95.12 55 ALA B N 1
ATOM 2983 C CA . ALA B 1 55 ? 19.703 14.047 -5.574 1 95.12 55 ALA B CA 1
ATOM 2984 C C . ALA B 1 55 ? 18.938 14.359 -4.297 1 95.12 55 ALA B C 1
ATOM 2986 O O . ALA B 1 55 ? 19.016 13.625 -3.312 1 95.12 55 ALA B O 1
ATOM 2987 N N . SER B 1 56 ? 18.219 15.477 -4.266 1 94.69 56 SER B N 1
ATOM 2988 C CA . SER B 1 56 ? 17.5 15.898 -3.072 1 94.69 56 SER B CA 1
ATOM 2989 C C . SER B 1 56 ? 16.375 14.914 -2.725 1 94.69 56 SER B C 1
ATOM 2991 O O . SER B 1 56 ? 16.25 14.508 -1.567 1 94.69 56 SER B O 1
ATOM 2993 N N . ARG B 1 57 ? 15.641 14.555 -3.701 1 97.06 57 ARG B N 1
ATOM 2994 C CA . ARG B 1 57 ? 14.555 13.602 -3.477 1 97.06 57 ARG B CA 1
ATOM 2995 C C . ARG B 1 57 ? 15.102 12.234 -3.096 1 97.06 57 ARG B C 1
ATOM 2997 O O . ARG B 1 57 ? 14.531 11.547 -2.248 1 97.06 57 ARG B O 1
ATOM 3004 N N . THR B 1 58 ? 16.172 11.844 -3.779 1 98.19 58 THR B N 1
ATOM 3005 C CA . THR B 1 58 ? 16.812 10.586 -3.434 1 98.19 58 THR B CA 1
ATOM 3006 C C . THR B 1 58 ? 17.281 10.594 -1.981 1 98.19 58 THR B C 1
ATOM 3008 O O . THR B 1 58 ? 17.109 9.609 -1.26 1 98.19 58 THR B O 1
ATOM 3011 N N . SER B 1 59 ? 17.859 11.688 -1.543 1 97.62 59 SER B N 1
ATOM 3012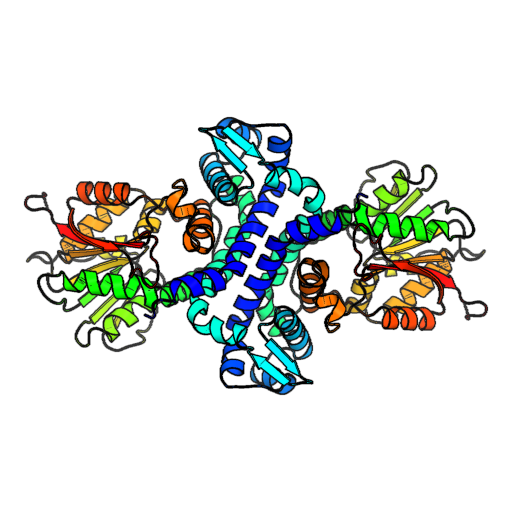 C CA . SER B 1 59 ? 18.297 11.812 -0.158 1 97.62 59 SER B CA 1
ATOM 3013 C C . SER B 1 59 ? 17.141 11.617 0.812 1 97.62 59 SER B C 1
ATOM 3015 O O . SER B 1 59 ? 17.281 10.961 1.844 1 97.62 59 SER B O 1
ATOM 3017 N N . GLY B 1 60 ? 15.984 12.242 0.502 1 97.94 60 GLY B N 1
ATOM 3018 C CA . GLY B 1 60 ? 14.805 12.055 1.329 1 97.94 60 GLY B CA 1
ATOM 3019 C C . GLY B 1 60 ? 14.336 10.609 1.382 1 97.94 60 GLY B C 1
ATOM 3020 O O . GLY B 1 60 ? 13.969 10.109 2.447 1 97.94 60 GLY B O 1
ATOM 3021 N N . PHE B 1 61 ? 14.375 9.953 0.237 1 98.81 61 PHE B N 1
ATOM 3022 C CA . PHE B 1 61 ? 13.969 8.555 0.145 1 98.81 61 PHE B CA 1
ATOM 3023 C C . PHE B 1 61 ? 14.914 7.664 0.947 1 98.81 61 PHE B C 1
ATOM 3025 O O . PHE B 1 61 ? 14.469 6.777 1.678 1 98.81 61 PHE B O 1
ATOM 3032 N N . LEU B 1 62 ? 16.234 7.898 0.851 1 98.81 62 LEU B N 1
ATOM 3033 C CA . LEU B 1 62 ? 17.234 7.137 1.59 1 98.81 62 LEU B CA 1
ATOM 3034 C C . LEU B 1 62 ? 17.094 7.352 3.092 1 98.81 62 LEU B C 1
ATOM 3036 O O . LEU B 1 62 ? 17.25 6.418 3.879 1 98.81 62 LEU B O 1
ATOM 3040 N N . ARG B 1 63 ? 16.766 8.562 3.525 1 98.5 63 ARG B N 1
ATOM 3041 C CA . ARG B 1 63 ? 16.531 8.867 4.934 1 98.5 63 ARG B CA 1
ATOM 3042 C C . ARG B 1 63 ? 15.352 8.062 5.477 1 98.5 63 ARG B C 1
ATOM 3044 O O . ARG B 1 63 ? 15.414 7.543 6.594 1 98.5 63 ARG B O 1
ATOM 3051 N N . TYR B 1 64 ? 14.289 7.949 4.719 1 98.75 64 TYR B N 1
ATOM 3052 C CA . TYR B 1 64 ? 13.133 7.145 5.102 1 98.75 64 TYR B CA 1
ATOM 3053 C C . TYR B 1 64 ? 13.547 5.711 5.406 1 98.75 64 TYR B C 1
ATOM 3055 O O . TYR B 1 64 ? 13.195 5.164 6.453 1 98.75 64 TYR B O 1
ATOM 3063 N N . LEU B 1 65 ? 14.32 5.098 4.469 1 98.88 65 LEU B N 1
ATOM 3064 C CA . LEU B 1 65 ? 14.727 3.703 4.609 1 98.88 65 LEU B CA 1
ATOM 3065 C C . LEU B 1 65 ? 15.734 3.539 5.738 1 98.88 65 LEU B C 1
ATOM 3067 O O . LEU B 1 65 ? 15.773 2.498 6.398 1 98.88 65 LEU B O 1
ATOM 3071 N N . ALA B 1 66 ? 16.547 4.57 5.984 1 98.69 66 ALA B N 1
ATOM 3072 C CA . ALA B 1 66 ? 17.469 4.535 7.113 1 98.69 66 ALA B CA 1
ATOM 3073 C C . ALA B 1 66 ? 16.719 4.496 8.438 1 98.69 66 ALA B C 1
ATOM 3075 O O . ALA B 1 66 ? 17.109 3.766 9.359 1 98.69 66 ALA B O 1
ATOM 3076 N N . ASN B 1 67 ? 15.641 5.277 8.531 1 98.5 67 ASN B N 1
ATOM 3077 C CA . ASN B 1 67 ? 14.82 5.281 9.742 1 98.5 67 ASN B CA 1
ATOM 3078 C C . ASN B 1 67 ? 14.195 3.916 10 1 98.5 67 ASN B C 1
ATOM 3080 O O . ASN B 1 67 ? 13.898 3.57 11.141 1 98.5 67 ASN B O 1
ATOM 3084 N N . GLU B 1 68 ? 14.039 3.117 8.961 1 98.25 68 GLU B N 1
ATOM 3085 C CA . GLU B 1 68 ? 13.5 1.764 9.07 1 98.25 68 GLU B CA 1
ATOM 3086 C C . GLU B 1 68 ? 14.617 0.735 9.203 1 98.25 68 GLU B C 1
ATOM 3088 O O . GLU B 1 68 ? 14.367 -0.472 9.164 1 98.25 68 GLU B O 1
ATOM 3093 N N . ASN B 1 69 ? 15.805 1.176 9.227 1 98 69 ASN B N 1
ATOM 3094 C CA . ASN B 1 69 ? 16.984 0.388 9.547 1 98 69 ASN B CA 1
ATOM 3095 C C . ASN B 1 69 ? 17.391 -0.508 8.383 1 98 69 ASN B C 1
ATOM 3097 O O . ASN B 1 69 ? 17.969 -1.577 8.586 1 98 69 ASN B O 1
ATOM 3101 N N . TYR B 1 70 ? 17.078 -0.152 7.18 1 98.69 70 TYR B N 1
ATOM 3102 C CA . TYR B 1 70 ? 17.547 -0.9 6.016 1 98.69 70 TYR B CA 1
ATOM 3103 C C . TYR B 1 70 ? 18.812 -0.282 5.434 1 98.69 70 TYR B C 1
ATOM 3105 O O . TYR B 1 70 ? 19.562 -0.951 4.73 1 98.69 70 TYR B O 1
ATOM 3113 N N . LEU B 1 71 ? 18.984 0.985 5.777 1 98.81 71 LEU B N 1
ATOM 3114 C CA . LEU B 1 71 ? 20.172 1.718 5.348 1 98.81 71 LEU B CA 1
ATOM 3115 C C . LEU B 1 71 ? 20.828 2.42 6.527 1 98.81 71 LEU B C 1
ATOM 3117 O O . LEU B 1 71 ? 20.188 2.648 7.559 1 98.81 71 LEU B O 1
ATOM 3121 N N . ALA B 1 72 ? 22.031 2.662 6.387 1 98.62 72 ALA B N 1
ATOM 3122 C CA . ALA B 1 72 ? 22.812 3.482 7.316 1 98.62 72 ALA B CA 1
ATOM 3123 C C . ALA B 1 72 ? 23.359 4.727 6.625 1 98.62 72 ALA B C 1
ATOM 3125 O O . ALA B 1 72 ? 23.969 4.633 5.562 1 98.62 72 ALA B O 1
ATOM 3126 N N . LEU B 1 73 ? 23.047 5.855 7.191 1 97.75 73 LEU B N 1
ATOM 3127 C CA . LEU B 1 73 ? 23.531 7.125 6.66 1 97.75 73 LEU B CA 1
ATOM 3128 C C . LEU B 1 73 ? 24.625 7.711 7.551 1 97.75 73 LEU B C 1
ATOM 3130 O O . LEU B 1 73 ? 24.484 7.715 8.773 1 97.75 73 LEU B O 1
ATOM 3134 N N . SER B 1 74 ? 25.688 8.07 7.02 1 96.5 74 SER B N 1
ATOM 3135 C CA . SER B 1 74 ? 26.797 8.773 7.668 1 96.5 74 SER B CA 1
ATOM 3136 C C . SER B 1 74 ? 27.297 9.922 6.801 1 96.5 74 SER B C 1
ATOM 3138 O O . SER B 1 74 ? 28.078 9.711 5.871 1 96.5 74 SER B O 1
ATOM 3140 N N . GLY B 1 75 ? 26.922 11.109 7.176 1 92.5 75 GLY B N 1
ATOM 3141 C CA . GLY B 1 75 ? 27.203 12.219 6.273 1 92.5 75 GLY B CA 1
ATOM 3142 C C . GLY B 1 75 ? 26.531 12.07 4.922 1 92.5 75 GLY B C 1
ATOM 3143 O O . GLY B 1 75 ? 25.312 11.867 4.848 1 92.5 75 GLY B O 1
ATOM 3144 N N . ASP B 1 76 ? 27.359 12.07 3.891 1 93.88 76 ASP B N 1
ATOM 3145 C CA . ASP B 1 76 ? 26.797 11.953 2.543 1 93.88 76 ASP B CA 1
ATOM 3146 C C . ASP B 1 76 ? 26.906 10.516 2.039 1 93.88 76 ASP B C 1
ATOM 3148 O O . ASP B 1 76 ? 26.625 10.242 0.868 1 93.88 76 ASP B O 1
ATOM 3152 N N . THR B 1 77 ? 27.25 9.664 2.955 1 97.88 77 THR B N 1
ATOM 3153 C CA . THR B 1 77 ? 27.422 8.273 2.555 1 97.88 77 THR B CA 1
ATOM 3154 C C . THR B 1 77 ? 26.25 7.422 3.01 1 97.88 77 THR B C 1
ATOM 3156 O O . THR B 1 77 ? 25.703 7.629 4.102 1 97.88 77 THR B O 1
ATOM 3159 N N . VAL B 1 78 ? 25.922 6.5 2.15 1 98.69 78 VAL B N 1
ATOM 3160 C CA . VAL B 1 78 ? 24.844 5.574 2.455 1 98.69 78 VAL B CA 1
ATOM 3161 C C . VAL B 1 78 ? 25.297 4.141 2.193 1 98.69 78 VAL B C 1
ATOM 3163 O O . VAL B 1 78 ? 26.062 3.887 1.259 1 98.69 78 VAL B O 1
ATOM 3166 N N . ALA B 1 79 ? 24.891 3.203 3.08 1 98.81 79 ALA B N 1
ATOM 3167 C CA . ALA B 1 79 ? 25.203 1.78 2.951 1 98.81 79 ALA B CA 1
ATOM 3168 C C . ALA B 1 79 ? 24 0.925 3.338 1 98.81 79 ALA B C 1
ATOM 3170 O O . ALA B 1 79 ? 23.125 1.37 4.09 1 98.81 79 ALA B O 1
ATOM 3171 N N . LEU B 1 80 ? 23.938 -0.26 2.783 1 98.81 80 LEU B N 1
ATOM 3172 C CA . LEU B 1 80 ? 22.969 -1.229 3.285 1 98.81 80 LEU B CA 1
ATOM 3173 C C . LEU B 1 80 ? 23.328 -1.68 4.695 1 98.81 80 LEU B C 1
ATOM 3175 O O . LEU B 1 80 ? 24.516 -1.91 4.996 1 98.81 80 LEU B O 1
ATOM 3179 N N . THR B 1 81 ? 22.391 -1.745 5.59 1 98.75 81 THR B N 1
ATOM 3180 C CA . THR B 1 81 ? 22.578 -2.482 6.836 1 98.75 81 THR B CA 1
ATOM 3181 C C . THR B 1 81 ? 22.531 -3.986 6.582 1 98.75 81 THR B C 1
ATOM 3183 O O . THR B 1 81 ? 22.344 -4.426 5.445 1 98.75 81 THR B O 1
ATOM 3186 N N . GLU B 1 82 ? 22.75 -4.746 7.637 1 98.12 82 GLU B N 1
ATOM 3187 C CA . GLU B 1 82 ? 22.594 -6.191 7.516 1 98.12 82 GLU B CA 1
ATOM 3188 C C . GLU B 1 82 ? 21.156 -6.551 7.105 1 98.12 82 GLU B C 1
ATOM 3190 O O . GLU B 1 82 ? 20.953 -7.418 6.25 1 98.12 82 GLU B O 1
ATOM 3195 N N . LYS B 1 83 ? 20.234 -5.867 7.723 1 98.12 83 LYS B N 1
ATOM 3196 C CA . LYS B 1 83 ? 18.828 -6.066 7.402 1 98.12 83 LYS B CA 1
ATOM 3197 C C . LYS B 1 83 ? 18.547 -5.734 5.938 1 98.12 83 LYS B C 1
ATOM 3199 O O . LYS B 1 83 ? 17.797 -6.449 5.266 1 98.12 83 LYS B O 1
ATOM 3204 N N . GLY B 1 84 ? 19.141 -4.664 5.406 1 98.62 84 GLY B N 1
ATOM 3205 C CA . GLY B 1 84 ? 18.984 -4.273 4.012 1 98.62 84 GLY B CA 1
ATOM 3206 C C . GLY B 1 84 ? 19.594 -5.27 3.045 1 98.62 84 GLY B C 1
ATOM 3207 O O . GLY B 1 84 ? 18.984 -5.605 2.025 1 98.62 84 GLY B O 1
ATOM 3208 N N . ARG B 1 85 ? 20.75 -5.727 3.381 1 98.19 85 ARG B N 1
ATOM 3209 C CA . ARG B 1 85 ? 21.453 -6.676 2.525 1 98.19 85 ARG B CA 1
ATOM 3210 C C . ARG B 1 85 ? 20.672 -7.988 2.416 1 98.19 85 ARG B C 1
ATOM 3212 O O . ARG B 1 85 ? 20.688 -8.633 1.365 1 98.19 85 ARG B O 1
ATOM 3219 N N . ALA B 1 86 ? 20.016 -8.344 3.451 1 97.44 86 ALA B N 1
ATOM 3220 C CA . ALA B 1 86 ? 19.297 -9.609 3.525 1 97.44 86 ALA B CA 1
ATOM 3221 C C . ALA B 1 86 ? 18.062 -9.594 2.619 1 97.44 86 ALA B C 1
ATOM 3223 O O . ALA B 1 86 ? 17.469 -10.641 2.357 1 97.44 86 ALA B O 1
ATOM 3224 N N . LEU B 1 87 ? 17.656 -8.461 1.982 1 97.88 87 LEU B N 1
ATOM 3225 C CA . LEU B 1 87 ? 16.469 -8.336 1.163 1 97.88 87 LEU B CA 1
ATOM 3226 C C . LEU B 1 87 ? 16.656 -8.984 -0.202 1 97.88 87 LEU B C 1
ATOM 3228 O O . LEU B 1 87 ? 15.695 -9.312 -0.885 1 97.88 87 LEU B O 1
ATOM 3232 N N . GLY B 1 88 ? 17.875 -9.125 -0.598 1 97.25 88 GLY B N 1
ATOM 3233 C CA . GLY B 1 88 ? 18.234 -9.469 -1.964 1 97.25 88 GLY B CA 1
ATOM 3234 C C . GLY B 1 88 ? 17.406 -10.617 -2.521 1 97.25 88 GLY B C 1
ATOM 3235 O O . GLY B 1 88 ? 16.688 -10.453 -3.512 1 97.25 88 GLY B O 1
ATOM 3236 N N . PRO B 1 89 ? 17.406 -11.727 -1.845 1 96.12 89 PRO B N 1
ATOM 3237 C CA . PRO B 1 89 ? 16.734 -12.922 -2.363 1 96.12 89 PRO B CA 1
ATOM 3238 C C . PRO B 1 89 ? 15.219 -12.742 -2.459 1 96.12 89 PRO B C 1
ATOM 3240 O O . PRO B 1 89 ? 14.547 -13.492 -3.168 1 96.12 89 PRO B O 1
ATOM 3243 N N . TYR B 1 90 ? 14.641 -11.734 -1.817 1 97.69 90 TYR B N 1
ATOM 3244 C CA . TYR B 1 90 ? 13.188 -11.656 -1.68 1 97.69 90 TYR B CA 1
ATOM 3245 C C . TYR B 1 90 ? 12.609 -10.594 -2.604 1 97.69 90 TYR B C 1
ATOM 3247 O O . TYR B 1 90 ? 11.406 -10.32 -2.574 1 97.69 90 TYR B O 1
ATOM 3255 N N . ARG B 1 91 ? 13.469 -10.023 -3.453 1 97.75 91 ARG B N 1
ATOM 3256 C CA . ARG B 1 91 ? 13.094 -9.016 -4.438 1 97.75 91 ARG B CA 1
ATOM 3257 C C . ARG B 1 91 ? 11.898 -9.484 -5.266 1 97.75 91 ARG B C 1
ATOM 3259 O O . ARG B 1 91 ? 10.953 -8.727 -5.488 1 97.75 91 ARG B O 1
ATOM 3266 N N . PRO B 1 92 ? 11.844 -10.727 -5.715 1 96.44 92 PRO B N 1
ATOM 3267 C CA . PRO B 1 92 ? 10.758 -11.141 -6.602 1 96.44 92 PRO B CA 1
ATOM 3268 C C . PRO B 1 92 ? 9.383 -11.031 -5.945 1 96.44 92 PRO B C 1
ATOM 3270 O O . PRO B 1 92 ? 8.398 -10.727 -6.613 1 96.44 92 PRO B O 1
ATOM 3273 N N . TRP B 1 93 ? 9.297 -11.281 -4.641 1 98.31 93 TRP B N 1
ATOM 3274 C CA . TRP B 1 93 ? 8.023 -11.18 -3.932 1 98.31 93 TRP B CA 1
ATOM 3275 C C . TRP B 1 93 ? 7.535 -9.742 -3.895 1 98.31 93 TRP B C 1
ATOM 3277 O O . TRP B 1 93 ? 6.332 -9.484 -4.012 1 98.31 93 TRP B O 1
ATOM 3287 N N . TYR B 1 94 ? 8.445 -8.797 -3.709 1 98.75 94 TYR B N 1
ATOM 3288 C CA . TYR B 1 94 ? 8.086 -7.383 -3.742 1 98.75 94 TYR B CA 1
ATOM 3289 C C . TYR B 1 94 ? 7.703 -6.949 -5.152 1 98.75 94 TYR B C 1
ATOM 3291 O O . TYR B 1 94 ? 6.777 -6.156 -5.336 1 98.75 94 TYR B O 1
ATOM 3299 N N . GLU B 1 95 ? 8.43 -7.469 -6.148 1 97 95 GLU B N 1
ATOM 3300 C CA . GLU B 1 95 ? 8.102 -7.152 -7.535 1 97 95 GLU B CA 1
ATOM 3301 C C . GLU B 1 95 ? 6.711 -7.668 -7.902 1 97 95 GLU B C 1
ATOM 3303 O O . GLU B 1 95 ? 5.969 -7 -8.625 1 97 95 GLU B O 1
ATOM 3308 N N . LEU B 1 96 ? 6.359 -8.797 -7.402 1 97 96 LEU B N 1
ATOM 3309 C CA . LEU B 1 96 ? 5.047 -9.367 -7.695 1 97 96 LEU B CA 1
ATOM 3310 C C . LEU B 1 96 ? 3.953 -8.633 -6.926 1 97 96 LEU B C 1
ATOM 3312 O O . LEU B 1 96 ? 3.062 -8.023 -7.531 1 97 96 LEU B O 1
ATOM 3316 N N . LEU B 1 97 ? 4.055 -8.594 -5.582 1 98.31 97 LEU B N 1
ATOM 3317 C CA . LEU B 1 97 ? 2.926 -8.219 -4.738 1 98.31 97 LEU B CA 1
ATOM 3318 C C . LEU B 1 97 ? 2.795 -6.703 -4.652 1 98.31 97 LEU B C 1
ATOM 3320 O O . LEU B 1 97 ? 1.697 -6.18 -4.441 1 98.31 97 LEU B O 1
ATOM 3324 N N . VAL B 1 98 ? 3.895 -5.965 -4.766 1 98.5 98 VAL B N 1
ATOM 3325 C CA . VAL B 1 98 ? 3.834 -4.504 -4.738 1 98.5 98 VAL B CA 1
ATOM 3326 C C . VAL B 1 98 ? 3.926 -3.957 -6.16 1 98.5 98 VAL B C 1
ATOM 3328 O O . VAL B 1 98 ? 2.977 -3.352 -6.66 1 98.5 98 VAL B O 1
ATOM 3331 N N . GLY B 1 99 ? 4.965 -4.332 -6.891 1 97.69 99 GLY B N 1
ATOM 3332 C CA . GLY B 1 99 ? 5.098 -3.875 -8.266 1 97.69 99 GLY B CA 1
ATOM 3333 C C . GLY B 1 99 ? 3.936 -4.293 -9.148 1 97.69 99 GLY B C 1
ATOM 3334 O O . GLY B 1 99 ? 3.334 -3.455 -9.828 1 97.69 99 GLY B O 1
ATOM 3335 N N . GLY B 1 100 ? 3.559 -5.527 -9.086 1 96.81 100 GLY B N 1
ATOM 3336 C CA . GLY B 1 100 ? 2.555 -6.098 -9.969 1 96.81 100 GLY B CA 1
ATOM 3337 C C . GLY B 1 100 ? 1.134 -5.805 -9.516 1 96.81 100 GLY B C 1
ATOM 3338 O O . GLY B 1 100 ? 0.271 -5.492 -10.344 1 96.81 100 GLY B O 1
ATOM 3339 N N . TYR B 1 101 ? 0.937 -5.785 -8.148 1 98.06 101 TYR B N 1
ATOM 3340 C CA . TYR B 1 101 ? -0.458 -5.875 -7.73 1 98.06 101 TYR B CA 1
ATOM 3341 C C . TYR B 1 101 ? -0.836 -4.703 -6.832 1 98.06 101 TYR B C 1
ATOM 3343 O O . TYR B 1 101 ? -1.953 -4.648 -6.312 1 98.06 101 TYR B O 1
ATOM 3351 N N . ALA B 1 102 ? 0.031 -3.701 -6.605 1 97.69 102 ALA B N 1
ATOM 3352 C CA . ALA B 1 102 ? -0.345 -2.564 -5.77 1 97.69 102 ALA B CA 1
ATOM 3353 C C . ALA B 1 102 ? -1.63 -1.912 -6.273 1 97.69 102 ALA B C 1
ATOM 3355 O O . ALA B 1 102 ? -2.527 -1.604 -5.488 1 97.69 102 ALA B O 1
ATOM 3356 N N . GLU B 1 103 ? -1.721 -1.706 -7.566 1 96.12 103 GLU B N 1
ATOM 3357 C CA . GLU B 1 103 ? -2.91 -1.065 -8.125 1 96.12 103 GLU B CA 1
ATOM 3358 C C . GLU B 1 103 ? -4.148 -1.936 -7.926 1 96.12 103 GLU B C 1
ATOM 3360 O O . GLU B 1 103 ? -5.25 -1.42 -7.738 1 96.12 103 GLU B O 1
ATOM 3365 N N . THR B 1 104 ? -3.971 -3.268 -7.953 1 98.06 104 THR B N 1
ATOM 3366 C CA . THR B 1 104 ? -5.07 -4.199 -7.73 1 98.06 104 THR B CA 1
ATOM 3367 C C . THR B 1 104 ? -5.719 -3.957 -6.371 1 98.06 104 THR B C 1
ATOM 3369 O O . THR B 1 104 ? -6.941 -3.834 -6.273 1 98.06 104 THR B O 1
ATOM 3372 N N . PHE B 1 105 ? -4.891 -3.818 -5.344 1 98.25 105 PHE B N 1
ATOM 3373 C CA . PHE B 1 105 ? -5.387 -3.65 -3.982 1 98.25 105 PHE B CA 1
ATOM 3374 C C . PHE B 1 105 ? -6.078 -2.303 -3.82 1 98.25 105 PHE B C 1
ATOM 3376 O O . PHE B 1 105 ? -6.984 -2.16 -2.998 1 98.25 105 PHE B O 1
ATOM 3383 N N . GLN B 1 106 ? -5.715 -1.314 -4.617 1 97.25 106 GLN B N 1
ATOM 3384 C CA . GLN B 1 106 ? -6.324 0.011 -4.543 1 97.25 106 GLN B CA 1
ATOM 3385 C C . GLN B 1 106 ? -7.73 0.006 -5.137 1 97.25 106 GLN B C 1
ATOM 3387 O O . GLN B 1 106 ? -8.492 0.958 -4.949 1 97.25 106 GLN B O 1
ATOM 3392 N N . GLN B 1 107 ? -8.078 -1.046 -5.82 1 98.06 107 GLN B N 1
ATOM 3393 C CA . GLN B 1 107 ? -9.344 -1.079 -6.547 1 98.06 107 GLN B CA 1
ATOM 3394 C C . GLN B 1 107 ? -10.359 -1.988 -5.852 1 98.06 107 GLN B C 1
ATOM 3396 O O . GLN B 1 107 ? -11.383 -2.348 -6.434 1 98.06 107 GLN B O 1
ATOM 3401 N N . ILE B 1 108 ? -10.094 -2.381 -4.609 1 98.69 108 ILE B N 1
ATOM 3402 C CA . ILE B 1 108 ? -10.93 -3.342 -3.893 1 98.69 108 ILE B CA 1
ATOM 3403 C C . ILE B 1 108 ? -12.383 -2.879 -3.908 1 98.69 108 ILE B C 1
ATOM 3405 O O . ILE B 1 108 ? -13.266 -3.611 -4.355 1 98.69 108 ILE B O 1
ATOM 3409 N N . THR B 1 109 ? -12.664 -1.639 -3.494 1 98.5 109 THR B N 1
ATOM 3410 C CA . THR B 1 109 ? -14.039 -1.161 -3.406 1 98.5 109 THR B CA 1
ATOM 3411 C C . THR B 1 109 ? -14.68 -1.104 -4.789 1 98.5 109 THR B C 1
ATOM 3413 O O . THR B 1 109 ? -15.859 -1.434 -4.945 1 98.5 109 THR B O 1
ATOM 3416 N N . ASP B 1 110 ? -13.93 -0.669 -5.809 1 97.69 110 ASP B N 1
ATOM 3417 C CA . ASP B 1 110 ? -14.453 -0.637 -7.172 1 97.69 110 ASP B CA 1
ATOM 3418 C C . ASP B 1 110 ? -14.898 -2.027 -7.621 1 97.69 110 ASP B C 1
ATOM 3420 O O . ASP B 1 110 ? -15.961 -2.178 -8.227 1 97.69 110 ASP B O 1
ATOM 3424 N N . VAL B 1 111 ? -14.062 -3.006 -7.336 1 98.19 111 VAL B N 1
ATOM 3425 C CA . VAL B 1 111 ? -14.359 -4.375 -7.73 1 98.19 111 VAL B CA 1
ATOM 3426 C C . VAL B 1 111 ? -15.578 -4.883 -6.961 1 98.19 111 VAL B C 1
ATOM 3428 O O . VAL B 1 111 ? -16.453 -5.531 -7.535 1 98.19 111 VAL B O 1
ATOM 3431 N N . LEU B 1 112 ? -15.648 -4.602 -5.633 1 98.19 112 LEU B N 1
ATOM 3432 C CA . LEU B 1 112 ? -16.797 -5.02 -4.832 1 98.19 112 LEU B CA 1
ATOM 3433 C C . LEU B 1 112 ? -18.078 -4.387 -5.344 1 98.19 112 LEU B C 1
ATOM 3435 O O . LEU B 1 112 ? -19.156 -4.988 -5.254 1 98.19 112 LEU B O 1
ATOM 3439 N N . ASN B 1 113 ? -17.969 -3.201 -5.918 1 97.25 113 ASN B N 1
ATOM 3440 C CA . ASN B 1 113 ? -19.125 -2.475 -6.441 1 97.25 113 ASN B CA 1
ATOM 3441 C C . ASN B 1 113 ? -19.531 -2.986 -7.82 1 97.25 113 ASN B C 1
ATOM 3443 O O . ASN B 1 113 ? -20.469 -2.477 -8.422 1 97.25 113 ASN B O 1
ATOM 3447 N N . GLY B 1 114 ? -18.812 -3.951 -8.367 1 91.19 114 GLY B N 1
ATOM 3448 C CA . GLY B 1 114 ? -19.203 -4.598 -9.609 1 91.19 114 GLY B CA 1
ATOM 3449 C C . GLY B 1 114 ? -18.609 -3.932 -10.836 1 91.19 114 GLY B C 1
ATOM 3450 O O . GLY B 1 114 ? -19.125 -4.098 -11.945 1 91.19 114 GLY B O 1
ATOM 3451 N N . LYS B 1 115 ? -17.594 -3.105 -10.703 1 87.62 115 LYS B N 1
ATOM 3452 C CA . LYS B 1 115 ? -16.984 -2.391 -11.828 1 87.62 115 LYS B CA 1
ATOM 3453 C C . LYS B 1 115 ? -16.016 -3.289 -12.594 1 87.62 115 LYS B C 1
ATOM 3455 O O . LYS B 1 115 ? -15.062 -2.807 -13.195 1 87.62 115 LYS B O 1
ATOM 3460 N N . GLY B 1 116 ? -16.25 -4.586 -12.562 1 94.06 116 GLY B N 1
ATOM 3461 C CA . GLY B 1 116 ? -15.352 -5.48 -13.281 1 94.06 116 GLY B CA 1
ATOM 3462 C C . GLY B 1 116 ? -14.156 -5.926 -12.453 1 94.06 116 GLY B C 1
ATOM 3463 O O . GLY B 1 116 ? -14.227 -5.949 -11.227 1 94.06 116 GLY B O 1
ATOM 3464 N N . TYR B 1 117 ? -13.07 -6.379 -13.164 1 97.06 117 TYR B N 1
ATOM 3465 C CA . TYR B 1 117 ? -11.883 -6.895 -12.477 1 97.06 117 TYR B CA 1
ATOM 3466 C C . TYR B 1 117 ? -10.859 -5.789 -12.258 1 97.06 117 TYR B C 1
ATOM 3468 O O . TYR B 1 117 ? -10.789 -4.832 -13.031 1 97.06 117 TYR B O 1
ATOM 3476 N N . ALA B 1 118 ? -10.133 -5.914 -11.211 1 97.94 118 ALA B N 1
ATOM 3477 C CA . ALA B 1 118 ? -9.031 -4.992 -10.953 1 97.94 118 ALA B CA 1
ATOM 3478 C C . ALA B 1 118 ? -7.914 -5.176 -11.977 1 97.94 118 ALA B C 1
ATOM 3480 O O . ALA B 1 118 ? -7.68 -6.289 -12.453 1 97.94 118 ALA B O 1
ATOM 3481 N N . THR B 1 119 ? -7.246 -4.09 -12.258 1 96.38 119 THR B N 1
ATOM 3482 C CA . THR B 1 119 ? -6.086 -4.125 -13.141 1 96.38 119 THR B CA 1
ATOM 3483 C C . THR B 1 119 ? -4.836 -4.547 -12.375 1 96.38 119 THR B C 1
ATOM 3485 O O . THR B 1 119 ? -4.836 -4.562 -11.148 1 96.38 119 THR B O 1
ATOM 3488 N N . ARG B 1 120 ? -3.797 -4.965 -13.07 1 95.44 120 ARG B N 1
ATOM 3489 C CA . ARG B 1 120 ? -2.471 -5.293 -12.555 1 95.44 120 ARG B CA 1
ATOM 3490 C C . ARG B 1 120 ? -1.385 -4.91 -13.555 1 95.44 120 ARG B C 1
ATOM 3492 O O . ARG B 1 120 ? -1.676 -4.633 -14.719 1 95.44 120 ARG B O 1
ATOM 3499 N N . ASP B 1 121 ? -0.188 -4.73 -13.094 1 93.56 121 ASP B N 1
ATOM 3500 C CA . ASP B 1 121 ? 0.96 -4.598 -13.984 1 93.56 121 ASP B CA 1
ATOM 3501 C C . ASP B 1 121 ? 1.471 -5.965 -14.438 1 93.56 121 ASP B C 1
ATOM 3503 O O . ASP B 1 121 ? 2.268 -6.594 -13.734 1 93.56 121 ASP B O 1
ATOM 3507 N N . GLY B 1 122 ? 1.059 -6.379 -15.602 1 87.81 122 GLY B N 1
ATOM 3508 C CA . GLY B 1 122 ? 1.364 -7.711 -16.109 1 87.81 122 GLY B CA 1
ATOM 3509 C C . GLY B 1 122 ? 2.854 -7.973 -16.234 1 87.81 122 GLY B C 1
ATOM 3510 O O . GLY B 1 122 ? 3.311 -9.094 -16 1 87.81 122 GLY B O 1
ATOM 3511 N N . ARG B 1 123 ? 3.592 -6.957 -16.609 1 85.81 123 ARG B N 1
ATOM 3512 C CA . ARG B 1 123 ? 5.035 -7.105 -16.75 1 85.81 123 ARG B CA 1
ATOM 3513 C C . ARG B 1 123 ? 5.688 -7.422 -15.406 1 85.81 123 ARG B C 1
ATOM 3515 O O . ARG B 1 123 ? 6.469 -8.367 -15.305 1 85.81 123 ARG B O 1
ATOM 3522 N N . LEU B 1 124 ? 5.348 -6.715 -14.375 1 91.38 124 LEU B N 1
ATOM 3523 C CA . LEU B 1 124 ? 5.953 -6.918 -13.062 1 91.38 124 LEU B CA 1
ATOM 3524 C C . LEU B 1 124 ? 5.441 -8.203 -12.414 1 91.38 124 LEU B C 1
ATOM 3526 O O . LEU B 1 124 ? 6.172 -8.867 -11.68 1 91.38 124 LEU B O 1
ATOM 3530 N N . VAL B 1 125 ? 4.199 -8.562 -12.68 1 91.56 125 VAL B N 1
ATOM 3531 C CA . VAL B 1 125 ? 3.703 -9.867 -12.25 1 91.56 125 VAL B CA 1
ATOM 3532 C C . VAL B 1 125 ? 4.566 -10.977 -12.844 1 91.56 125 VAL B C 1
ATOM 3534 O O . VAL B 1 125 ? 4.973 -11.898 -12.141 1 91.56 125 VAL B O 1
ATOM 3537 N N . GLY B 1 126 ? 4.844 -10.836 -14.133 1 85.19 126 GLY B N 1
ATOM 3538 C CA . GLY B 1 126 ? 5.695 -11.812 -14.789 1 85.19 126 GLY B CA 1
ATOM 3539 C C . GLY B 1 126 ? 7.09 -11.883 -14.203 1 85.19 126 GLY B C 1
ATOM 3540 O O . GLY B 1 126 ? 7.59 -12.977 -13.914 1 85.19 126 GLY B O 1
ATOM 3541 N N . ILE B 1 127 ? 7.727 -10.734 -13.977 1 87.19 127 ILE B N 1
ATOM 3542 C CA . ILE B 1 127 ? 9.078 -10.648 -13.445 1 87.19 127 ILE B CA 1
ATOM 3543 C C . ILE B 1 127 ? 9.117 -11.25 -12.039 1 87.19 127 ILE B C 1
ATOM 3545 O O . ILE B 1 127 ? 9.977 -12.086 -11.734 1 87.19 127 ILE B O 1
ATOM 3549 N N . GLY B 1 128 ? 8.203 -10.828 -11.211 1 92.94 128 GLY B N 1
ATOM 3550 C CA . GLY B 1 128 ? 8.148 -11.344 -9.852 1 92.94 128 GLY B CA 1
ATOM 3551 C C . GLY B 1 128 ? 7.902 -12.836 -9.781 1 92.94 128 GLY B C 1
ATOM 3552 O O . GLY B 1 128 ? 8.586 -13.555 -9.047 1 92.94 128 GLY B O 1
ATOM 3553 N N . SER B 1 129 ? 6.926 -13.281 -10.578 1 91.38 129 SER B N 1
ATOM 3554 C CA . SER B 1 129 ? 6.59 -14.695 -10.594 1 91.38 129 SER B CA 1
ATOM 3555 C C . SER B 1 129 ? 7.773 -15.539 -11.062 1 91.38 129 SER B C 1
ATOM 3557 O O . SER B 1 129 ? 8.047 -16.609 -10.5 1 91.38 129 SER B O 1
ATOM 3559 N N . CYS B 1 130 ? 8.445 -15.078 -12.055 1 86.31 130 CYS B N 1
ATOM 3560 C CA . CYS B 1 130 ? 9.625 -15.781 -12.547 1 86.31 130 CYS B CA 1
ATOM 3561 C C . CYS B 1 130 ? 10.711 -15.844 -11.484 1 86.31 130 CYS B C 1
ATOM 3563 O O . CYS B 1 130 ? 11.32 -16.891 -11.281 1 86.31 130 CYS B O 1
ATOM 3565 N N . GLY B 1 131 ? 10.969 -14.742 -10.867 1 91 131 GLY B N 1
ATOM 3566 C CA . GLY B 1 131 ? 11.961 -14.734 -9.805 1 91 131 GLY B CA 1
ATOM 3567 C C . GLY B 1 131 ? 11.625 -15.688 -8.672 1 91 131 GLY B C 1
ATOM 3568 O O . GLY B 1 131 ? 12.492 -16.422 -8.195 1 91 131 GLY B O 1
ATOM 3569 N N . MET B 1 132 ? 10.391 -15.719 -8.289 1 95.44 132 MET B N 1
ATOM 3570 C CA . MET B 1 132 ? 9.945 -16.625 -7.234 1 95.44 132 MET B CA 1
ATOM 3571 C C . MET B 1 132 ? 10.094 -18.078 -7.668 1 95.44 132 MET B C 1
ATOM 3573 O O . MET B 1 132 ? 10.445 -18.938 -6.859 1 95.44 132 MET B O 1
ATOM 3577 N N . SER B 1 133 ? 9.82 -18.297 -8.906 1 93.44 133 SER B N 1
ATOM 3578 C CA . SER B 1 133 ? 9.789 -19.656 -9.43 1 93.44 133 SER B CA 1
ATOM 3579 C C . SER B 1 133 ? 11.156 -20.312 -9.344 1 93.44 133 SER B C 1
ATOM 3581 O O . SER B 1 133 ? 11.258 -21.547 -9.32 1 93.44 133 SER B O 1
ATOM 3583 N N . ALA B 1 134 ? 12.18 -19.516 -9.32 1 91.25 134 ALA B N 1
ATOM 3584 C CA . ALA B 1 134 ? 13.523 -20.062 -9.156 1 91.25 134 ALA B CA 1
ATOM 3585 C C . ALA B 1 134 ? 13.633 -20.828 -7.836 1 91.25 134 ALA B C 1
ATOM 3587 O O . ALA B 1 134 ? 14.414 -21.781 -7.727 1 91.25 134 ALA B O 1
ATOM 3588 N N . TYR B 1 135 ? 12.789 -20.484 -6.93 1 93.88 135 TYR B N 1
ATOM 3589 C CA . TYR B 1 135 ? 12.867 -21.078 -5.602 1 93.88 135 TYR B CA 1
ATOM 3590 C C . TYR B 1 135 ? 11.828 -22.188 -5.434 1 93.88 135 TYR B C 1
ATOM 3592 O O . TYR B 1 135 ? 12.016 -23.109 -4.656 1 93.88 135 TYR B O 1
ATOM 3600 N N . ASP B 1 136 ? 10.719 -22.016 -6.125 1 95.06 136 ASP B N 1
ATOM 3601 C CA . ASP B 1 136 ? 9.625 -22.906 -5.777 1 95.06 136 ASP B CA 1
ATOM 3602 C C . ASP B 1 136 ? 9.133 -23.672 -7.004 1 95.06 136 ASP B C 1
ATOM 3604 O O . ASP B 1 136 ? 9.367 -24.875 -7.125 1 95.06 136 ASP B O 1
ATOM 3608 N N . ALA B 1 137 ? 8.711 -23 -8.062 1 96.25 137 ALA B N 1
ATOM 3609 C CA . ALA B 1 137 ? 8.031 -23.656 -9.172 1 96.25 137 ALA B CA 1
ATOM 3610 C C . ALA B 1 137 ? 9.031 -24.375 -10.078 1 96.25 137 ALA B C 1
ATOM 3612 O O . ALA B 1 137 ? 8.758 -25.469 -10.578 1 96.25 137 ALA B O 1
ATOM 3613 N N . LEU B 1 138 ? 10.18 -23.812 -10.32 1 94.81 138 LEU B N 1
ATOM 3614 C CA . LEU B 1 138 ? 11.148 -24.422 -11.227 1 94.81 138 LEU B CA 1
ATOM 3615 C C . LEU B 1 138 ? 11.648 -25.75 -10.68 1 94.81 138 LEU B C 1
ATOM 3617 O O . LEU B 1 138 ? 11.594 -26.766 -11.375 1 94.81 138 LEU B O 1
ATOM 3621 N N . PRO B 1 139 ? 12.133 -25.781 -9.43 1 95.19 139 PRO B N 1
ATOM 3622 C CA . PRO B 1 139 ? 12.516 -27.078 -8.875 1 95.19 139 PRO B CA 1
ATOM 3623 C C . PRO B 1 139 ? 11.359 -28.078 -8.875 1 95.19 139 PRO B C 1
ATOM 3625 O O . PRO B 1 139 ? 11.57 -29.266 -9.117 1 95.19 139 PRO B O 1
ATOM 3628 N N . LEU B 1 140 ? 10.164 -27.609 -8.625 1 97.19 140 LEU B N 1
ATOM 3629 C CA . LEU B 1 140 ? 8.992 -28.469 -8.617 1 97.19 140 LEU B CA 1
ATOM 3630 C C . LEU B 1 140 ? 8.758 -29.078 -9.992 1 97.19 140 LEU B C 1
ATOM 3632 O O . LEU B 1 140 ? 8.531 -30.281 -10.109 1 97.19 140 LEU B O 1
ATOM 3636 N N . VAL B 1 141 ? 8.828 -28.297 -11.047 1 96.62 141 VAL B N 1
ATOM 3637 C CA . VAL B 1 141 ? 8.617 -28.781 -12.406 1 96.62 141 VAL B CA 1
ATOM 3638 C C . VAL B 1 141 ? 9.719 -29.75 -12.789 1 96.62 141 VAL B C 1
ATOM 3640 O O . VAL B 1 141 ? 9.461 -30.766 -13.438 1 96.62 141 VAL B O 1
ATOM 3643 N N . ARG B 1 142 ? 10.945 -29.5 -12.375 1 94.62 142 ARG B N 1
ATOM 3644 C CA . ARG B 1 142 ? 12.047 -30.422 -12.641 1 94.62 142 ARG B CA 1
ATOM 3645 C C . ARG B 1 142 ? 11.805 -31.781 -11.992 1 94.62 142 ARG B C 1
ATOM 3647 O O . ARG B 1 142 ? 12.086 -32.812 -12.586 1 94.62 142 ARG B O 1
ATOM 3654 N N . GLU B 1 143 ? 11.328 -31.719 -10.82 1 95.56 143 GLU B N 1
ATOM 3655 C CA . GLU B 1 143 ? 10.992 -32.969 -10.141 1 95.56 143 GLU B CA 1
ATOM 3656 C C . GLU B 1 143 ? 9.891 -33.719 -10.883 1 95.56 143 GLU B C 1
ATOM 3658 O O . GLU B 1 143 ? 9.961 -34.938 -11.031 1 95.56 143 GLU B O 1
ATOM 3663 N N . LEU B 1 144 ? 8.883 -32.969 -11.312 1 96.62 144 LEU B N 1
ATOM 3664 C CA . LEU B 1 144 ? 7.812 -33.594 -12.086 1 96.62 144 LEU B CA 1
ATOM 3665 C C . LEU B 1 144 ? 8.359 -34.25 -13.359 1 96.62 144 LEU B C 1
ATOM 3667 O O . LEU B 1 144 ? 7.992 -35.375 -13.703 1 96.62 144 LEU B O 1
ATOM 3671 N N . MET B 1 145 ? 9.219 -33.562 -14.023 1 93.19 145 MET B N 1
ATOM 3672 C CA . MET B 1 145 ? 9.805 -34.031 -15.273 1 93.19 145 MET B CA 1
ATOM 3673 C C . MET B 1 145 ? 10.648 -35.281 -15.039 1 93.19 145 MET B C 1
ATOM 3675 O O . MET B 1 145 ? 10.758 -36.125 -15.914 1 93.19 145 MET B O 1
ATOM 3679 N N . SER B 1 146 ? 11.25 -35.375 -13.852 1 93.19 146 SER B N 1
ATOM 3680 C CA . SER B 1 146 ? 12.062 -36.531 -13.508 1 93.19 146 SER B CA 1
ATOM 3681 C C . SER B 1 146 ? 11.203 -37.781 -13.406 1 93.19 146 SER B C 1
ATOM 3683 O O . SER B 1 146 ? 11.719 -38.906 -13.43 1 93.19 146 SER B O 1
ATOM 3685 N N . ASP B 1 147 ? 9.922 -37.625 -13.258 1 94.44 147 ASP B N 1
ATOM 3686 C CA . ASP B 1 147 ? 9 -38.75 -13.156 1 94.44 147 ASP B CA 1
ATOM 3687 C C . ASP B 1 147 ? 8.516 -39.188 -14.531 1 94.44 147 ASP B C 1
ATOM 3689 O O . ASP B 1 147 ? 7.762 -40.156 -14.641 1 94.44 147 ASP B O 1
ATOM 3693 N N . LEU B 1 148 ? 8.945 -38.5 -15.617 1 93.69 148 LEU B N 1
ATOM 3694 C CA . LEU B 1 148 ? 8.648 -38.938 -16.984 1 93.69 148 LEU B CA 1
ATOM 3695 C C . LEU B 1 148 ? 9.367 -40.25 -17.297 1 93.69 148 LEU B C 1
ATOM 3697 O O . LEU B 1 148 ? 10.43 -40.531 -16.75 1 93.69 148 LEU B O 1
ATOM 3701 N N . PRO B 1 149 ? 8.789 -41.031 -18.219 1 90.62 149 PRO B N 1
ATOM 3702 C CA . PRO B 1 149 ? 9.453 -42.281 -18.609 1 90.62 149 PRO B CA 1
ATOM 3703 C C . PRO B 1 149 ? 10.828 -42.031 -19.234 1 90.62 149 PRO B C 1
ATOM 3705 O O . PRO B 1 149 ? 11.727 -42.875 -19.094 1 90.62 149 PRO B O 1
ATOM 3708 N N . ALA B 1 150 ? 10.93 -40.969 -19.953 1 90 150 ALA B N 1
ATOM 3709 C CA . ALA B 1 150 ? 12.195 -40.531 -20.547 1 90 150 ALA B CA 1
ATOM 3710 C C . ALA B 1 150 ? 12.32 -39 -20.516 1 90 150 ALA B C 1
ATOM 3712 O O . ALA B 1 150 ? 11.312 -38.281 -20.5 1 90 150 ALA B O 1
ATOM 3713 N N . ALA B 1 151 ? 13.523 -38.562 -20.516 1 88.94 151 ALA B N 1
ATOM 3714 C CA . ALA B 1 151 ? 13.75 -37.125 -20.547 1 88.94 151 ALA B CA 1
ATOM 3715 C C . ALA B 1 151 ? 13.18 -36.5 -21.828 1 88.94 151 ALA B C 1
ATOM 3717 O O . ALA B 1 151 ? 13.406 -37.031 -22.922 1 88.94 151 ALA B O 1
ATOM 3718 N N . PRO B 1 152 ? 12.445 -35.469 -21.625 1 91.38 152 PRO B N 1
ATOM 3719 C CA . PRO B 1 152 ? 11.891 -34.844 -22.844 1 91.38 152 PRO B CA 1
ATOM 3720 C C . PRO B 1 152 ? 12.945 -34.125 -23.656 1 91.38 152 PRO B C 1
ATOM 3722 O O . PRO B 1 152 ? 13.898 -33.562 -23.094 1 91.38 152 PRO B O 1
ATOM 3725 N N . ALA B 1 153 ? 12.742 -34.156 -24.938 1 91.44 153 ALA B N 1
ATOM 3726 C CA . ALA B 1 153 ? 13.602 -33.406 -25.844 1 91.44 153 ALA B CA 1
ATOM 3727 C C . ALA B 1 153 ? 13.195 -31.922 -25.906 1 91.44 153 ALA B C 1
ATOM 3729 O O . ALA B 1 153 ? 14.023 -31.047 -26.188 1 91.44 153 ALA B O 1
ATOM 3730 N N . SER B 1 154 ? 11.914 -31.688 -25.609 1 93.38 154 SER B N 1
ATOM 3731 C CA . SER B 1 154 ? 11.422 -30.312 -25.688 1 93.38 154 SER B CA 1
ATOM 3732 C C . SER B 1 154 ? 10.297 -30.078 -24.688 1 93.38 154 SER B C 1
ATOM 3734 O O . SER B 1 154 ? 9.555 -31 -24.344 1 93.38 154 SER B O 1
ATOM 3736 N N . VAL B 1 155 ? 10.242 -28.844 -24.234 1 95.06 155 VAL B N 1
ATOM 3737 C CA . VAL B 1 155 ? 9.172 -28.391 -23.359 1 95.06 155 VAL B CA 1
ATOM 3738 C C . VAL B 1 155 ? 8.375 -27.281 -24.047 1 95.06 155 VAL B C 1
ATOM 3740 O O . VAL B 1 155 ? 8.945 -26.328 -24.578 1 95.06 155 VAL B O 1
ATOM 3743 N N . VAL B 1 156 ? 7.094 -27.469 -24.109 1 95.12 156 VAL B N 1
ATOM 3744 C CA . VAL B 1 156 ? 6.195 -26.422 -24.578 1 95.12 156 VAL B CA 1
ATOM 3745 C C . VAL B 1 156 ? 5.527 -25.719 -23.406 1 95.12 156 VAL B C 1
ATOM 3747 O O . VAL B 1 156 ? 4.633 -26.297 -22.766 1 95.12 156 VAL B O 1
ATOM 3750 N N . ASP B 1 157 ? 5.941 -24.516 -23.109 1 96.12 157 ASP B N 1
ATOM 3751 C CA . ASP B 1 157 ? 5.395 -23.734 -22.016 1 96.12 157 ASP B CA 1
ATOM 3752 C C . ASP B 1 157 ? 4.168 -22.938 -22.453 1 96.12 157 ASP B C 1
ATOM 3754 O O . ASP B 1 157 ? 4.293 -21.891 -23.094 1 96.12 157 ASP B O 1
ATOM 3758 N N . LEU B 1 158 ? 2.992 -23.5 -22.078 1 95.56 158 LEU B N 1
ATOM 3759 C CA . LEU B 1 158 ? 1.735 -22.812 -22.359 1 95.56 158 LEU B CA 1
ATOM 3760 C C . LEU B 1 158 ? 1.528 -21.625 -21.422 1 95.56 158 LEU B C 1
ATOM 3762 O O . LEU B 1 158 ? 1.4 -21.812 -20.219 1 95.56 158 LEU B O 1
ATOM 3766 N N . GLY B 1 159 ? 1.603 -20.422 -21.859 1 91.94 159 GLY B N 1
ATOM 3767 C CA . GLY B 1 159 ? 1.597 -19.234 -21.031 1 91.94 159 GLY B CA 1
ATOM 3768 C C . GLY B 1 159 ? 2.967 -18.875 -20.484 1 91.94 159 GLY B C 1
ATOM 3769 O O . GLY B 1 159 ? 3.143 -18.734 -19.281 1 91.94 159 GLY B O 1
ATOM 3770 N N . CYS B 1 160 ? 3.916 -18.656 -21.359 1 90.25 160 CYS B N 1
ATOM 3771 C CA . CYS B 1 160 ? 5.312 -18.516 -20.953 1 90.25 160 CYS B CA 1
ATOM 3772 C C . CYS B 1 160 ? 5.605 -17.109 -20.453 1 90.25 160 CYS B C 1
ATOM 3774 O O . CYS B 1 160 ? 6.66 -16.859 -19.875 1 90.25 160 CYS B O 1
ATOM 3776 N N . GLY B 1 161 ? 4.617 -16.188 -20.641 1 84.56 161 GLY B N 1
ATOM 3777 C CA . GLY B 1 161 ? 4.898 -14.805 -20.281 1 84.56 161 GLY B CA 1
ATOM 3778 C C . GLY B 1 161 ? 6.113 -14.234 -20.984 1 84.56 161 GLY B C 1
ATOM 3779 O O . GLY B 1 161 ? 6.203 -14.289 -22.219 1 84.56 161 GLY B O 1
ATOM 3780 N N . ASP B 1 162 ? 7.066 -13.805 -20.25 1 81.06 162 ASP B N 1
ATOM 3781 C CA . ASP B 1 162 ? 8.258 -13.227 -20.859 1 81.06 162 ASP B CA 1
ATOM 3782 C C . ASP B 1 162 ? 9.305 -14.297 -21.141 1 81.06 162 ASP B C 1
ATOM 3784 O O . ASP B 1 162 ? 10.406 -13.992 -21.609 1 81.06 162 ASP B O 1
ATOM 3788 N N . GLY B 1 163 ? 9 -15.484 -20.75 1 87.06 163 GLY B N 1
ATOM 3789 C CA . GLY B 1 163 ? 9.844 -16.609 -21.125 1 87.06 163 GLY B CA 1
ATOM 3790 C C . GLY B 1 163 ? 10.93 -16.891 -20.109 1 87.06 163 GLY B C 1
ATOM 3791 O O . GLY B 1 163 ? 11.68 -17.875 -20.25 1 87.06 163 GLY B O 1
ATOM 3792 N N . THR B 1 164 ? 11.031 -16.172 -19.062 1 84 164 THR B N 1
ATOM 3793 C CA . THR B 1 164 ? 12.102 -16.312 -18.078 1 84 164 THR B CA 1
ATOM 3794 C C . THR B 1 164 ? 12.023 -17.656 -17.375 1 84 164 THR B C 1
ATOM 3796 O O . THR B 1 164 ? 13.047 -18.312 -17.156 1 84 164 THR B O 1
ATOM 3799 N N . PHE B 1 165 ? 10.852 -18.047 -17.047 1 88.62 165 PHE B N 1
ATOM 3800 C CA . PHE B 1 165 ? 10.656 -19.344 -16.406 1 88.62 165 PHE B CA 1
ATOM 3801 C C . PHE B 1 165 ? 11.141 -20.469 -17.312 1 88.62 165 PHE B C 1
ATOM 3803 O O . PHE B 1 165 ? 11.875 -21.359 -16.875 1 88.62 165 PHE B O 1
ATOM 3810 N N . LEU B 1 166 ? 10.75 -20.391 -18.531 1 91.38 166 LEU B N 1
ATOM 3811 C CA . LEU B 1 166 ? 11.117 -21.391 -19.516 1 91.38 166 LEU B CA 1
ATOM 3812 C C . LEU B 1 166 ? 12.625 -21.422 -19.734 1 91.38 166 LEU B C 1
ATOM 3814 O O . LEU B 1 166 ? 13.227 -22.5 -19.844 1 91.38 166 LEU B O 1
ATOM 3818 N N . ALA B 1 167 ? 13.172 -20.266 -19.797 1 88.88 167 ALA B N 1
ATOM 3819 C CA . ALA B 1 167 ? 14.625 -20.172 -19.938 1 88.88 167 ALA B CA 1
ATOM 3820 C C . ALA B 1 167 ? 15.328 -20.859 -18.781 1 88.88 167 ALA B C 1
ATOM 3822 O O . ALA B 1 167 ? 16.328 -21.562 -18.984 1 88.88 167 ALA B O 1
ATOM 3823 N N . GLY B 1 168 ? 14.828 -20.625 -17.609 1 87.62 168 GLY B N 1
ATOM 3824 C CA . GLY B 1 168 ? 15.383 -21.266 -16.438 1 87.62 168 GLY B CA 1
ATOM 3825 C C . GLY B 1 168 ? 15.273 -22.781 -16.484 1 87.62 168 GLY B C 1
ATOM 3826 O O . GLY B 1 168 ? 16.172 -23.484 -16.016 1 87.62 168 GLY B O 1
ATOM 3827 N N . LEU B 1 169 ? 14.25 -23.234 -17 1 89.5 169 LEU B N 1
ATOM 3828 C CA . LEU B 1 169 ? 14.023 -24.672 -17.109 1 89.5 169 LEU B CA 1
ATOM 3829 C C . LEU B 1 169 ? 14.977 -25.297 -18.109 1 89.5 169 LEU B C 1
ATOM 3831 O O . LEU B 1 169 ? 15.539 -26.359 -17.859 1 89.5 169 LEU B O 1
ATOM 3835 N N . VAL B 1 170 ? 15.203 -24.641 -19.266 1 87.62 170 VAL B N 1
ATOM 3836 C CA . VAL B 1 170 ? 16.047 -25.156 -20.344 1 87.62 170 VAL B CA 1
ATOM 3837 C C . VAL B 1 170 ? 17.516 -25.078 -19.938 1 87.62 170 VAL B C 1
ATOM 3839 O O . VAL B 1 170 ? 18.281 -25.984 -20.25 1 87.62 170 VAL B O 1
ATOM 3842 N N . ASP B 1 171 ? 17.922 -24 -19.344 1 81.88 171 ASP B N 1
ATOM 3843 C CA . ASP B 1 171 ? 19.297 -23.812 -18.922 1 81.88 171 ASP B CA 1
ATOM 3844 C C . ASP B 1 171 ? 19.75 -24.922 -17.984 1 81.88 171 ASP B C 1
ATOM 3846 O O . ASP B 1 171 ? 20.891 -25.359 -18.031 1 81.88 171 ASP B O 1
ATOM 3850 N N . GLY B 1 172 ? 18.922 -25.406 -17.219 1 70.25 172 GLY B N 1
ATOM 3851 C CA . GLY B 1 172 ? 19.281 -26.406 -16.219 1 70.25 172 GLY B CA 1
ATOM 3852 C C . GLY B 1 172 ? 19.25 -27.812 -16.766 1 70.25 172 GLY B C 1
ATOM 3853 O O . GLY B 1 172 ? 19.672 -28.766 -16.094 1 70.25 172 GLY B O 1
ATOM 3854 N N . SER B 1 173 ? 18.828 -28.016 -18.031 1 68.69 173 SER B N 1
ATOM 3855 C CA . SER B 1 173 ? 18.594 -29.391 -18.484 1 68.69 173 SER B CA 1
ATOM 3856 C C . SER B 1 173 ? 19.531 -29.734 -19.656 1 68.69 173 SER B C 1
ATOM 3858 O O . SER B 1 173 ? 19.656 -30.906 -20.016 1 68.69 173 SER B O 1
ATOM 3860 N N . GLY B 1 174 ? 20.547 -28.922 -20.062 1 64.31 174 GLY B N 1
ATOM 3861 C CA . GLY B 1 174 ? 21.594 -29.078 -21.047 1 64.31 174 GLY B CA 1
ATOM 3862 C C . GLY B 1 174 ? 21.078 -29.438 -22.422 1 64.31 174 GLY B C 1
ATOM 3863 O O . GLY B 1 174 ? 21.625 -29 -23.438 1 64.31 174 GLY B O 1
ATOM 3864 N N . THR B 1 175 ? 20.109 -30.391 -22.578 1 77.25 175 THR B N 1
ATOM 3865 C CA . THR B 1 175 ? 19.766 -30.938 -23.891 1 77.25 175 THR B CA 1
ATOM 3866 C C . THR B 1 175 ? 18.312 -30.672 -24.234 1 77.25 175 THR B C 1
ATOM 3868 O O . THR B 1 175 ? 17.859 -30.969 -25.344 1 77.25 175 THR B O 1
ATOM 3871 N N . VAL B 1 176 ? 17.562 -29.969 -23.484 1 87.31 176 VAL B N 1
ATOM 3872 C CA . VAL B 1 176 ? 16.141 -29.766 -23.703 1 87.31 176 VAL B CA 1
ATOM 3873 C C . VAL B 1 176 ? 15.906 -28.422 -24.375 1 87.31 176 VAL B C 1
ATOM 3875 O O . VAL B 1 176 ? 16.516 -27.422 -24.016 1 87.31 176 VAL B O 1
ATOM 3878 N N . THR B 1 177 ? 15.109 -28.422 -25.438 1 92.38 177 THR B N 1
ATOM 3879 C CA . THR B 1 177 ? 14.711 -27.172 -26.078 1 92.38 177 THR B CA 1
ATOM 3880 C C . THR B 1 177 ? 13.352 -26.719 -25.547 1 92.38 177 THR B C 1
ATOM 3882 O O . THR B 1 177 ? 12.617 -27.484 -24.953 1 92.38 177 THR B O 1
ATOM 3885 N N . GLY B 1 178 ? 13.148 -25.406 -25.656 1 93.94 178 GLY B N 1
ATOM 3886 C CA . GLY B 1 178 ? 11.922 -24.828 -25.141 1 93.94 178 GLY B CA 1
ATOM 3887 C C . GLY B 1 178 ? 11.133 -24.062 -26.188 1 93.94 178 GLY B C 1
ATOM 3888 O O . GLY B 1 178 ? 11.711 -23.359 -27.016 1 93.94 178 GLY B O 1
ATOM 3889 N N . ILE B 1 179 ? 9.836 -24.281 -26.219 1 93 179 ILE B N 1
ATOM 3890 C CA . ILE B 1 179 ? 8.898 -23.469 -27 1 93 179 ILE B CA 1
ATOM 3891 C C . ILE B 1 179 ? 7.938 -22.75 -26.062 1 93 179 ILE B C 1
ATOM 3893 O O . ILE B 1 179 ? 7.215 -23.391 -25.297 1 93 179 ILE B O 1
ATOM 3897 N N . GLY B 1 180 ? 7.973 -21.438 -26.125 1 95.06 180 GLY B N 1
ATOM 3898 C CA . GLY B 1 180 ? 7.09 -20.641 -25.297 1 95.06 180 GLY B CA 1
ATOM 3899 C C . GLY B 1 180 ? 5.906 -20.078 -26.047 1 95.06 180 GLY B C 1
ATOM 3900 O O . GLY B 1 180 ? 6.082 -19.453 -27.109 1 95.06 180 GLY B O 1
ATOM 3901 N N . ILE B 1 181 ? 4.699 -20.312 -25.516 1 94 181 ILE B N 1
ATOM 3902 C CA . ILE B 1 181 ? 3.465 -19.828 -26.125 1 94 181 ILE B CA 1
ATOM 3903 C C . ILE B 1 181 ? 2.842 -18.734 -25.25 1 94 181 ILE B C 1
ATOM 3905 O O . ILE B 1 181 ? 2.48 -19 -24.094 1 94 181 ILE B O 1
ATOM 3909 N N . ASP B 1 182 ? 2.707 -17.531 -25.781 1 92.56 182 ASP B N 1
ATOM 3910 C CA . ASP B 1 182 ? 2.045 -16.422 -25.078 1 92.56 182 ASP B CA 1
ATOM 3911 C C . ASP B 1 182 ? 1.727 -15.289 -26.047 1 92.56 182 ASP B C 1
ATOM 3913 O O . ASP B 1 182 ? 2.521 -14.977 -26.938 1 92.56 182 ASP B O 1
ATOM 3917 N N . PRO B 1 183 ? 0.555 -14.656 -25.844 1 87.56 183 PRO B N 1
ATOM 3918 C CA . PRO B 1 183 ? 0.247 -13.531 -26.719 1 87.56 183 PRO B CA 1
ATOM 3919 C C . PRO B 1 183 ? 1.273 -12.406 -26.625 1 87.56 183 PRO B C 1
ATOM 3921 O O . PRO B 1 183 ? 1.445 -11.633 -27.562 1 87.56 183 PRO B O 1
ATOM 3924 N N . TYR B 1 184 ? 1.968 -12.352 -25.531 1 82.06 184 TYR B N 1
ATOM 3925 C CA . TYR B 1 184 ? 2.902 -11.258 -25.297 1 82.06 184 TYR B CA 1
ATOM 3926 C C . TYR B 1 184 ? 4.332 -11.773 -25.172 1 82.06 184 TYR B C 1
ATOM 3928 O O . TYR B 1 184 ? 5.18 -11.133 -24.562 1 82.06 184 TYR B O 1
ATOM 3936 N N . ALA B 1 185 ? 4.566 -12.969 -25.672 1 85.81 185 ALA B N 1
ATOM 3937 C CA . ALA B 1 185 ? 5.91 -13.547 -25.641 1 85.81 185 ALA B CA 1
ATOM 3938 C C . ALA B 1 185 ? 6.91 -12.648 -26.375 1 85.81 185 ALA B C 1
ATOM 3940 O O . ALA B 1 185 ? 6.531 -11.867 -27.25 1 85.81 185 ALA B O 1
ATOM 3941 N N . PRO B 1 186 ? 8.133 -12.703 -25.922 1 84.25 186 PRO B N 1
ATOM 3942 C CA . PRO B 1 186 ? 9.148 -11.906 -26.609 1 84.25 186 PRO B CA 1
ATOM 3943 C C . PRO B 1 186 ? 9.227 -12.211 -28.109 1 84.25 186 PRO B C 1
ATOM 3945 O O . PRO B 1 186 ? 8.945 -13.336 -28.516 1 84.25 186 PRO B O 1
ATOM 3948 N N . GLU B 1 187 ? 9.594 -11.188 -28.844 1 80.88 187 GLU B N 1
ATOM 3949 C CA . GLU B 1 187 ? 9.758 -11.359 -30.281 1 80.88 187 GLU B CA 1
ATOM 3950 C C . GLU B 1 187 ? 11.016 -12.156 -30.594 1 80.88 187 GLU B C 1
ATOM 3952 O O . GLU B 1 187 ? 11.016 -13 -31.5 1 80.88 187 GLU B O 1
ATOM 3957 N N . GLU B 1 188 ? 12.031 -11.797 -29.797 1 76.19 188 GLU B N 1
ATOM 3958 C CA . GLU B 1 188 ? 13.305 -12.469 -30.016 1 76.19 188 GLU B CA 1
ATOM 3959 C C . GLU B 1 188 ? 13.672 -13.375 -28.844 1 76.19 188 GLU B C 1
ATOM 3961 O O . GLU B 1 188 ? 13.273 -13.109 -27.703 1 76.19 188 GLU B O 1
ATOM 3966 N N . SER B 1 189 ? 14.258 -14.531 -29.266 1 70.88 189 SER B N 1
ATOM 3967 C CA . SER B 1 189 ? 14.68 -15.484 -28.234 1 70.88 189 SER B CA 1
ATOM 3968 C C . SER B 1 189 ? 15.984 -15.055 -27.594 1 70.88 189 SER B C 1
ATOM 3970 O O . SER B 1 189 ? 16.953 -14.734 -28.281 1 70.88 189 SER B O 1
ATOM 3972 N N . PRO B 1 190 ? 15.969 -14.961 -26.281 1 64.12 190 PRO B N 1
ATOM 3973 C CA . PRO B 1 190 ? 17.188 -14.5 -25.625 1 64.12 190 PRO B CA 1
ATOM 3974 C C . PRO B 1 190 ? 18.297 -15.555 -25.625 1 64.12 190 PRO B C 1
ATOM 3976 O O . PRO B 1 190 ? 19.438 -15.258 -25.281 1 64.12 190 PRO B O 1
ATOM 3979 N N . ALA B 1 191 ? 17.906 -16.812 -25.922 1 71.62 191 ALA B N 1
ATOM 3980 C CA . ALA B 1 191 ? 18.906 -17.859 -25.75 1 71.62 191 ALA B CA 1
ATOM 3981 C C . ALA B 1 191 ? 18.75 -18.969 -26.797 1 71.62 191 ALA B C 1
ATOM 3983 O O . ALA B 1 191 ? 17.672 -19.125 -27.359 1 71.62 191 ALA B O 1
ATOM 3984 N N . GLU B 1 192 ? 19.859 -19.656 -27.078 1 77.94 192 GLU B N 1
ATOM 3985 C CA . GLU B 1 192 ? 19.828 -20.828 -27.953 1 77.94 192 GLU B CA 1
ATOM 3986 C C . GLU B 1 192 ? 18.906 -21.906 -27.391 1 77.94 192 GLU B C 1
ATOM 3988 O O . GLU B 1 192 ? 18.875 -22.125 -26.172 1 77.94 192 GLU B O 1
ATOM 3993 N N . GLY B 1 193 ? 18.078 -22.484 -28.203 1 85.69 193 GLY B N 1
ATOM 3994 C CA . GLY B 1 193 ? 17.219 -23.594 -27.797 1 85.69 193 GLY B CA 1
ATOM 3995 C C . GLY B 1 193 ? 15.828 -23.141 -27.375 1 85.69 193 GLY B C 1
ATOM 3996 O O . GLY B 1 193 ? 14.992 -23.969 -26.984 1 85.69 193 GLY B O 1
ATOM 3997 N N . LEU B 1 194 ? 15.672 -21.812 -27.438 1 90.62 194 LEU B N 1
ATOM 3998 C CA . LEU B 1 194 ? 14.367 -21.266 -27.078 1 90.62 194 LEU B CA 1
ATOM 3999 C C . LEU B 1 194 ? 13.68 -20.656 -28.281 1 90.62 194 LEU B C 1
ATOM 4001 O O . LEU B 1 194 ? 14.32 -19.969 -29.078 1 90.62 194 LEU B O 1
ATOM 4005 N N . ARG B 1 195 ? 12.453 -21 -28.453 1 91.31 195 ARG B N 1
ATOM 4006 C CA . ARG B 1 195 ? 11.594 -20.391 -29.469 1 91.31 195 ARG B CA 1
ATOM 4007 C C . ARG B 1 195 ? 10.297 -19.891 -28.844 1 91.31 195 ARG B C 1
ATOM 4009 O O . ARG B 1 195 ? 9.727 -20.547 -27.969 1 91.31 195 ARG B O 1
ATOM 4016 N N . PHE B 1 196 ? 9.812 -18.75 -29.344 1 93.19 196 PHE B N 1
ATOM 4017 C CA . PHE B 1 196 ? 8.578 -18.172 -28.828 1 93.19 196 PHE B CA 1
ATOM 4018 C C . PHE B 1 196 ? 7.539 -18.047 -29.938 1 93.19 196 PHE B C 1
ATOM 4020 O O . PHE B 1 196 ? 7.875 -17.766 -31.078 1 93.19 196 PHE B O 1
ATOM 4027 N N . VAL B 1 197 ? 6.367 -18.344 -29.625 1 91.69 197 VAL B N 1
ATOM 4028 C CA . VAL B 1 197 ? 5.219 -18.188 -30.516 1 91.69 197 VAL B CA 1
ATOM 4029 C C . VAL B 1 197 ? 4.184 -17.281 -29.875 1 91.69 197 VAL B C 1
ATOM 4031 O O . VAL B 1 197 ? 3.686 -17.562 -28.781 1 91.69 197 VAL B O 1
ATOM 4034 N N . ARG B 1 198 ? 3.879 -16.188 -30.531 1 92.44 198 ARG B N 1
ATOM 4035 C CA . ARG B 1 198 ? 2.889 -15.242 -30.031 1 92.44 198 ARG B CA 1
ATOM 4036 C C . ARG B 1 198 ? 1.472 -15.719 -30.328 1 92.44 198 ARG B C 1
ATOM 4038 O O . ARG B 1 198 ? 0.944 -15.461 -31.422 1 92.44 198 ARG B O 1
ATOM 4045 N N . SER B 1 199 ? 0.931 -16.391 -29.391 1 91.94 199 SER B N 1
ATOM 4046 C CA . SER B 1 199 ? -0.41 -16.953 -29.484 1 91.94 199 SER B CA 1
ATOM 4047 C C . SER B 1 199 ? -0.955 -17.312 -28.094 1 91.94 199 SER B C 1
ATOM 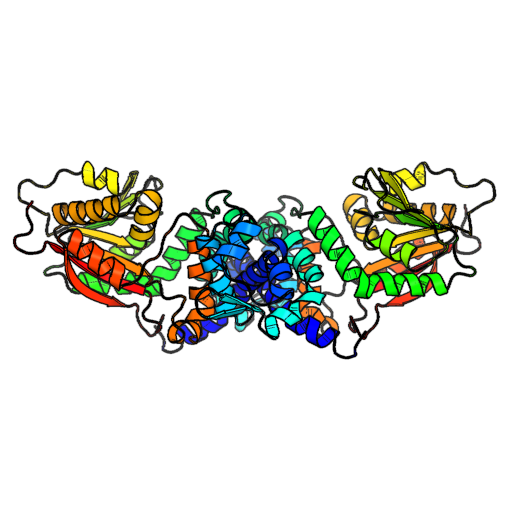4049 O O . SER B 1 199 ? -0.189 -17.484 -27.156 1 91.94 199 SER B O 1
ATOM 4051 N N . GLY B 1 200 ? -2.256 -17.359 -28.031 1 92.12 200 GLY B N 1
ATOM 4052 C CA . GLY B 1 200 ? -2.84 -17.938 -26.828 1 92.12 200 GLY B CA 1
ATOM 4053 C C . GLY B 1 200 ? -2.672 -19.438 -26.734 1 92.12 200 GLY B C 1
ATOM 4054 O O . GLY B 1 200 ? -2.621 -20.125 -27.75 1 92.12 200 GLY B O 1
ATOM 4055 N N . ALA B 1 201 ? -2.598 -19.938 -25.547 1 92.69 201 ALA B N 1
ATOM 4056 C CA . ALA B 1 201 ? -2.387 -21.359 -25.312 1 92.69 201 ALA B CA 1
ATOM 4057 C C . ALA B 1 201 ? -3.467 -22.188 -26 1 92.69 201 ALA B C 1
ATOM 4059 O O . ALA B 1 201 ? -3.166 -23.188 -26.672 1 92.69 201 ALA B O 1
ATOM 4060 N N . THR B 1 202 ? -4.711 -21.781 -25.828 1 90.06 202 THR B N 1
ATOM 4061 C CA . THR B 1 202 ? -5.836 -22.516 -26.391 1 90.06 202 THR B CA 1
ATOM 4062 C C . THR B 1 202 ? -5.77 -22.5 -27.922 1 90.06 202 THR B C 1
ATOM 4064 O O . THR B 1 202 ? -5.957 -23.547 -28.562 1 90.06 202 THR B O 1
ATOM 4067 N N . ASP B 1 203 ? -5.516 -21.375 -28.469 1 90.94 203 ASP B N 1
ATOM 4068 C CA . ASP B 1 203 ? -5.426 -21.25 -29.922 1 90.94 203 ASP B CA 1
ATOM 4069 C C . ASP B 1 203 ? -4.262 -22.062 -30.484 1 90.94 203 ASP B C 1
ATOM 4071 O O . ASP B 1 203 ? -4.402 -22.734 -31.5 1 90.94 203 ASP B O 1
ATOM 4075 N N . TYR B 1 204 ? -3.162 -21.969 -29.828 1 92.69 204 TYR B N 1
ATOM 4076 C CA . TYR B 1 204 ? -1.979 -22.703 -30.25 1 92.69 204 TYR B CA 1
ATOM 4077 C C . TYR B 1 204 ? -2.266 -24.203 -30.281 1 92.69 204 TYR B C 1
ATOM 4079 O O . TYR B 1 204 ? -1.924 -24.891 -31.25 1 92.69 204 TYR B O 1
ATOM 4087 N N . LEU B 1 205 ? -2.893 -24.766 -29.266 1 91.5 205 LEU B N 1
ATOM 4088 C CA . LEU B 1 205 ? -3.152 -26.203 -29.156 1 91.5 205 LEU B CA 1
ATOM 4089 C C . LEU B 1 205 ? -4.195 -26.641 -30.172 1 91.5 205 LEU B C 1
ATOM 4091 O O . LEU B 1 205 ? -4.156 -27.766 -30.656 1 91.5 205 LEU B O 1
ATOM 4095 N N . ARG B 1 206 ? -5.098 -25.719 -30.484 1 85.62 206 ARG B N 1
ATOM 4096 C CA . ARG B 1 206 ? -6.121 -26.016 -31.469 1 85.62 206 ARG B CA 1
ATOM 4097 C C . ARG B 1 206 ? -5.516 -26.094 -32.875 1 85.62 206 ARG B C 1
ATOM 4099 O O . ARG B 1 206 ? -5.949 -26.891 -33.688 1 85.62 206 ARG B O 1
ATOM 4106 N N . GLU B 1 207 ? -4.621 -25.234 -33.094 1 83.69 207 GLU B N 1
ATOM 4107 C CA . GLU B 1 207 ? -4.031 -25.109 -34.438 1 83.69 207 GLU B CA 1
ATOM 4108 C C . GLU B 1 207 ? -2.93 -26.141 -34.625 1 83.69 207 GLU B C 1
ATOM 4110 O O . GLU B 1 207 ? -2.574 -26.469 -35.781 1 83.69 207 GLU B O 1
ATOM 4115 N N . ALA B 1 208 ? -2.43 -26.5 -33.562 1 74.75 208 ALA B N 1
ATOM 4116 C CA . ALA B 1 208 ? -1.304 -27.422 -33.656 1 74.75 208 ALA B CA 1
ATOM 4117 C C . ALA B 1 208 ? -1.751 -28.766 -34.219 1 74.75 208 ALA B C 1
ATOM 4119 O O . ALA B 1 208 ? -2.799 -29.281 -33.812 1 74.75 208 ALA B O 1
ATOM 4120 N N . ASP B 1 209 ? -1.08 -29.188 -35.219 1 66.88 209 ASP B N 1
ATOM 4121 C CA . ASP B 1 209 ? -1.371 -30.469 -35.844 1 66.88 209 ASP B CA 1
ATOM 4122 C C . ASP B 1 209 ? -1.04 -31.625 -34.906 1 66.88 209 ASP B C 1
ATOM 4124 O O . ASP B 1 209 ? 0.006 -31.609 -34.25 1 66.88 209 ASP B O 1
ATOM 4128 N N . THR B 1 210 ? -2.086 -32.375 -34.531 1 67.19 210 THR B N 1
ATOM 4129 C CA . THR B 1 210 ? -1.783 -33.594 -33.812 1 67.19 210 THR B CA 1
ATOM 4130 C C . THR B 1 210 ? -0.987 -34.562 -34.688 1 67.19 210 THR B C 1
ATOM 4132 O O . THR B 1 210 ? -1.355 -34.812 -35.844 1 67.19 210 THR B O 1
ATOM 4135 N N . PRO B 1 211 ? 0.121 -34.906 -34.156 1 64.38 211 PRO B N 1
ATOM 4136 C CA . PRO B 1 211 ? 0.871 -35.844 -34.969 1 64.38 211 PRO B CA 1
ATOM 4137 C C . PRO B 1 211 ? 0.04 -37.062 -35.375 1 64.38 211 PRO B C 1
ATOM 4139 O O . PRO B 1 211 ? -0.794 -37.531 -34.594 1 64.38 211 PRO B O 1
ATOM 4142 N N . GLU B 1 212 ? 0.17 -37.406 -36.594 1 64.06 212 GLU B N 1
ATOM 4143 C CA . GLU B 1 212 ? -0.525 -38.594 -37.094 1 64.06 212 GLU B CA 1
ATOM 4144 C C . GLU B 1 212 ? -0.212 -39.844 -36.25 1 64.06 212 GLU B C 1
ATOM 4146 O O . GLU B 1 212 ? -1.071 -40.688 -36.062 1 64.06 212 GLU B O 1
ATOM 4151 N N . SER B 1 213 ? 1.011 -39.844 -35.812 1 69.19 213 SER B N 1
ATOM 4152 C CA . SER B 1 213 ? 1.496 -41.031 -35.094 1 69.19 213 SER B CA 1
ATOM 4153 C C . SER B 1 213 ? 1.118 -41 -33.625 1 69.19 213 SER B C 1
ATOM 4155 O O . SER B 1 213 ? 1.486 -41.906 -32.844 1 69.19 213 SER B O 1
ATOM 4157 N N . GLY B 1 214 ? 0.404 -40 -33.281 1 73.31 214 GLY B N 1
ATOM 4158 C CA . GLY B 1 214 ? 0.061 -39.875 -31.875 1 73.31 214 GLY B CA 1
ATOM 4159 C C . GLY B 1 214 ? 0.851 -38.812 -31.156 1 73.31 214 GLY B C 1
ATOM 4160 O O . GLY B 1 214 ? 1.544 -38 -31.797 1 73.31 214 GLY B O 1
ATOM 4161 N N . PRO B 1 215 ? 0.616 -38.781 -29.938 1 75 215 PRO B N 1
ATOM 4162 C CA . PRO B 1 215 ? 1.309 -37.75 -29.172 1 75 215 PRO B CA 1
ATOM 4163 C C . PRO B 1 215 ? 2.828 -37.844 -29.281 1 75 215 PRO B C 1
ATOM 4165 O O . PRO B 1 215 ? 3.375 -38.938 -29.375 1 75 215 PRO B O 1
ATOM 4168 N N . ASP B 1 216 ? 3.508 -36.719 -29.422 1 79.69 216 ASP B N 1
ATOM 4169 C CA . ASP B 1 216 ? 4.965 -36.688 -29.406 1 79.69 216 ASP B CA 1
ATOM 4170 C C . ASP B 1 216 ? 5.508 -36.875 -28 1 79.69 216 ASP B C 1
ATOM 4172 O O . ASP B 1 216 ? 5.539 -35.938 -27.188 1 79.69 216 ASP B O 1
ATOM 4176 N N . SER B 1 217 ? 5.961 -38.062 -27.703 1 78.38 217 SER B N 1
ATOM 4177 C CA . SER B 1 217 ? 6.375 -38.469 -26.359 1 78.38 217 SER B CA 1
ATOM 4178 C C . SER B 1 217 ? 7.68 -37.75 -25.969 1 78.38 217 SER B C 1
ATOM 4180 O O . SER B 1 217 ? 8.062 -37.781 -24.797 1 78.38 217 SER B O 1
ATOM 4182 N N . SER B 1 218 ? 8.297 -37.188 -26.922 1 84.75 218 SER B N 1
ATOM 4183 C CA . SER B 1 218 ? 9.547 -36.469 -26.641 1 84.75 218 SER B CA 1
ATOM 4184 C C . SER B 1 218 ? 9.273 -35.031 -26.188 1 84.75 218 SER B C 1
ATOM 4186 O O . SER B 1 218 ? 10.203 -34.312 -25.797 1 84.75 218 SER B O 1
ATOM 4188 N N . GLN B 1 219 ? 7.988 -34.719 -26.188 1 91.12 219 GLN B N 1
ATOM 4189 C CA . GLN B 1 219 ? 7.598 -33.375 -25.812 1 91.12 219 GLN B CA 1
ATOM 4190 C C . GLN B 1 219 ? 6.711 -33.375 -24.578 1 91.12 219 GLN B C 1
ATOM 4192 O O . GLN B 1 219 ? 5.887 -34.281 -24.406 1 91.12 219 GLN B O 1
ATOM 4197 N N . ILE B 1 220 ? 6.93 -32.406 -23.703 1 94.81 220 ILE B N 1
ATOM 4198 C CA . ILE B 1 220 ? 6.012 -32.219 -22.594 1 94.81 220 ILE B CA 1
ATOM 4199 C C . ILE B 1 220 ? 5.445 -30.812 -22.625 1 94.81 220 ILE B C 1
ATOM 4201 O O . ILE B 1 220 ? 6.168 -29.844 -22.906 1 94.81 220 ILE B O 1
ATOM 4205 N N . CYS B 1 221 ? 4.184 -30.703 -22.406 1 96.44 221 CYS B N 1
ATOM 4206 C CA . CYS B 1 221 ? 3.561 -29.406 -22.219 1 96.44 221 CYS B CA 1
ATOM 4207 C C . CYS B 1 221 ? 3.594 -29 -20.75 1 96.44 221 CYS B C 1
ATOM 4209 O O . CYS B 1 221 ? 3.559 -29.844 -19.859 1 96.44 221 CYS B O 1
ATOM 4211 N N . LEU B 1 222 ? 3.74 -27.734 -20.562 1 97.5 222 LEU B N 1
ATOM 4212 C CA . LEU B 1 222 ? 3.752 -27.141 -19.219 1 97.5 222 LEU B CA 1
ATOM 4213 C C . LEU B 1 222 ? 2.709 -26.047 -19.109 1 97.5 222 LEU B C 1
ATOM 4215 O O . LEU B 1 222 ? 2.604 -25.188 -19.984 1 97.5 222 LEU B O 1
ATOM 4219 N N . ALA B 1 223 ? 1.866 -26.109 -18.125 1 97.38 223 ALA B N 1
ATOM 4220 C CA . ALA B 1 223 ? 0.94 -25.047 -17.734 1 97.38 223 ALA B CA 1
ATOM 4221 C C . ALA B 1 223 ? 1.148 -24.641 -16.281 1 97.38 223 ALA B C 1
ATOM 4223 O O . ALA B 1 223 ? 0.538 -25.219 -15.383 1 97.38 223 ALA B O 1
ATOM 4224 N N . ALA B 1 224 ? 1.996 -23.672 -16.094 1 96.31 224 ALA B N 1
ATOM 4225 C CA . ALA B 1 224 ? 2.27 -23.172 -14.758 1 96.31 224 ALA B CA 1
ATOM 4226 C C . ALA B 1 224 ? 1.519 -21.875 -14.484 1 96.31 224 ALA B C 1
ATOM 4228 O O . ALA B 1 224 ? 1.802 -20.844 -15.102 1 96.31 224 ALA B O 1
ATOM 4229 N N . PHE B 1 225 ? 0.561 -21.891 -13.523 1 95.44 225 PHE B N 1
ATOM 4230 C CA . PHE B 1 225 ? -0.242 -20.75 -13.117 1 95.44 225 PHE B CA 1
ATOM 4231 C C . PHE B 1 225 ? -1.052 -20.219 -14.297 1 95.44 225 PHE B C 1
ATOM 4233 O O . PHE B 1 225 ? -1.268 -19 -14.406 1 95.44 225 PHE B O 1
ATOM 4240 N N . LEU B 1 226 ? -1.413 -21.078 -15.211 1 95 226 LEU B N 1
ATOM 4241 C CA . LEU B 1 226 ? -2.135 -20.719 -16.422 1 95 226 LEU B CA 1
ATOM 4242 C C . LEU B 1 226 ? -3.607 -21.094 -16.312 1 95 226 LEU B C 1
ATOM 4244 O O . LEU B 1 226 ? -4.48 -20.359 -16.766 1 95 226 LEU B O 1
ATOM 4248 N N . LEU B 1 227 ? -3.865 -22.312 -15.789 1 97.75 227 LEU B N 1
ATOM 4249 C CA . LEU B 1 227 ? -5.223 -22.844 -15.805 1 97.75 227 LEU B CA 1
ATOM 4250 C C . LEU B 1 227 ? -6.176 -21.938 -15.047 1 97.75 227 LEU B C 1
ATOM 4252 O O . LEU B 1 227 ? -7.348 -21.812 -15.406 1 97.75 227 LEU B O 1
ATOM 4256 N N . GLN B 1 228 ? -5.668 -21.312 -13.984 1 97.25 228 GLN B N 1
ATOM 4257 C CA . GLN B 1 228 ? -6.473 -20.359 -13.211 1 97.25 228 GLN B CA 1
ATOM 4258 C C . GLN B 1 228 ? -6.941 -19.203 -14.086 1 97.25 228 GLN B C 1
ATOM 4260 O O . GLN B 1 228 ? -8.039 -18.672 -13.891 1 97.25 228 GLN B O 1
ATOM 4265 N N . GLU B 1 229 ? -6.121 -18.75 -15.031 1 95 229 GLU B N 1
ATOM 4266 C CA . GLU B 1 229 ? -6.496 -17.688 -15.961 1 95 229 GLU B CA 1
ATOM 4267 C C . GLU B 1 229 ? -7.539 -18.172 -16.969 1 95 229 GLU B C 1
ATOM 4269 O O . GLU B 1 229 ? -8.562 -17.516 -17.172 1 95 229 GLU B O 1
ATOM 4274 N N . VAL B 1 230 ? -7.312 -19.312 -17.594 1 96.06 230 VAL B N 1
ATOM 4275 C CA . VAL B 1 230 ? -8.227 -19.875 -18.578 1 96.06 230 VAL B CA 1
ATOM 4276 C C . VAL B 1 230 ? -9.586 -20.156 -17.922 1 96.06 230 VAL B C 1
ATOM 4278 O O . VAL B 1 230 ? -10.625 -19.875 -18.531 1 96.06 230 VAL B O 1
ATOM 4281 N N . LEU B 1 231 ? -9.516 -20.641 -16.719 1 97.75 231 LEU B N 1
ATOM 4282 C CA . LEU B 1 231 ? -10.742 -20.953 -16 1 97.75 231 LEU B CA 1
ATOM 4283 C C . LEU B 1 231 ? -11.609 -19.719 -15.812 1 97.75 231 LEU B C 1
ATOM 4285 O O . LEU B 1 231 ? -12.812 -19.75 -16.078 1 97.75 231 LEU B O 1
ATOM 4289 N N . GLU B 1 232 ? -11.031 -18.609 -15.391 1 96.38 232 GLU B N 1
ATOM 4290 C CA . GLU B 1 232 ? -11.789 -17.391 -15.141 1 96.38 232 GLU B CA 1
ATOM 4291 C C . GLU B 1 232 ? -12.219 -16.734 -16.453 1 96.38 232 GLU B C 1
ATOM 4293 O O . GLU B 1 232 ? -13.344 -16.25 -16.562 1 96.38 232 GLU B O 1
ATOM 4298 N N . GLN B 1 233 ? -11.406 -16.781 -17.422 1 94.62 233 GLN B N 1
ATOM 4299 C CA . GLN B 1 233 ? -11.602 -16 -18.625 1 94.62 233 GLN B CA 1
ATOM 4300 C C . GLN B 1 233 ? -12.477 -16.75 -19.625 1 94.62 233 GLN B C 1
ATOM 4302 O O . GLN B 1 233 ? -13.242 -16.141 -20.391 1 94.62 233 GLN B O 1
ATOM 4307 N N . GLU B 1 234 ? -12.359 -18.094 -19.625 1 95.5 234 GLU B N 1
ATOM 4308 C CA . GLU B 1 234 ? -13 -18.859 -20.688 1 95.5 234 GLU B CA 1
ATOM 4309 C C . GLU B 1 234 ? -13.914 -19.938 -20.125 1 95.5 234 GLU B C 1
ATOM 4311 O O . GLU B 1 234 ? -14.727 -20.516 -20.859 1 95.5 234 GLU B O 1
ATOM 4316 N N . GLY B 1 235 ? -13.766 -20.281 -18.844 1 96.88 235 GLY B N 1
ATOM 4317 C CA . GLY B 1 235 ? -14.672 -21.203 -18.203 1 96.88 235 GLY B CA 1
ATOM 4318 C C . GLY B 1 235 ? -14.102 -22.609 -18.062 1 96.88 235 GLY B C 1
ATOM 4319 O O . GLY B 1 235 ? -13.039 -22.906 -18.609 1 96.88 235 GLY B O 1
ATOM 4320 N N . ARG B 1 236 ? -14.773 -23.453 -17.344 1 97.81 236 ARG B N 1
ATOM 4321 C CA . ARG B 1 236 ? -14.359 -24.812 -17.016 1 97.81 236 ARG B CA 1
ATOM 4322 C C . ARG B 1 236 ? -14.156 -25.641 -18.281 1 97.81 236 ARG B C 1
ATOM 4324 O O . ARG B 1 236 ? -13.18 -26.391 -18.391 1 97.81 236 ARG B O 1
ATOM 4331 N N . GLY B 1 237 ? -15.055 -25.5 -19.219 1 97.44 237 GLY B N 1
ATOM 4332 C CA . GLY B 1 237 ? -14.961 -26.25 -20.453 1 97.44 237 GLY B CA 1
ATOM 4333 C C . GLY B 1 237 ? -13.688 -25.969 -21.234 1 97.44 237 GLY B C 1
ATOM 4334 O O . GLY B 1 237 ? -13.094 -26.875 -21.828 1 97.44 237 GLY B O 1
ATOM 4335 N N . ALA B 1 238 ? -13.281 -24.766 -21.203 1 96.75 238 ALA B N 1
ATOM 4336 C CA . ALA B 1 238 ? -12.062 -24.375 -21.922 1 96.75 238 ALA B CA 1
ATOM 4337 C C . ALA B 1 238 ? -10.828 -25.016 -21.281 1 96.75 238 ALA B C 1
ATOM 4339 O O . ALA B 1 238 ? -9.891 -25.391 -21.984 1 96.75 238 ALA B O 1
ATOM 4340 N N . VAL B 1 239 ? -10.805 -25.109 -19.969 1 98 239 VAL B N 1
ATOM 4341 C CA . VAL B 1 239 ? -9.68 -25.734 -19.281 1 98 239 VAL B CA 1
ATOM 4342 C C . VAL B 1 239 ? -9.641 -27.219 -19.625 1 98 239 VAL B C 1
ATOM 4344 O O . VAL B 1 239 ? -8.57 -27.781 -19.875 1 98 239 VAL B O 1
ATOM 4347 N N . VAL B 1 240 ? -10.805 -27.859 -19.578 1 97.69 240 VAL B N 1
ATOM 4348 C CA . VAL B 1 240 ? -10.898 -29.281 -19.922 1 97.69 240 VAL B CA 1
ATOM 4349 C C . VAL B 1 240 ? -10.344 -29.516 -21.328 1 97.69 240 VAL B C 1
ATOM 4351 O O . VAL B 1 240 ? -9.531 -30.422 -21.547 1 97.69 240 VAL B O 1
ATOM 4354 N N . GLU B 1 241 ? -10.742 -28.688 -22.25 1 95.62 241 GLU B N 1
ATOM 4355 C CA . GLU B 1 241 ? -10.281 -28.828 -23.625 1 95.62 241 GLU B CA 1
ATOM 4356 C C . GLU B 1 241 ? -8.781 -28.562 -23.734 1 95.62 241 GLU B C 1
ATOM 4358 O O . GLU B 1 241 ? -8.086 -29.25 -24.5 1 95.62 241 GLU B O 1
ATOM 4363 N N . LEU B 1 242 ? -8.273 -27.594 -23.047 1 96.81 242 LEU B N 1
ATOM 4364 C CA . LEU B 1 242 ? -6.852 -27.281 -23.047 1 96.81 242 LEU B CA 1
ATOM 4365 C C . LEU B 1 242 ? -6.039 -28.484 -22.578 1 96.81 242 LEU B C 1
ATOM 4367 O O . LEU B 1 242 ? -5.039 -28.859 -23.203 1 96.81 242 LEU B O 1
ATOM 4371 N N . VAL B 1 243 ? -6.488 -29.094 -21.469 1 97.31 243 VAL B N 1
ATOM 4372 C CA . VAL B 1 243 ? -5.805 -30.266 -20.922 1 97.31 243 VAL B CA 1
ATOM 4373 C C . VAL B 1 243 ? -5.836 -31.406 -21.922 1 97.31 243 VAL B C 1
ATOM 4375 O O . VAL B 1 243 ? -4.809 -32.031 -22.203 1 97.31 243 VAL B O 1
ATOM 4378 N N . ARG B 1 244 ? -6.992 -31.625 -22.547 1 94.62 244 ARG B N 1
ATOM 4379 C CA . ARG B 1 244 ? -7.137 -32.688 -23.547 1 94.62 244 ARG B CA 1
ATOM 4380 C C . ARG B 1 244 ? -6.207 -32.469 -24.719 1 94.62 244 ARG B C 1
ATOM 4382 O O . ARG B 1 244 ? -5.508 -33.375 -25.156 1 94.62 244 ARG B O 1
ATOM 4389 N N . ALA B 1 245 ? -6.254 -31.25 -25.203 1 93.81 245 ALA B N 1
ATOM 4390 C CA . ALA B 1 245 ? -5.469 -30.906 -26.391 1 93.81 245 ALA B CA 1
ATOM 4391 C C . ALA B 1 245 ? -3.973 -31.031 -26.109 1 93.81 245 ALA B C 1
ATOM 4393 O O . ALA B 1 245 ? -3.209 -31.484 -26.953 1 93.81 245 ALA B O 1
ATOM 4394 N N . ALA B 1 246 ? -3.535 -30.609 -24.953 1 95.19 246 ALA B N 1
ATOM 4395 C CA . ALA B 1 246 ? -2.129 -30.703 -24.562 1 95.19 246 ALA B CA 1
ATOM 4396 C C . ALA B 1 246 ? -1.681 -32.156 -24.5 1 95.19 246 ALA B C 1
ATOM 4398 O O . ALA B 1 246 ? -0.592 -32.5 -24.969 1 95.19 246 ALA B O 1
ATOM 4399 N N . LEU B 1 247 ? -2.533 -33 -23.938 1 93.56 247 LEU B N 1
ATOM 4400 C CA . LEU B 1 247 ? -2.205 -34.406 -23.797 1 93.56 247 LEU B CA 1
ATOM 4401 C C . LEU B 1 247 ? -2.234 -35.125 -25.156 1 93.56 247 LEU B C 1
ATOM 4403 O O . LEU B 1 247 ? -1.48 -36.062 -25.375 1 93.56 247 LEU B O 1
ATOM 4407 N N . ARG B 1 248 ? -3.121 -34.656 -26.016 1 90.25 248 ARG B N 1
ATOM 4408 C CA . ARG B 1 248 ? -3.145 -35.188 -27.359 1 90.25 248 ARG B CA 1
ATOM 4409 C C . ARG B 1 248 ? -1.852 -34.875 -28.109 1 90.25 248 ARG B C 1
ATOM 4411 O O . ARG B 1 248 ? -1.377 -35.656 -28.922 1 90.25 248 ARG B O 1
ATOM 4418 N N . ARG B 1 249 ? -1.299 -33.812 -27.812 1 88.94 249 ARG B N 1
ATOM 4419 C CA . ARG B 1 249 ? -0.1 -33.344 -28.5 1 88.94 249 ARG B CA 1
ATOM 4420 C C . ARG B 1 249 ? 1.148 -34.031 -27.953 1 88.94 249 ARG B C 1
ATOM 4422 O O . ARG B 1 249 ? 1.949 -34.562 -28.719 1 88.94 249 ARG B O 1
ATOM 4429 N N . SER B 1 250 ? 1.369 -34.031 -26.641 1 89.31 250 SER B N 1
ATOM 4430 C CA . SER B 1 250 ? 2.654 -34.406 -26.062 1 89.31 250 SER B CA 1
ATOM 4431 C C . SER B 1 250 ? 2.531 -35.688 -25.219 1 89.31 250 SER B C 1
ATOM 4433 O O . SER B 1 250 ? 3.539 -36.25 -24.812 1 89.31 250 SER B O 1
ATOM 4435 N N . GLY B 1 251 ? 1.382 -36.156 -24.938 1 89.88 251 GLY B N 1
ATOM 4436 C CA . GLY B 1 251 ? 1.178 -37.312 -24.109 1 89.88 251 GLY B CA 1
ATOM 4437 C C . GLY B 1 251 ? 1.268 -37.031 -22.625 1 89.88 251 GLY B C 1
ATOM 4438 O O . GLY B 1 251 ? 0.711 -37.781 -21.812 1 89.88 251 GLY B O 1
ATOM 4439 N N . HIS B 1 252 ? 2.117 -36.031 -22.281 1 95.81 252 HIS B N 1
ATOM 4440 C CA . HIS B 1 252 ? 2.234 -35.625 -20.875 1 95.81 252 HIS B CA 1
ATOM 4441 C C . HIS B 1 252 ? 2.062 -34.094 -20.75 1 95.81 252 HIS B C 1
ATOM 4443 O O . HIS B 1 252 ? 2.406 -33.344 -21.656 1 95.81 252 HIS B O 1
ATOM 4449 N N . LEU B 1 253 ? 1.509 -33.719 -19.625 1 97.38 253 LEU B N 1
ATOM 4450 C CA . LEU B 1 253 ? 1.306 -32.312 -19.266 1 97.38 253 LEU B CA 1
ATOM 4451 C C . LEU B 1 253 ? 1.683 -32.062 -17.797 1 97.38 253 LEU B C 1
ATOM 4453 O O . LEU B 1 253 ? 1.189 -32.75 -16.906 1 97.38 253 LEU B O 1
ATOM 4457 N N . ALA B 1 254 ? 2.627 -31.188 -17.594 1 98.19 254 ALA B N 1
ATOM 4458 C CA . ALA B 1 254 ? 2.922 -30.719 -16.234 1 98.19 254 ALA B CA 1
ATOM 4459 C C . ALA B 1 254 ? 2.104 -29.484 -15.898 1 98.19 254 ALA B C 1
ATOM 4461 O O . ALA B 1 254 ? 2.023 -28.547 -16.703 1 98.19 254 ALA B O 1
ATOM 4462 N N . VAL B 1 255 ? 1.447 -29.5 -14.727 1 98.69 255 VAL B N 1
ATOM 4463 C CA . VAL B 1 255 ? 0.63 -28.375 -14.273 1 98.69 255 VAL B CA 1
ATOM 4464 C C . VAL B 1 255 ? 1.117 -27.906 -12.906 1 98.69 255 VAL B C 1
ATOM 4466 O O . VAL B 1 255 ? 1.434 -28.719 -12.039 1 98.69 255 VAL B O 1
ATOM 4469 N N . VAL B 1 256 ? 1.273 -26.656 -12.711 1 98.38 256 VAL B N 1
ATOM 4470 C CA . VAL B 1 256 ? 1.55 -26.062 -11.406 1 98.38 256 VAL B CA 1
ATOM 4471 C C . VAL B 1 256 ? 0.479 -25.031 -11.062 1 98.38 256 VAL B C 1
ATOM 4473 O O . VAL B 1 256 ? 0.197 -24.125 -11.859 1 98.38 256 VAL B O 1
ATOM 4476 N N . GLU B 1 257 ? -0.216 -25.125 -9.977 1 98.25 257 GLU B N 1
ATOM 4477 C CA . GLU B 1 257 ? -1.22 -24.203 -9.469 1 98.25 257 GLU B CA 1
ATOM 4478 C C . GLU B 1 257 ? -1.069 -24 -7.961 1 98.25 257 GLU B C 1
ATOM 4480 O O . GLU B 1 257 ? -0.249 -24.656 -7.32 1 98.25 257 GLU B O 1
ATOM 4485 N N . VAL B 1 258 ? -1.779 -23.078 -7.434 1 98.25 258 VAL B N 1
ATOM 4486 C CA . VAL B 1 258 ? -1.83 -22.844 -5.996 1 98.25 258 VAL B CA 1
ATOM 4487 C C . VAL B 1 258 ? -3.141 -23.375 -5.43 1 98.25 258 VAL B C 1
ATOM 4489 O O . VAL B 1 258 ? -4.223 -23.031 -5.906 1 98.25 258 VAL B O 1
ATOM 4492 N N . ASP B 1 259 ? -3.047 -24.266 -4.438 1 98.56 259 ASP B N 1
ATOM 4493 C CA . ASP B 1 259 ? -4.215 -24.828 -3.76 1 98.56 259 ASP B CA 1
ATOM 4494 C C . ASP B 1 259 ? -4.992 -23.734 -3.021 1 98.56 259 ASP B C 1
ATOM 4496 O O . ASP B 1 259 ? -4.441 -23.062 -2.145 1 98.56 259 ASP B O 1
ATOM 4500 N N . HIS B 1 260 ? -6.27 -23.516 -3.34 1 98.5 260 HIS B N 1
ATOM 4501 C CA . HIS B 1 260 ? -7.098 -22.469 -2.752 1 98.5 260 HIS B CA 1
ATOM 4502 C C . HIS B 1 260 ? -7.723 -22.938 -1.44 1 98.5 260 HIS B C 1
ATOM 4504 O O . HIS B 1 260 ? -8.781 -23.562 -1.442 1 98.5 260 HIS B O 1
ATOM 4510 N N . ARG B 1 261 ? -7.172 -22.469 -0.291 1 98.06 261 ARG B N 1
ATOM 4511 C CA . ARG B 1 261 ? -7.652 -22.875 1.024 1 98.06 261 ARG B CA 1
ATOM 4512 C C . ARG B 1 261 ? -7.719 -21.688 1.978 1 98.06 261 ARG B C 1
ATOM 4514 O O . ARG B 1 261 ? -7.191 -21.75 3.09 1 98.06 261 ARG B O 1
ATOM 4521 N N . PRO B 1 262 ? -8.406 -20.641 1.61 1 97.44 262 PRO B N 1
ATOM 4522 C CA . PRO B 1 262 ? -8.422 -19.438 2.445 1 97.44 262 PRO B CA 1
ATOM 4523 C C . PRO B 1 262 ? -9.148 -19.641 3.771 1 97.44 262 PRO B C 1
ATOM 4525 O O . PRO B 1 262 ? -8.922 -18.891 4.723 1 97.44 262 PRO B O 1
ATOM 4528 N N . ALA B 1 263 ? -10.039 -20.625 3.863 1 96.81 263 ALA B N 1
ATOM 4529 C CA . ALA B 1 263 ? -10.836 -20.859 5.066 1 96.81 263 ALA B CA 1
ATOM 4530 C C . ALA B 1 263 ? -10.18 -21.891 5.98 1 96.81 263 ALA B C 1
ATOM 4532 O O . ALA B 1 263 ? -10.703 -22.203 7.047 1 96.81 263 ALA B O 1
ATOM 4533 N N . ASP B 1 264 ? -9.031 -22.406 5.582 1 96.94 264 ASP B N 1
ATOM 4534 C CA . ASP B 1 264 ? -8.328 -23.406 6.371 1 96.94 264 ASP B CA 1
ATOM 4535 C C . ASP B 1 264 ? -7.523 -22.766 7.492 1 96.94 264 ASP B C 1
ATOM 4537 O O . ASP B 1 264 ? -6.512 -22.109 7.238 1 96.94 264 ASP B O 1
ATOM 4541 N N . PRO B 1 265 ? -7.879 -22.969 8.711 1 94.31 265 PRO B N 1
ATOM 4542 C CA . PRO B 1 265 ? -7.195 -22.297 9.82 1 94.31 265 PRO B CA 1
ATOM 4543 C C . PRO B 1 265 ? -5.727 -22.719 9.938 1 94.31 265 PRO B C 1
ATOM 4545 O O . PRO B 1 265 ? -4.895 -21.922 10.375 1 94.31 265 PRO B O 1
ATOM 4548 N N . GLN B 1 266 ? -5.465 -23.938 9.602 1 93.81 266 GLN B N 1
ATOM 4549 C CA . GLN B 1 266 ? -4.078 -24.391 9.68 1 93.81 266 GLN B CA 1
ATOM 4550 C C . GLN B 1 266 ? -3.189 -23.594 8.719 1 93.81 266 GLN B C 1
ATOM 4552 O O . GLN B 1 266 ? -2.068 -23.219 9.078 1 93.81 266 GLN B O 1
ATOM 4557 N N . VAL B 1 267 ? -3.682 -23.359 7.531 1 94.06 267 VAL B N 1
ATOM 4558 C CA . VAL B 1 267 ? -2.971 -22.562 6.535 1 94.06 267 VAL B CA 1
ATOM 4559 C C . VAL B 1 267 ? -2.814 -21.125 7.039 1 94.06 267 VAL B C 1
ATOM 4561 O O . VAL B 1 267 ? -1.728 -20.547 6.957 1 94.06 267 VAL B O 1
ATOM 4564 N N . MET B 1 268 ? -3.85 -20.594 7.641 1 94.62 268 MET B N 1
ATOM 4565 C CA . MET B 1 268 ? -3.873 -19.172 7.961 1 94.62 268 MET B CA 1
ATOM 4566 C C . MET B 1 268 ? -3.188 -18.891 9.297 1 94.62 268 MET B C 1
ATOM 4568 O O . MET B 1 268 ? -2.953 -17.75 9.656 1 94.62 268 MET B O 1
ATOM 4572 N N . ARG B 1 269 ? -2.77 -19.922 10.016 1 93.94 269 ARG B N 1
ATOM 4573 C CA . ARG B 1 269 ? -1.958 -19.781 11.227 1 93.94 269 ARG B CA 1
ATOM 4574 C C . ARG B 1 269 ? -0.47 -19.828 10.891 1 93.94 269 ARG B C 1
ATOM 4576 O O . ARG B 1 269 ? 0.366 -19.453 11.711 1 93.94 269 ARG B O 1
ATOM 4583 N N . HIS B 1 270 ? -0.195 -20.344 9.719 1 96 270 HIS B N 1
ATOM 4584 C CA . HIS B 1 270 ? 1.184 -20.391 9.242 1 96 270 HIS B CA 1
ATOM 4585 C C . HIS B 1 270 ? 1.678 -19.016 8.844 1 96 270 HIS B C 1
ATOM 4587 O O . HIS B 1 270 ? 0.924 -18.219 8.266 1 96 270 HIS B O 1
ATOM 4593 N N . GLY B 1 271 ? 2.934 -18.672 9.148 1 96.94 271 GLY B N 1
ATOM 4594 C CA . GLY B 1 271 ? 3.502 -17.375 8.812 1 96.94 271 GLY B CA 1
ATOM 4595 C C . GLY B 1 271 ? 3.389 -17.031 7.34 1 96.94 271 GLY B C 1
ATOM 4596 O O . GLY B 1 271 ? 3.023 -15.906 6.984 1 96.94 271 GLY B O 1
ATOM 4597 N N . LEU B 1 272 ? 3.648 -17.953 6.473 1 96.75 272 LEU B N 1
ATOM 4598 C CA . LEU B 1 272 ? 3.545 -17.734 5.035 1 96.75 272 LEU B CA 1
ATOM 4599 C C . LEU B 1 272 ? 2.086 -17.641 4.605 1 96.75 272 LEU B C 1
ATOM 4601 O O . LEU B 1 272 ? 1.767 -16.969 3.617 1 96.75 272 LEU B O 1
ATOM 4605 N N . GLY B 1 273 ? 1.247 -18.359 5.352 1 97.44 273 GLY B N 1
ATOM 4606 C CA . GLY B 1 273 ? -0.181 -18.234 5.102 1 97.44 273 GLY B CA 1
ATOM 4607 C C . GLY B 1 273 ? -0.688 -16.812 5.199 1 97.44 273 GLY B C 1
ATOM 4608 O O . GLY B 1 273 ? -1.364 -16.328 4.293 1 97.44 273 GLY B O 1
ATOM 4609 N N . LEU B 1 274 ? -0.25 -16.109 6.195 1 96.06 274 LEU B N 1
ATOM 4610 C CA . LEU B 1 274 ? -0.729 -14.75 6.438 1 96.06 274 LEU B CA 1
ATOM 4611 C C . LEU B 1 274 ? 0.053 -13.734 5.605 1 96.06 274 LEU B C 1
ATOM 4613 O O . LEU B 1 274 ? -0.528 -12.805 5.043 1 96.06 274 LEU B O 1
ATOM 4617 N N . ALA B 1 275 ? 1.356 -13.984 5.52 1 97.06 275 ALA B N 1
ATOM 4618 C CA . ALA B 1 275 ? 2.219 -12.953 4.941 1 97.06 275 ALA B CA 1
ATOM 4619 C C . ALA B 1 275 ? 2.162 -12.992 3.418 1 97.06 275 ALA B C 1
ATOM 4621 O O . ALA B 1 275 ? 2.32 -11.953 2.764 1 97.06 275 ALA B O 1
ATOM 4622 N N . TYR B 1 276 ? 1.894 -14.117 2.846 1 98.12 276 TYR B N 1
ATOM 4623 C CA . TYR B 1 276 ? 1.917 -14.234 1.393 1 98.12 276 TYR B CA 1
ATOM 4624 C C . TYR B 1 276 ? 0.573 -14.719 0.861 1 98.12 276 TYR B C 1
ATOM 4626 O O . TYR B 1 276 ? -0.057 -14.039 0.042 1 98.12 276 TYR B O 1
ATOM 4634 N N . TYR B 1 277 ? 0.065 -15.812 1.342 1 98.5 277 TYR B N 1
ATOM 4635 C CA . TYR B 1 277 ? -1.042 -16.484 0.671 1 98.5 277 TYR B CA 1
ATOM 4636 C C . TYR B 1 277 ? -2.357 -15.766 0.929 1 98.5 277 TYR B C 1
ATOM 4638 O O . TYR B 1 277 ? -3.23 -15.727 0.059 1 98.5 277 TYR B O 1
ATOM 4646 N N . ASN B 1 278 ? -2.57 -15.219 2.125 1 98.69 278 ASN B N 1
ATOM 4647 C CA . ASN B 1 278 ? -3.795 -14.469 2.391 1 98.69 278 ASN B CA 1
ATOM 4648 C C . ASN B 1 278 ? -3.957 -13.297 1.424 1 98.69 278 ASN B C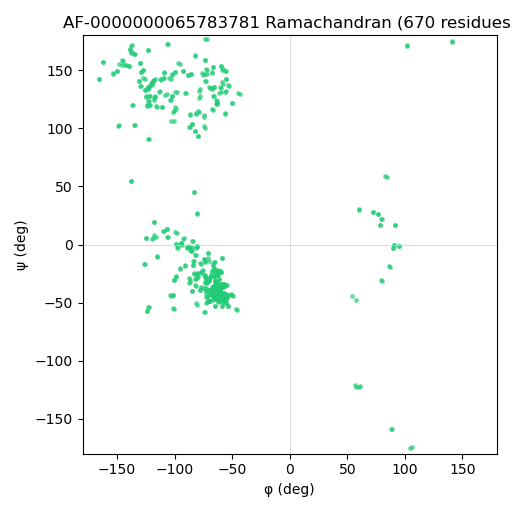 1
ATOM 4650 O O . ASN B 1 278 ? -4.996 -13.164 0.771 1 98.69 278 ASN B O 1
ATOM 4654 N N . PRO B 1 279 ? -2.912 -12.484 1.265 1 98.62 279 PRO B N 1
ATOM 4655 C CA . PRO B 1 279 ? -3.023 -11.445 0.234 1 98.62 279 PRO B CA 1
ATOM 4656 C C . PRO B 1 279 ? -3.121 -12.023 -1.176 1 98.62 279 PRO B C 1
ATOM 4658 O O . PRO B 1 279 ? -3.791 -11.453 -2.037 1 98.62 279 PRO B O 1
ATOM 4661 N N . TYR B 1 280 ? -2.457 -13.094 -1.435 1 98.44 280 TYR B N 1
ATOM 4662 C CA . TYR B 1 280 ? -2.5 -13.75 -2.736 1 98.44 280 TYR B CA 1
ATOM 4663 C C . TYR B 1 280 ? -3.912 -14.219 -3.062 1 98.44 280 TYR B C 1
ATOM 4665 O O . TYR B 1 280 ? -4.391 -14.039 -4.184 1 98.44 280 TYR B O 1
ATOM 4673 N N . TYR B 1 281 ? -4.602 -14.82 -2.104 1 98.5 281 TYR B N 1
ATOM 4674 C CA . TYR B 1 281 ? -5.988 -15.227 -2.285 1 98.5 281 TYR B CA 1
ATOM 4675 C C . TYR B 1 281 ? -6.883 -14.016 -2.553 1 98.5 281 TYR B C 1
ATOM 4677 O O . TYR B 1 281 ? -7.77 -14.07 -3.408 1 98.5 281 TYR B O 1
ATOM 4685 N N . LEU B 1 282 ? -6.629 -12.93 -1.836 1 98.56 282 LEU B N 1
ATOM 4686 C CA . LEU B 1 282 ? -7.43 -11.719 -2.023 1 98.56 282 LEU B CA 1
ATOM 4687 C C . LEU B 1 282 ? -7.277 -11.18 -3.441 1 98.56 282 LEU B C 1
ATOM 4689 O O . LEU B 1 282 ? -8.266 -10.812 -4.082 1 98.56 282 LEU B O 1
ATOM 4693 N N . LEU B 1 283 ? -6.027 -11.094 -3.914 1 97.94 283 LEU B N 1
ATOM 4694 C CA . LEU B 1 283 ? -5.84 -10.5 -5.234 1 97.94 283 LEU B CA 1
ATOM 4695 C C . LEU B 1 283 ? -6.535 -11.344 -6.305 1 97.94 283 LEU B C 1
ATOM 4697 O O . LEU B 1 283 ? -6.961 -10.812 -7.336 1 97.94 283 LEU B O 1
ATOM 4701 N N . HIS B 1 284 ? -6.785 -12.617 -6.062 1 97.94 284 HIS B N 1
ATOM 4702 C CA . HIS B 1 284 ? -7.453 -13.469 -7.035 1 97.94 284 HIS B CA 1
ATOM 4703 C C . HIS B 1 284 ? -8.969 -13.328 -6.941 1 97.94 284 HIS B C 1
ATOM 4705 O O . HIS B 1 284 ? -9.695 -13.75 -7.852 1 97.94 284 HIS B O 1
ATOM 4711 N N . VAL B 1 285 ? -9.461 -12.805 -5.852 1 97.19 285 VAL B N 1
ATOM 4712 C CA . VAL B 1 285 ? -10.844 -12.367 -5.754 1 97.19 285 VAL B CA 1
ATOM 4713 C C . VAL B 1 285 ? -11.062 -11.133 -6.621 1 97.19 285 VAL B C 1
ATOM 4715 O O . VAL B 1 285 ? -12.141 -10.938 -7.184 1 97.19 285 VAL B O 1
ATOM 4718 N N . LEU B 1 286 ? -10.039 -10.367 -6.82 1 98.25 286 LEU B N 1
ATOM 4719 C CA . LEU B 1 286 ? -10.141 -9.023 -7.387 1 98.25 286 LEU B CA 1
ATOM 4720 C C . LEU B 1 286 ? -9.812 -9.039 -8.875 1 98.25 286 LEU B C 1
ATOM 4722 O O . LEU B 1 286 ? -10.258 -8.172 -9.625 1 98.25 286 LEU B O 1
ATOM 4726 N N . THR B 1 287 ? -9.016 -9.969 -9.289 1 97.62 287 THR B N 1
ATOM 4727 C CA . THR B 1 287 ? -8.508 -9.984 -10.656 1 97.62 287 THR B CA 1
ATOM 4728 C C . THR B 1 287 ? -9.188 -11.07 -11.477 1 97.62 287 THR B C 1
ATOM 4730 O O . THR B 1 287 ? -9.984 -11.852 -10.945 1 97.62 287 THR B O 1
ATOM 4733 N N . GLU B 1 288 ? -8.914 -11.062 -12.766 1 95.75 288 GLU B N 1
ATOM 4734 C CA . GLU B 1 288 ? -9.531 -12.023 -13.68 1 95.75 288 GLU B CA 1
ATOM 4735 C C . GLU B 1 288 ? -8.773 -13.344 -13.68 1 95.75 288 GLU B C 1
ATOM 4737 O O . GLU B 1 288 ? -8.43 -13.867 -14.742 1 95.75 288 GLU B O 1
ATOM 4742 N N . GLN B 1 289 ? -8.422 -13.859 -12.531 1 95.88 289 GLN B N 1
ATOM 4743 C CA . GLN B 1 289 ? -7.809 -15.148 -12.219 1 95.88 289 GLN B CA 1
ATOM 4744 C C . GLN B 1 289 ? -8.57 -15.875 -11.117 1 95.88 289 GLN B C 1
ATOM 4746 O O . GLN B 1 289 ? -9.023 -15.25 -10.156 1 95.88 289 GLN B O 1
ATOM 4751 N N . ARG B 1 290 ? -8.758 -17.109 -11.305 1 97.25 290 ARG B N 1
ATOM 4752 C CA . ARG B 1 290 ? -9.562 -17.844 -10.328 1 97.25 290 ARG B CA 1
ATOM 4753 C C . ARG B 1 290 ? -8.781 -19.031 -9.766 1 97.25 290 ARG B C 1
ATOM 4755 O O . ARG B 1 290 ? -8.367 -19.922 -10.508 1 97.25 290 ARG B O 1
ATOM 4762 N N . LEU B 1 291 ? -8.578 -19.031 -8.5 1 98.19 291 LEU B N 1
ATOM 4763 C CA . LEU B 1 291 ? -7.961 -20.172 -7.816 1 98.19 291 LEU B CA 1
ATOM 4764 C C . LEU B 1 291 ? -9 -21.219 -7.457 1 98.19 291 LEU B C 1
ATOM 4766 O O . LEU B 1 291 ? -10.164 -20.891 -7.199 1 98.19 291 LEU B O 1
ATOM 4770 N N . GLU B 1 292 ? -8.625 -22.391 -7.484 1 98.56 292 GLU B N 1
ATOM 4771 C CA . GLU B 1 292 ? -9.453 -23.5 -7.031 1 98.56 292 GLU B CA 1
ATOM 4772 C C . GLU B 1 292 ? -8.641 -24.5 -6.219 1 98.56 292 GLU B C 1
ATOM 4774 O O . GLU B 1 292 ? -7.41 -24.469 -6.234 1 98.56 292 GLU B O 1
ATOM 4779 N N . SER B 1 293 ? -9.336 -25.344 -5.523 1 98.38 293 SER B N 1
ATOM 4780 C CA . SER B 1 293 ? -8.703 -26.297 -4.617 1 98.38 293 SER B CA 1
ATOM 4781 C C . SER B 1 293 ? -8.023 -27.422 -5.391 1 98.38 293 SER B C 1
ATOM 4783 O O . SER B 1 293 ? -8.352 -27.672 -6.551 1 98.38 293 SER B O 1
ATOM 4785 N N . ASP B 1 294 ? -7.102 -28.047 -4.719 1 98.25 294 ASP B N 1
ATOM 4786 C CA . ASP B 1 294 ? -6.473 -29.266 -5.227 1 98.25 294 ASP B CA 1
ATOM 4787 C C . ASP B 1 294 ? -7.523 -30.281 -5.68 1 98.25 294 ASP B C 1
ATOM 4789 O O . ASP B 1 294 ? -7.395 -30.875 -6.746 1 98.25 294 ASP B O 1
ATOM 4793 N N . ALA B 1 295 ? -8.57 -30.453 -4.902 1 98.12 295 ALA B N 1
ATOM 4794 C CA . ALA B 1 295 ? -9.641 -31.406 -5.215 1 98.12 295 ALA B CA 1
ATOM 4795 C C . ALA B 1 295 ? -10.367 -31 -6.5 1 98.12 295 ALA B C 1
ATOM 4797 O O . ALA B 1 295 ? -10.695 -31.859 -7.324 1 98.12 295 ALA B O 1
ATOM 4798 N N . PHE B 1 296 ? -10.602 -29.75 -6.617 1 98.5 296 PHE B N 1
ATOM 4799 C CA . PHE B 1 296 ? -11.25 -29.234 -7.816 1 98.5 296 PHE B CA 1
ATOM 4800 C C . PHE B 1 296 ? -10.438 -29.562 -9.062 1 98.5 296 PHE B C 1
ATOM 4802 O O . PHE B 1 296 ? -10.977 -30.031 -10.055 1 98.5 296 PHE B O 1
ATOM 4809 N N . TRP B 1 297 ? -9.141 -29.312 -9.047 1 98.62 297 TRP B N 1
ATOM 4810 C CA . TRP B 1 297 ? -8.273 -29.547 -10.195 1 98.62 297 TRP B CA 1
ATOM 4811 C C . TRP B 1 297 ? -8.219 -31.031 -10.555 1 98.62 297 TRP B C 1
ATOM 4813 O O . TRP B 1 297 ? -8.297 -31.391 -11.727 1 98.62 297 TRP B O 1
ATOM 4823 N N . ARG B 1 298 ? -8.117 -31.859 -9.578 1 98.31 298 ARG B N 1
ATOM 4824 C CA . ARG B 1 298 ? -8.055 -33.312 -9.828 1 98.31 298 ARG B CA 1
ATOM 4825 C C . ARG B 1 298 ? -9.352 -33.812 -10.461 1 98.31 298 ARG B C 1
ATOM 4827 O O . ARG B 1 298 ? -9.328 -34.656 -11.352 1 98.31 298 ARG B O 1
ATOM 4834 N N . GLU B 1 299 ? -10.453 -33.25 -9.984 1 98.31 299 GLU B N 1
ATOM 4835 C CA . GLU B 1 299 ? -11.734 -33.594 -10.609 1 98.31 299 GLU B CA 1
ATOM 4836 C C . GLU B 1 299 ? -11.781 -33.125 -12.055 1 98.31 299 GLU B C 1
ATOM 4838 O O . GLU B 1 299 ? -12.273 -33.844 -12.93 1 98.31 299 GLU B O 1
ATOM 4843 N N . LEU B 1 300 ? -11.305 -31.969 -12.297 1 98.5 300 LEU B N 1
ATOM 4844 C CA . LEU B 1 300 ? -11.281 -31.406 -13.641 1 98.5 300 LEU B CA 1
ATOM 4845 C C . LEU B 1 300 ? -10.383 -32.219 -14.555 1 98.5 300 LEU B C 1
ATOM 4847 O O . LEU B 1 300 ? -10.719 -32.469 -15.719 1 98.5 300 LEU B O 1
ATOM 4851 N N . PHE B 1 301 ? -9.227 -32.688 -14.086 1 98.5 301 PHE B N 1
ATOM 4852 C CA . PHE B 1 301 ? -8.328 -33.531 -14.859 1 98.5 301 PHE B CA 1
ATOM 4853 C C . PHE B 1 301 ? -9.023 -34.844 -15.25 1 98.5 301 PHE B C 1
ATOM 4855 O O . PHE B 1 301 ? -8.898 -35.312 -16.391 1 98.5 301 PHE B O 1
ATOM 4862 N N . GLN B 1 302 ? -9.758 -35.406 -14.312 1 97.5 302 GLN B N 1
ATOM 4863 C CA . GLN B 1 302 ? -10.516 -36.625 -14.594 1 97.5 302 GLN B CA 1
ATOM 4864 C C . GLN B 1 302 ? -11.547 -36.375 -15.695 1 97.5 302 GLN B C 1
ATOM 4866 O O . GLN B 1 302 ? -11.695 -37.188 -16.609 1 97.5 302 GLN B O 1
ATOM 4871 N N . GLU B 1 303 ? -12.227 -35.281 -15.57 1 97.5 303 GLU B N 1
ATOM 4872 C CA . GLU B 1 303 ? -13.211 -34.906 -16.578 1 97.5 303 GLU B CA 1
ATOM 4873 C C . GLU B 1 303 ? -12.562 -34.781 -17.953 1 97.5 303 GLU B C 1
ATOM 4875 O O . GLU B 1 303 ? -13.18 -35.094 -18.984 1 97.5 303 GLU B O 1
ATOM 4880 N N . ALA B 1 304 ? -11.344 -34.344 -18.016 1 97.31 304 ALA B N 1
ATOM 4881 C CA . ALA B 1 304 ? -10.602 -34.156 -19.266 1 97.31 304 ALA B CA 1
ATOM 4882 C C . ALA B 1 304 ? -10.023 -35.469 -19.781 1 97.31 304 ALA B C 1
ATOM 4884 O O . ALA B 1 304 ? -9.359 -35.5 -20.812 1 97.31 304 ALA B O 1
ATOM 4885 N N . GLY B 1 305 ? -10.258 -36.5 -19.031 1 96.69 305 GLY B N 1
ATOM 4886 C CA . GLY B 1 305 ? -9.703 -37.781 -19.422 1 96.69 305 GLY B CA 1
ATOM 4887 C C . GLY B 1 305 ? -8.234 -37.938 -19.062 1 96.69 305 GLY B C 1
ATOM 4888 O O . GLY B 1 305 ? -7.523 -38.719 -19.703 1 96.69 305 GLY B O 1
ATOM 4889 N N . ALA B 1 306 ? -7.766 -37.219 -18.141 1 97.69 306 ALA B N 1
ATOM 4890 C CA . ALA B 1 306 ? -6.363 -37.25 -17.734 1 97.69 306 ALA B CA 1
ATOM 4891 C C . ALA B 1 306 ? -6.199 -38.062 -16.438 1 97.69 306 ALA B C 1
ATOM 4893 O O . ALA B 1 306 ? -7.094 -38.062 -15.586 1 97.69 306 ALA B O 1
ATOM 4894 N N . ARG B 1 307 ? -5.137 -38.688 -16.344 1 96.88 307 ARG B N 1
ATOM 4895 C CA . ARG B 1 307 ? -4.707 -39.344 -15.117 1 96.88 307 ARG B CA 1
ATOM 4896 C C . ARG B 1 307 ? -3.514 -38.625 -14.5 1 96.88 307 ARG B C 1
ATOM 4898 O O . ARG B 1 307 ? -2.598 -38.219 -15.211 1 96.88 307 ARG B O 1
ATOM 4905 N N . VAL B 1 308 ? -3.516 -38.594 -13.188 1 98.06 308 VAL B N 1
ATOM 4906 C CA . VAL B 1 308 ? -2.391 -38 -12.469 1 98.06 308 VAL B CA 1
ATOM 4907 C C . VAL B 1 308 ? -1.307 -39.031 -12.25 1 98.06 308 VAL B C 1
ATOM 4909 O O . VAL B 1 308 ? -1.493 -39.969 -11.469 1 98.06 308 VAL B O 1
ATOM 4912 N N . VAL B 1 309 ? -0.193 -38.875 -12.898 1 96.69 309 VAL B N 1
ATOM 4913 C CA . VAL B 1 309 ? 0.953 -39.75 -12.734 1 96.69 309 VAL B CA 1
ATOM 4914 C C . VAL B 1 309 ? 1.608 -39.5 -11.375 1 96.69 309 VAL B C 1
ATOM 4916 O O . VAL B 1 309 ? 1.94 -40.438 -10.656 1 96.69 309 VAL B O 1
ATOM 4919 N N . THR B 1 310 ? 1.765 -38.281 -11.086 1 98 310 THR B N 1
ATOM 4920 C CA . THR B 1 310 ? 2.348 -37.875 -9.812 1 98 310 THR B CA 1
ATOM 4921 C C . THR B 1 310 ? 1.867 -36.469 -9.406 1 98 310 THR B C 1
ATOM 4923 O O . THR B 1 310 ? 1.444 -35.688 -10.25 1 98 310 THR B O 1
ATOM 4926 N N . ARG B 1 311 ? 1.736 -36.281 -8.156 1 98.38 311 ARG B N 1
ATOM 4927 C CA . ARG B 1 311 ? 1.445 -35 -7.512 1 98.38 311 ARG B CA 1
ATOM 4928 C C . ARG B 1 311 ? 2.537 -34.625 -6.512 1 98.38 311 ARG B C 1
ATOM 4930 O O . ARG B 1 311 ? 2.924 -35.438 -5.676 1 98.38 311 ARG B O 1
ATOM 4937 N N . ARG B 1 312 ? 3.041 -33.469 -6.645 1 98.12 312 ARG B N 1
ATOM 4938 C CA . ARG B 1 312 ? 4.086 -33 -5.746 1 98.12 312 ARG B CA 1
ATOM 4939 C C . ARG B 1 312 ? 3.797 -31.562 -5.289 1 98.12 312 ARG B C 1
ATOM 4941 O O . ARG B 1 312 ? 2.908 -30.891 -5.828 1 98.12 312 ARG B O 1
ATOM 4948 N N . VAL B 1 313 ? 4.496 -31.156 -4.227 1 98 313 VAL B N 1
ATOM 4949 C CA . VAL B 1 313 ? 4.391 -29.781 -3.734 1 98 313 VAL B CA 1
ATOM 4950 C C . VAL B 1 313 ? 5.773 -29.141 -3.707 1 98 313 VAL B C 1
ATOM 4952 O O . VAL B 1 313 ? 6.789 -29.812 -3.904 1 98 313 VAL B O 1
ATOM 4955 N N . ALA B 1 314 ? 5.809 -27.859 -3.539 1 96.75 314 ALA B N 1
ATOM 4956 C CA . ALA B 1 314 ? 7.066 -27.109 -3.504 1 96.75 314 ALA B CA 1
ATOM 4957 C C . ALA B 1 314 ? 7.961 -27.609 -2.369 1 96.75 314 ALA B C 1
ATOM 4959 O O . ALA B 1 314 ? 7.473 -28.172 -1.385 1 96.75 314 ALA B O 1
ATOM 4960 N N . ASP B 1 315 ? 9.297 -27.438 -2.535 1 95.62 315 ASP B N 1
ATOM 4961 C CA . ASP B 1 315 ? 10.289 -27.766 -1.516 1 95.62 315 ASP B CA 1
ATOM 4962 C C . ASP B 1 315 ? 9.914 -27.156 -0.168 1 95.62 315 ASP B C 1
ATOM 4964 O O . ASP B 1 315 ? 9.781 -25.938 -0.052 1 95.62 315 ASP B O 1
ATOM 4968 N N . PRO B 1 316 ? 9.758 -27.953 0.848 1 94.69 316 PRO B N 1
ATOM 4969 C CA . PRO B 1 316 ? 9.305 -27.453 2.146 1 94.69 316 PRO B CA 1
ATOM 4970 C C . PRO B 1 316 ? 10.305 -26.469 2.775 1 94.69 316 PRO B C 1
ATOM 4972 O O . PRO B 1 316 ? 9.945 -25.734 3.691 1 94.69 316 PRO B O 1
ATOM 4975 N N . ARG B 1 317 ? 11.609 -26.547 2.404 1 94.69 317 ARG B N 1
ATOM 4976 C CA . ARG B 1 317 ? 12.586 -25.578 2.898 1 94.69 317 ARG B CA 1
ATOM 4977 C C . ARG B 1 317 ? 12.242 -24.156 2.43 1 94.69 317 ARG B C 1
ATOM 4979 O O . ARG B 1 317 ? 12.695 -23.172 3.02 1 94.69 317 ARG B O 1
ATOM 4986 N N . VAL B 1 318 ? 11.453 -24.031 1.31 1 95.56 318 VAL B N 1
ATOM 4987 C CA . VAL B 1 318 ? 11.039 -22.75 0.739 1 95.56 318 VAL B CA 1
ATOM 4988 C C . VAL B 1 318 ? 9.602 -22.438 1.146 1 95.56 318 VAL B C 1
ATOM 4990 O O . VAL B 1 318 ? 9.289 -21.312 1.518 1 95.56 318 VAL B O 1
ATOM 4993 N N . ASP B 1 319 ? 8.805 -23.359 1.086 1 96.25 319 ASP B N 1
ATOM 4994 C CA . ASP B 1 319 ? 7.379 -23.25 1.377 1 96.25 319 ASP B CA 1
ATOM 4995 C C . ASP B 1 319 ? 6.828 -24.547 1.956 1 96.25 319 ASP B C 1
ATOM 4997 O O . ASP B 1 319 ? 6.551 -25.5 1.216 1 96.25 319 ASP B O 1
ATOM 5001 N N . SER B 1 320 ? 6.629 -24.562 3.262 1 96.25 320 SER B N 1
ATOM 5002 C CA . SER B 1 320 ? 6.219 -25.797 3.932 1 96.25 320 SER B CA 1
ATOM 5003 C C . SER B 1 320 ? 4.699 -25.891 4.035 1 96.25 320 SER B C 1
ATOM 5005 O O . SER B 1 320 ? 4.168 -26.812 4.641 1 96.25 320 SER B O 1
ATOM 5007 N N . THR B 1 321 ? 3.936 -24.922 3.424 1 96.31 321 THR B N 1
ATOM 5008 C CA . THR B 1 321 ? 2.48 -24.906 3.518 1 96.31 321 THR B CA 1
ATOM 5009 C C . THR B 1 321 ? 1.878 -26.016 2.658 1 96.31 321 THR B C 1
ATOM 5011 O O . THR B 1 321 ? 0.745 -26.453 2.891 1 96.31 321 THR B O 1
ATOM 5014 N N . GLY B 1 322 ? 2.623 -26.375 1.584 1 96.56 322 GLY B N 1
ATOM 5015 C CA . GLY B 1 322 ? 2.133 -27.375 0.649 1 96.56 322 GLY B CA 1
ATOM 5016 C C . GLY B 1 322 ? 1.097 -26.828 -0.316 1 96.56 322 GLY B C 1
ATOM 5017 O O . GLY B 1 322 ? 0.396 -27.594 -0.981 1 96.56 322 GLY B O 1
ATOM 5018 N N . LEU B 1 323 ? 0.974 -25.562 -0.463 1 98 323 LEU B N 1
ATOM 5019 C CA . LEU B 1 323 ? -0.108 -24.953 -1.232 1 98 323 LEU B CA 1
ATOM 5020 C C . LEU B 1 323 ? 0.264 -24.859 -2.709 1 98 323 LEU B C 1
ATOM 5022 O O . LEU B 1 323 ? -0.615 -24.766 -3.57 1 98 323 LEU B O 1
ATOM 5026 N N . GLU B 1 324 ? 1.522 -24.719 -3.021 1 98.19 324 GLU B N 1
ATOM 5027 C CA . GLU B 1 324 ? 1.941 -24.828 -4.414 1 98.19 324 GLU B CA 1
ATOM 5028 C C . GLU B 1 324 ? 2.031 -26.281 -4.855 1 98.19 324 GLU B C 1
ATOM 5030 O O . GLU B 1 324 ? 2.908 -27.031 -4.398 1 98.19 324 GLU B O 1
ATOM 5035 N N . VAL B 1 325 ? 1.195 -26.656 -5.746 1 98.5 325 VAL B N 1
ATOM 5036 C CA . VAL B 1 325 ? 1.044 -28.062 -6.113 1 98.5 325 VAL B CA 1
ATOM 5037 C C . VAL B 1 325 ? 1.377 -28.234 -7.594 1 98.5 325 VAL B C 1
ATOM 5039 O O . VAL B 1 325 ? 1.025 -27.406 -8.422 1 98.5 325 VAL B O 1
ATOM 5042 N N . GLY B 1 326 ? 2.059 -29.266 -7.895 1 98.69 326 GLY B N 1
ATOM 5043 C CA . GLY B 1 326 ? 2.365 -29.688 -9.25 1 98.69 326 GLY B CA 1
ATOM 5044 C C . GLY B 1 326 ? 1.794 -31.047 -9.594 1 98.69 326 GLY B C 1
ATOM 5045 O O . GLY B 1 326 ? 1.748 -31.938 -8.742 1 98.69 326 GLY B O 1
ATOM 5046 N N . TYR B 1 327 ? 1.343 -31.172 -10.789 1 98.75 327 TYR B N 1
ATOM 5047 C CA . TYR B 1 327 ? 0.801 -32.438 -11.305 1 98.75 327 TYR B CA 1
ATOM 5048 C C . TYR B 1 327 ? 1.503 -32.844 -12.594 1 98.75 327 TYR B C 1
ATOM 5050 O O . TYR B 1 327 ? 1.759 -31.984 -13.461 1 98.75 327 TYR B O 1
ATOM 5058 N N . LEU B 1 328 ? 1.886 -34.031 -12.695 1 98.38 328 LEU B N 1
ATOM 5059 C CA . LEU B 1 328 ? 2.203 -34.656 -13.977 1 98.38 328 LEU B CA 1
ATOM 5060 C C . LEU B 1 328 ? 1.04 -35.5 -14.484 1 98.38 328 LEU B C 1
ATOM 5062 O O . LEU B 1 328 ? 0.628 -36.438 -13.82 1 98.38 328 LEU B O 1
ATOM 5066 N N . LEU B 1 329 ? 0.517 -35.094 -15.609 1 98.06 329 LEU B N 1
ATOM 5067 C CA . LEU B 1 329 ? -0.677 -35.719 -16.156 1 98.06 329 LEU B CA 1
ATOM 5068 C C . LEU B 1 329 ? -0.341 -36.531 -17.391 1 98.06 329 LEU B C 1
ATOM 5070 O O . LEU B 1 329 ? 0.589 -36.219 -18.125 1 98.06 329 LEU B O 1
ATOM 5074 N N . THR B 1 330 ? -1.054 -37.625 -17.625 1 96.25 330 THR B N 1
ATOM 5075 C CA . THR B 1 330 ? -1.063 -38.375 -18.875 1 96.25 330 THR B CA 1
ATOM 5076 C C . THR B 1 330 ? -2.484 -38.812 -19.234 1 96.25 330 THR B C 1
ATOM 5078 O O . THR B 1 330 ? -3.424 -38.562 -18.469 1 96.25 330 THR B O 1
ATOM 5081 N N . ARG B 1 331 ? -2.65 -39.281 -20.453 1 93.25 331 ARG B N 1
ATOM 5082 C CA . ARG B 1 331 ? -3.975 -39.719 -20.875 1 93.25 331 ARG B CA 1
ATOM 5083 C C . ARG B 1 331 ? -4.379 -41 -20.172 1 93.25 331 ARG B C 1
ATOM 5085 O O . ARG B 1 331 ? -3.551 -41.906 -19.984 1 93.25 331 ARG B O 1
ATOM 5092 N N . ARG B 1 332 ? -5.602 -41 -19.719 1 88.38 332 ARG B N 1
ATOM 5093 C CA . ARG B 1 332 ? -6.137 -42.25 -19.172 1 88.38 332 ARG B CA 1
ATOM 5094 C C . ARG B 1 332 ? -6.254 -43.312 -20.266 1 88.38 332 ARG B C 1
ATOM 5096 O O . ARG B 1 332 ? -6.613 -43 -21.391 1 88.38 332 ARG B O 1
ATOM 5103 N N . GLU B 1 333 ? -5.809 -44.594 -19.938 1 74.75 333 GLU B N 1
ATOM 5104 C CA . GLU B 1 333 ? -5.992 -45.688 -20.891 1 74.75 333 GLU B CA 1
ATOM 5105 C C . GLU B 1 333 ? -7.457 -45.844 -21.281 1 74.75 333 GLU B C 1
ATOM 5107 O O . GLU B 1 333 ? -8.344 -45.812 -20.422 1 74.75 333 GLU B O 1
ATOM 5112 N N . GLY B 1 334 ? -7.789 -45.938 -22.562 1 62.28 334 GLY B N 1
ATOM 5113 C CA . GLY B 1 334 ? -9.133 -46.156 -23.078 1 62.28 334 GLY B CA 1
ATOM 5114 C C . GLY B 1 334 ? -9.914 -44.875 -23.281 1 62.28 334 GLY B C 1
ATOM 5115 O O . GLY B 1 334 ? -11.078 -44.906 -23.688 1 62.28 334 GLY B O 1
ATOM 5116 N N . ALA B 1 335 ? -9.547 -43.781 -22.672 1 54.84 335 ALA B N 1
ATOM 5117 C CA . ALA B 1 335 ? -10.266 -42.5 -22.875 1 54.84 335 ALA B CA 1
ATOM 5118 C C . ALA B 1 335 ? -10.305 -42.125 -24.359 1 54.84 335 ALA B C 1
ATOM 5120 O O . ALA B 1 335 ? -9.328 -42.312 -25.078 1 54.84 335 ALA B O 1
ATOM 5121 N N . ALA B 1 336 ? -11.609 -42.188 -24.906 1 49.12 336 ALA B N 1
ATOM 5122 C CA . ALA B 1 336 ? -11.938 -41.938 -26.297 1 49.12 336 ALA B CA 1
ATOM 5123 C C . ALA B 1 336 ? -11.195 -40.719 -26.828 1 49.12 336 ALA B C 1
ATOM 5125 O O . ALA B 1 336 ? -11.117 -39.688 -26.156 1 49.12 336 ALA B O 1
ATOM 5126 N N . GLN B 1 337 ? -10.453 -40.812 -28.078 1 45.81 337 GLN B N 1
ATOM 5127 C CA . GLN B 1 337 ? -9.75 -39.781 -28.859 1 45.81 337 GLN B CA 1
ATOM 5128 C C . GLN B 1 337 ? -10.648 -38.594 -29.156 1 45.81 337 GLN B C 1
ATOM 5130 O O . GLN B 1 337 ? -11.844 -38.781 -29.422 1 45.81 337 GLN B O 1
#

Radius of gyration: 29.38 Å; Cα contacts (8 Å, |Δi|>4): 1327; chains: 2; bounding box: 58×98×65 Å

Sequence (674 aa):
MDEGFELRLIEALQPVRGFALAQGIYHLFNSGLYERLADGPQEVPGMSASLGLDASRTSGFLRYLANENYLALSGDTVALTEKGRALGPYRPWYELLVGGYAETFQQITDVLNGKGYATRDGRLVGIGSCGMSAYDALPLVRELMSDLPAAPASVVDLGCGDGTFLAGLVDGSGTVTGIGIDPYAPEESPAEGLRFVRSGATDYLREADTPESGPDSSQICLAAFLLQEVLEQEGRGAVVELVRAALRRSGHLAVVEVDHRPADPQVMRHGLGLAYYNPYYLLHVLTEQRLESDAFWRELFQEAGARVVTRRVADPRVDSTGLEVGYLLTRREGAAQMDEGFELRLIEALQPVRGFALAQGIYHLFNSGLYERLADGPQEVPGMSASLGLDASRTSGFLRYLANENYLALSGDTVALTEKGRALGPYRPWYELLVGGYAETFQQITDVLNGKGYATRDGRLVGIGSCGMSAYDALPLVRELMSDLPAAPASVVDLGCGDGTFLAGLVDGSGTVTGIGIDPYAPEESPAEGLRFVRSGATDYLREADTPESGPDSSQICLAAFLLQEVLEQEGRGAVVELVRAALRRSGHLAVVEVDHRPADPQVMRHGLGLAYYNPYYLLHVLTEQRLESDAFWRELFQEAGARVVTRRVADPRVDSTGLEVGYLLTRREGAAQ

Foldseek 3Di:
DDPCVVVVVVVVCVVVVVVVVLVLLLVCVVLCVLVVQLVHKDQQVVVCVVSVHDSVVSVVSQVVVVVVVQWDDDPRIIHGDPNVNVCVLVNLLSLQCPVWCVQLVVCLVVVVVVVDFTHTDLLSNLSSVLSVCVAWVLVVVVVLQVLQPDRAQEEEEQACRQVSNVVVNCVVPVRHAYEYEALRYDPDDPDPRYHYDNHHLLVCLVPDDQDPVWAAQNYEYEAELNLQLCCLPPNLVSSLSSLLSRCRHHQKYKYKAFADDLPDVVLCVDPCSVPPVNSVNVSCVRHSGHHHHPVVVCVSCVVSQKDWSDKDGTDCVSPVSRGIMMTMIGGHPPPDD/DDPCPVVVVVVVCVVVVVVVVLVLLLVCVVLCVLVVQLVHKDQQVVVCVVSVHDSVVSVVSQVVVVVVVQWDDDPRIIHGDPNVNVCVLVNLLSLQCPVWCVQLVVCLVVVVVPVDFTHTDLLSNLSSVLSVCVQWVLVVVVVLQVLQPDRAQEEEEQACRQVSNVVVNCVVPVRYAYEYEALRYDPDDPDPRYHYDNHHLLVCLVPDDQDPVWAAQNYEYEAELNLQLCCLPPNLVSSLSSLLSRCRHHQKYKYKAFADDLPDVVLCVDPCSVPPVNSVNVSCVRHSGHHHHPVVVCVSCVVSQKDFSDKDGTDCVSPVSRGIMMTMIGGHPPPDD

Secondary structure (DSSP, 8-state):
--TTHHHHHHHHTHHHHHHHHHHHHHHHHHTSHHHHHHTS-EEHHHHHHHTT--HHHHHHHHHHHHHTTSEEEETTEEEE-HHHHTTGGGHHHHIIIIIITHHHHHTHHHHHTT--PPP--HHHHHHHHHHHHTTTHHHHHHHHHHTSSS--SEEEEET-TTSHHHHHHHHTTSS-EEEEE-TT--SS-SSTTEEEE-S-HHHHHHHSPPPTT-S-TTEEEEEES-HHHHHHHH-HHHHHHHHHHHHHHHSEEEEEEE---TT-HHHHHSHHIIIIIHHHHHHHHHSS-----HHHHHHHHHHTTEEEEEEEE--TTT-TT--EEEEEEEEPTT---/--TTHHHHHHHHTHHHHHHHHHHHHHHHHHTSHHHHHHTS-EEHHHHHHHTT--HHHHHHHHHHHHHTTSEEEETTEEEE-HHHHTTGGGHHHHIIIIIITHHHHHTHHHHHTT--PPP--HHHHHHHHHHHHTTTHHHHHHHHHHTSSS--SEEEEET-TTSHHHHHHHHTTSS-EEEEE-TT--SS-SSTTEEEE-S-HHHHHHHSPPPTTSS-TTEEEEEES-HHHHHHHH-HHHHHHHHHHHHHHHSEEEEEEE---TT-HHHHHSHHIIIIIHHHHHHHHHSS-----HHHHHHHHHHTTEEEEEEEE--TTT-TT--EEEEEEEEPTT---

Solvent-accessible surface area (backbone atoms only — not comparable to full-atom values): 33687 Å² total; per-residue (Å²): 128,59,82,57,44,33,63,52,48,35,61,70,27,43,28,47,29,15,27,51,46,32,40,49,54,38,36,36,54,73,57,47,52,45,65,57,31,72,76,37,72,40,48,47,64,60,52,21,57,78,68,56,30,37,47,69,46,42,51,44,53,51,48,46,42,26,69,70,50,31,28,46,75,56,88,61,32,38,28,58,29,72,66,34,58,67,43,63,88,51,47,23,57,35,30,22,58,45,62,8,32,44,65,26,55,73,31,50,46,50,29,27,54,59,70,53,59,32,61,62,38,65,67,34,33,46,54,8,50,38,53,45,22,71,65,32,54,49,57,39,50,52,54,48,51,67,70,42,96,55,81,48,49,29,37,36,31,35,52,28,46,74,35,58,53,55,48,54,56,31,69,74,55,82,73,32,30,34,38,30,23,11,71,72,27,49,92,67,63,92,48,90,55,45,44,60,41,74,30,47,49,63,58,47,49,68,66,46,78,60,49,91,90,38,40,41,71,45,30,32,31,32,31,58,68,32,58,32,37,40,33,55,71,63,28,66,67,48,40,32,50,45,54,37,40,40,28,49,37,14,38,27,33,38,36,33,47,54,45,53,53,87,84,38,63,73,49,50,70,34,62,52,26,49,33,47,46,41,53,52,54,43,52,35,54,36,29,72,33,40,74,49,32,62,67,55,52,54,51,44,36,47,75,35,38,35,34,76,77,44,75,49,48,31,51,54,47,58,39,70,82,55,36,45,34,35,36,28,32,29,65,36,87,85,54,82,132,130,59,82,55,44,34,63,50,48,32,61,69,27,44,29,47,28,16,27,50,46,31,42,50,55,37,37,36,55,72,57,47,52,45,65,56,31,72,76,36,73,38,47,48,62,62,52,22,56,76,67,54,30,38,47,70,46,42,49,44,51,50,48,46,41,26,70,70,49,30,29,44,73,58,89,62,31,38,28,56,30,74,66,33,57,66,44,62,87,51,48,24,57,34,31,24,59,46,61,8,32,43,65,28,54,74,30,49,45,51,30,27,54,59,71,54,60,33,60,63,38,64,68,34,34,45,53,8,50,36,53,45,21,70,66,32,53,49,58,38,50,52,53,48,53,68,69,42,98,55,79,48,49,29,36,36,31,35,52,28,46,73,34,58,52,54,48,55,56,30,68,73,54,83,71,31,29,34,36,29,23,11,72,70,29,50,92,66,62,92,48,91,56,46,46,60,41,73,29,46,48,64,56,46,48,66,67,47,78,60,49,91,88,37,41,41,69,46,29,32,30,34,32,58,69,31,59,32,37,40,33,54,71,63,28,67,68,48,39,31,48,42,53,36,39,39,28,48,38,13,37,26,35,39,36,35,47,54,45,51,54,87,84,37,63,72,48,48,68,34,62,52,26,47,33,46,45,40,52,53,55,41,52,34,57,37,31,72,32,39,74,49,32,60,69,53,50,54,52,45,37,47,73,36,37,34,34,76,77,44,76,49,48,32,53,54,45,58,40,71,82,55,37,44,34,36,35,28,32,29,66,37,88,84,54,81,131

Organism: Streptomyces arginensis (NCBI:txid1295550)